Protein AF-A0A967E0X0-F1 (afdb_monomer_lite)

Foldseek 3Di:
DFQVVLLVLLVLLQLQQLVNVVCLVVLPCVVLLVLLLVLCVVLVVVLCNVVSVVCVVVSVPDCPSLLVVLVVSLVPDDLQSLLSSLVSLQPDDPSNLVSSLVSLSSSSSNVRPDDPPQPDDPAPVSHSLQRSLLSNLQSSVVSLVLVSSLVSLVVSLVVLVVDPPPPDVRSVVSNVSSVVSNVVSVVVVLVLLLVVLVLLQVQLADDPRGCLLLLLQLCVLLLVPVQSLCSAPPHDSHDTDDSVVSSVSSVVLLVCLLPRLLNLLSVVVVCPDPSDPLSPRSRRSSSSSPPNPFLQVVVCVVPVDRLSNLSNVQSSCRRHVNADLVSLVVLLVSLVVCVVVVRHDLSSSLSSNLSSCLSNVHDPVSLVVSLVVVCVVVVNPVPVSLSSVVSSVSSVVVPDPDDDPVVVVVVLVSVVVVVVVVLVVLLQPAFDDDDPVLCVQCVVLVVVLSVLSSLLSLLVVLLCCVLAPPSVVVVSCVSNVDDDSVCSVVSNVVSVVVSVVSVVVSCVRPVPRSVRRPDPCVSVVVVVVVVVVRSD

pLDDT: mean 70.46, std 16.16, range [34.59, 94.5]

Radius of gyration: 28.2 Å; chains: 1; bounding box: 64×48×80 Å

Structure (mmCIF, N/CA/C/O backbone):
data_AF-A0A967E0X0-F1
#
_entry.id   AF-A0A967E0X0-F1
#
loop_
_atom_site.group_PDB
_atom_site.id
_atom_site.type_symbol
_atom_site.label_atom_id
_atom_site.label_alt_id
_atom_site.label_comp_id
_atom_site.label_asym_id
_atom_site.label_entity_id
_atom_site.label_seq_id
_atom_site.pdbx_PDB_ins_code
_atom_site.Cartn_x
_atom_site.Cartn_y
_atom_site.Cartn_z
_atom_site.occupancy
_atom_site.B_iso_or_equiv
_atom_site.auth_seq_id
_atom_site.auth_comp_id
_atom_site.auth_asym_id
_atom_site.auth_atom_id
_atom_site.pdbx_PDB_model_num
ATOM 1 N N . MET A 1 1 ? 21.110 -17.988 -12.619 1.00 47.22 1 MET A N 1
ATOM 2 C CA . MET A 1 1 ? 19.810 -17.943 -11.924 1.00 47.22 1 MET A CA 1
ATOM 3 C C . MET A 1 1 ? 19.024 -16.764 -12.459 1.00 47.22 1 MET A C 1
ATOM 5 O O . MET A 1 1 ? 19.637 -15.732 -12.705 1.00 47.22 1 MET A O 1
ATOM 9 N N . ARG A 1 2 ? 17.729 -16.953 -12.717 1.00 59.59 2 ARG A N 1
ATOM 10 C CA . ARG A 1 2 ? 16.796 -15.879 -13.070 1.00 59.59 2 ARG A CA 1
ATOM 11 C C . ARG A 1 2 ? 16.622 -14.961 -11.858 1.00 59.59 2 ARG A C 1
ATOM 13 O O . ARG A 1 2 ? 16.609 -15.443 -10.728 1.00 59.59 2 ARG A O 1
ATOM 20 N N . ASP A 1 3 ? 16.546 -13.660 -12.090 1.00 74.75 3 ASP A N 1
ATOM 21 C CA . ASP A 1 3 ? 16.231 -12.682 -11.057 1.00 74.75 3 ASP A CA 1
ATOM 22 C C . ASP A 1 3 ? 14.713 -12.658 -10.836 1.00 74.75 3 ASP A C 1
ATOM 24 O O . ASP A 1 3 ? 13.983 -11.858 -11.423 1.00 74.75 3 ASP A O 1
ATOM 28 N N . GLU A 1 4 ? 14.229 -13.593 -10.016 1.00 74.56 4 GLU A N 1
ATOM 29 C CA . GLU A 1 4 ? 12.800 -13.755 -9.708 1.00 74.56 4 GLU A CA 1
ATOM 30 C C . GLU A 1 4 ? 12.177 -12.482 -9.120 1.00 74.56 4 GLU A C 1
ATOM 32 O O . GLU A 1 4 ? 10.994 -12.200 -9.322 1.00 74.56 4 GLU A O 1
ATOM 37 N N . ARG A 1 5 ? 12.980 -11.653 -8.441 1.00 77.19 5 ARG A N 1
ATOM 38 C CA . ARG A 1 5 ? 12.504 -10.385 -7.889 1.00 77.19 5 ARG A CA 1
ATOM 39 C C . ARG A 1 5 ? 12.212 -9.376 -8.992 1.00 77.19 5 ARG A C 1
ATOM 41 O O . ARG A 1 5 ? 11.189 -8.698 -8.927 1.00 77.19 5 ARG A O 1
ATOM 48 N N . LEU A 1 6 ? 13.075 -9.282 -10.002 1.00 78.69 6 LEU A N 1
ATOM 49 C CA . LEU A 1 6 ? 12.858 -8.387 -11.137 1.00 78.69 6 LEU A CA 1
ATOM 50 C C . LEU A 1 6 ? 11.631 -8.801 -11.959 1.00 78.69 6 LEU A C 1
ATOM 52 O O . LEU A 1 6 ? 10.842 -7.945 -12.355 1.00 78.69 6 LEU A O 1
ATOM 56 N N . VAL A 1 7 ? 11.426 -10.110 -12.141 1.00 78.06 7 VAL A N 1
ATOM 57 C CA . VAL A 1 7 ? 10.226 -10.669 -12.789 1.00 78.06 7 VAL A CA 1
ATOM 58 C C . VAL A 1 7 ? 8.969 -10.309 -12.007 1.00 78.06 7 VAL A C 1
ATOM 60 O O . VAL A 1 7 ? 8.020 -9.781 -12.581 1.00 78.06 7 VAL A O 1
ATOM 63 N N . SER A 1 8 ? 8.973 -10.552 -10.694 1.00 77.94 8 SER A N 1
ATOM 64 C CA . SER A 1 8 ? 7.849 -10.231 -9.814 1.00 77.94 8 SER A CA 1
ATOM 65 C C . SER A 1 8 ? 7.492 -8.741 -9.868 1.00 77.94 8 SER A C 1
ATOM 67 O O . SER A 1 8 ? 6.323 -8.394 -10.024 1.00 77.94 8 SER A O 1
ATOM 69 N N . LEU A 1 9 ? 8.491 -7.851 -9.840 1.00 80.75 9 LEU A N 1
ATOM 70 C CA . LEU A 1 9 ? 8.282 -6.403 -9.941 1.00 80.75 9 LEU A CA 1
ATOM 71 C C . LEU A 1 9 ? 7.739 -5.980 -11.312 1.00 80.75 9 LEU A C 1
ATOM 73 O O . LEU A 1 9 ? 6.814 -5.170 -11.370 1.00 80.75 9 LEU A O 1
ATOM 77 N N . ALA A 1 10 ? 8.274 -6.535 -12.404 1.00 83.12 10 ALA A N 1
ATOM 78 C CA . ALA A 1 10 ? 7.797 -6.272 -13.763 1.00 83.12 10 ALA A CA 1
ATOM 79 C C . ALA A 1 10 ? 6.323 -6.669 -13.928 1.00 83.12 10 ALA A C 1
ATOM 81 O O . ALA A 1 10 ? 5.501 -5.879 -14.394 1.00 83.12 10 ALA A O 1
ATOM 82 N N . MET A 1 11 ? 5.981 -7.872 -13.465 1.00 80.12 11 MET A N 1
ATOM 83 C CA . MET A 1 11 ? 4.619 -8.394 -13.505 1.00 80.12 11 MET A CA 1
ATOM 84 C C . MET A 1 11 ? 3.672 -7.610 -12.599 1.00 80.12 11 MET A C 1
ATOM 86 O O . MET A 1 11 ? 2.550 -7.316 -13.006 1.00 80.12 11 MET A O 1
ATOM 90 N N . SER A 1 12 ? 4.128 -7.221 -11.406 1.00 77.44 12 SER A N 1
ATOM 91 C CA . SER A 1 12 ? 3.365 -6.380 -10.484 1.00 77.44 12 SER A CA 1
ATOM 92 C C . SER A 1 12 ? 3.037 -5.026 -11.115 1.00 77.44 12 SER A C 1
ATOM 94 O O . SER A 1 12 ? 1.863 -4.676 -11.188 1.00 77.44 12 SER A O 1
ATOM 96 N N . MET A 1 13 ? 4.032 -4.313 -11.665 1.00 84.19 13 MET A N 1
ATOM 97 C CA . MET A 1 13 ? 3.819 -3.038 -12.368 1.00 84.19 13 MET A CA 1
ATOM 98 C C . MET A 1 13 ? 2.805 -3.177 -13.506 1.00 84.19 13 MET A C 1
ATOM 100 O O . MET A 1 13 ? 1.912 -2.342 -13.640 1.00 84.19 13 MET A O 1
ATOM 104 N N . PHE A 1 14 ? 2.932 -4.227 -14.321 1.00 82.12 14 PHE A N 1
ATOM 105 C CA . PHE A 1 14 ? 2.036 -4.461 -15.449 1.00 82.12 14 PHE A CA 1
ATOM 106 C C . PHE A 1 14 ? 0.599 -4.741 -14.999 1.00 82.12 14 PHE A C 1
ATOM 108 O O . PHE A 1 14 ? -0.346 -4.135 -15.499 1.00 82.12 14 PHE A O 1
ATOM 115 N N . ALA A 1 15 ? 0.431 -5.627 -14.017 1.00 75.12 15 ALA A N 1
ATOM 116 C CA . ALA A 1 15 ? -0.875 -6.026 -13.508 1.00 75.12 15 ALA A CA 1
ATOM 117 C C . ALA A 1 15 ? -1.571 -4.927 -12.694 1.00 75.12 15 ALA A C 1
ATOM 119 O O . ALA A 1 15 ? -2.794 -4.953 -12.561 1.00 75.12 15 ALA A O 1
ATOM 120 N N . SER A 1 16 ? -0.818 -3.977 -12.139 1.00 72.81 16 SER A N 1
ATOM 121 C CA . SER A 1 16 ? -1.340 -2.954 -11.236 1.00 72.81 16 SER A CA 1
ATOM 122 C C . SER A 1 16 ? -1.496 -1.573 -11.879 1.00 72.81 16 SER A C 1
ATOM 124 O O . SER A 1 16 ? -2.010 -0.664 -11.230 1.00 72.81 16 SER A O 1
ATOM 126 N N . ALA A 1 17 ? -1.012 -1.368 -13.107 1.00 79.75 17 ALA A N 1
ATOM 127 C CA . ALA A 1 17 ? -1.072 -0.070 -13.770 1.00 79.75 17 ALA A CA 1
ATOM 128 C C . ALA A 1 17 ? -2.523 0.299 -14.148 1.00 79.75 17 ALA A C 1
ATOM 130 O O . ALA A 1 17 ? -3.150 -0.429 -14.927 1.00 79.75 17 ALA A O 1
ATOM 131 N N . PRO A 1 18 ? -3.062 1.451 -13.689 1.00 76.25 18 PRO A N 1
ATOM 132 C CA . PRO A 1 18 ? -4.429 1.869 -14.008 1.00 76.25 18 PRO A CA 1
ATOM 133 C C . PRO A 1 18 ? -4.708 1.928 -15.515 1.00 76.25 18 PRO A C 1
ATOM 135 O O . PRO A 1 18 ? -5.774 1.520 -15.972 1.00 76.25 18 PRO A O 1
ATOM 138 N N . ALA A 1 19 ? -3.738 2.403 -16.302 1.00 79.62 19 ALA A N 1
ATOM 139 C CA . ALA A 1 19 ? -3.856 2.480 -17.756 1.00 79.62 19 ALA A CA 1
ATOM 140 C C . ALA A 1 19 ? -4.004 1.092 -18.411 1.00 79.62 19 ALA A C 1
ATOM 142 O O . ALA A 1 19 ? -4.898 0.910 -19.232 1.00 79.62 19 ALA A O 1
ATOM 143 N N . VAL A 1 20 ? -3.206 0.105 -17.984 1.00 79.50 20 VAL A N 1
ATOM 144 C CA . VAL A 1 20 ? -3.298 -1.290 -18.459 1.00 79.50 20 VAL A CA 1
ATOM 145 C C . VAL A 1 20 ? -4.658 -1.889 -18.106 1.00 79.50 20 VAL A C 1
ATOM 147 O O . VAL A 1 20 ? -5.319 -2.493 -18.948 1.00 79.50 20 VAL A O 1
ATOM 150 N N . LEU A 1 21 ? -5.112 -1.692 -16.868 1.00 75.00 21 LEU A N 1
ATOM 151 C CA . LEU A 1 21 ? -6.371 -2.258 -16.383 1.00 75.00 21 LEU A CA 1
ATOM 152 C C . LEU A 1 21 ? -7.596 -1.665 -17.088 1.00 75.00 21 LEU A C 1
ATOM 154 O O . LEU A 1 21 ? -8.532 -2.403 -17.394 1.00 75.00 21 LEU A O 1
ATOM 158 N N . ARG A 1 22 ? -7.581 -0.363 -17.405 1.00 75.94 22 ARG A N 1
ATOM 159 C CA . ARG A 1 22 ? -8.645 0.274 -18.197 1.00 75.94 22 ARG A CA 1
ATOM 160 C C . ARG A 1 22 ? -8.769 -0.342 -19.585 1.00 75.94 22 ARG A C 1
ATOM 162 O O . ARG A 1 22 ? -9.882 -0.637 -20.004 1.00 75.94 22 ARG A O 1
ATOM 169 N N . ILE A 1 23 ? -7.651 -0.567 -20.271 1.00 75.94 23 ILE A N 1
ATOM 170 C CA . ILE A 1 23 ? -7.678 -1.171 -21.608 1.00 75.94 23 ILE A CA 1
ATOM 171 C C . ILE A 1 23 ? -8.083 -2.643 -21.543 1.00 75.94 23 ILE A C 1
ATOM 173 O O . ILE A 1 23 ? -8.903 -3.080 -22.345 1.00 75.94 23 ILE A O 1
ATOM 177 N N . ARG A 1 24 ? -7.614 -3.393 -20.538 1.00 75.25 24 ARG A N 1
ATOM 178 C CA . ARG A 1 24 ? -8.087 -4.767 -20.296 1.00 75.25 24 ARG A CA 1
ATOM 179 C C . ARG A 1 24 ? -9.601 -4.836 -20.103 1.00 75.25 24 ARG A C 1
ATOM 181 O O . ARG A 1 24 ? -10.227 -5.756 -20.614 1.00 75.25 24 ARG A O 1
ATOM 188 N N . ALA A 1 25 ? -10.186 -3.881 -19.379 1.00 72.50 25 ALA A N 1
ATOM 189 C CA . ALA A 1 25 ? -11.625 -3.844 -19.134 1.00 72.50 25 ALA A CA 1
ATOM 190 C C . ALA A 1 25 ? -12.444 -3.531 -20.398 1.00 72.50 25 ALA A C 1
ATOM 192 O O . ALA A 1 25 ? -13.563 -4.019 -20.530 1.00 72.50 25 ALA A O 1
ATOM 193 N N . THR A 1 26 ? -11.907 -2.725 -21.320 1.00 76.38 26 THR A N 1
ATOM 194 C CA . THR A 1 26 ? -12.592 -2.356 -22.570 1.00 76.38 26 THR A CA 1
ATOM 195 C C . THR A 1 26 ? -12.263 -3.278 -23.743 1.00 76.38 26 THR A C 1
ATOM 197 O O . THR A 1 26 ? -12.965 -3.239 -24.749 1.00 76.38 26 THR A O 1
ATOM 200 N N . GLY A 1 27 ? -11.198 -4.079 -23.643 1.00 72.81 27 GLY A N 1
ATOM 201 C CA . GLY A 1 27 ? -10.681 -4.914 -24.731 1.00 72.81 27 GLY A CA 1
ATOM 202 C C . GLY A 1 27 ? -10.072 -4.121 -25.895 1.00 72.81 27 GLY A C 1
ATOM 203 O O . GLY A 1 27 ? -9.752 -4.703 -26.927 1.00 72.81 27 GLY A O 1
ATOM 204 N N . ASN A 1 28 ? -9.915 -2.799 -25.767 1.00 78.06 28 ASN A N 1
ATOM 205 C CA . ASN A 1 28 ? -9.532 -1.929 -26.879 1.00 78.06 28 ASN A CA 1
ATOM 206 C C . ASN A 1 28 ? -8.009 -1.756 -26.989 1.00 78.06 28 ASN A C 1
ATOM 208 O O . ASN A 1 28 ? -7.471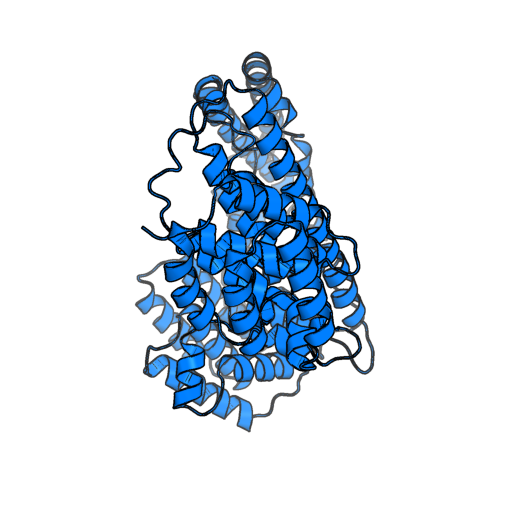 -0.676 -26.744 1.00 78.06 28 ASN A O 1
ATOM 212 N N . TRP A 1 29 ? -7.312 -2.835 -27.339 1.00 82.38 29 TRP A N 1
ATOM 213 C CA . TRP A 1 29 ? -5.853 -2.841 -27.479 1.00 82.38 29 TRP A CA 1
ATOM 214 C C . TRP A 1 29 ? -5.336 -2.298 -28.813 1.00 82.38 29 TRP A C 1
ATOM 216 O O . TRP A 1 29 ? -4.148 -2.013 -28.905 1.00 82.38 29 TRP A O 1
ATOM 226 N N . GLY A 1 30 ? -6.193 -2.142 -29.830 1.00 82.56 30 GLY A N 1
ATOM 227 C CA . GLY A 1 30 ? -5.769 -1.883 -31.215 1.00 82.56 30 GLY A CA 1
ATOM 228 C C . GLY A 1 30 ? -4.801 -0.705 -31.359 1.00 82.56 30 GLY A C 1
ATOM 229 O O . GLY A 1 30 ? -3.699 -0.877 -31.866 1.00 82.56 30 GLY A O 1
ATOM 230 N N . ALA A 1 31 ? -5.160 0.459 -30.810 1.00 84.50 31 ALA A N 1
ATOM 231 C CA . ALA A 1 31 ? -4.312 1.651 -30.886 1.00 84.50 31 ALA A CA 1
ATOM 232 C C . ALA A 1 31 ? -2.964 1.484 -30.155 1.00 84.50 31 ALA A C 1
ATOM 234 O O . ALA A 1 31 ? -1.937 1.965 -30.626 1.00 84.50 31 ALA A O 1
ATOM 235 N N . GLU A 1 32 ? -2.943 0.788 -29.015 1.00 86.75 32 GLU A N 1
ATOM 236 C CA . GLU A 1 32 ? -1.700 0.546 -28.272 1.00 86.75 32 GLU A CA 1
ATOM 237 C C . GLU A 1 32 ? -0.828 -0.523 -28.929 1.00 86.75 32 GLU A C 1
ATOM 239 O O . GLU A 1 32 ? 0.395 -0.434 -28.863 1.00 86.75 32 GLU A O 1
ATOM 244 N N . ALA A 1 33 ? -1.436 -1.514 -29.584 1.00 86.19 33 ALA A N 1
ATOM 245 C CA . ALA A 1 33 ? -0.723 -2.508 -30.373 1.00 86.19 33 ALA A CA 1
ATOM 246 C C . ALA A 1 33 ? -0.004 -1.849 -31.559 1.00 86.19 33 ALA A C 1
ATOM 248 O O . ALA A 1 33 ? 1.170 -2.133 -31.788 1.00 86.19 33 ALA A O 1
ATOM 249 N N . ASP A 1 34 ? -0.665 -0.924 -32.256 1.00 88.88 34 ASP A N 1
ATOM 250 C CA . ASP A 1 34 ? -0.060 -0.180 -33.365 1.00 88.88 34 ASP A CA 1
ATOM 251 C C . ASP A 1 34 ? 1.082 0.719 -32.878 1.00 88.88 34 ASP A C 1
ATOM 253 O O . ASP A 1 34 ? 2.193 0.649 -33.404 1.00 88.88 34 ASP A O 1
ATOM 257 N N . HIS A 1 35 ? 0.871 1.476 -31.795 1.00 92.06 35 HIS A N 1
ATOM 258 C CA . HIS A 1 35 ? 1.942 2.259 -31.172 1.00 92.06 35 HIS A CA 1
ATOM 259 C C . HIS A 1 35 ? 3.122 1.392 -30.714 1.00 92.06 35 HIS A C 1
ATOM 261 O O . HIS A 1 35 ? 4.275 1.813 -30.816 1.00 92.06 35 HIS A O 1
ATOM 267 N N . LEU A 1 36 ? 2.859 0.192 -30.192 1.00 89.19 36 LEU A N 1
ATOM 268 C CA . LEU A 1 36 ? 3.903 -0.733 -29.765 1.00 89.19 36 LEU A CA 1
ATOM 269 C C . LEU A 1 36 ? 4.722 -1.227 -30.961 1.00 89.19 36 LEU A C 1
ATOM 271 O O . LEU A 1 36 ? 5.949 -1.212 -30.875 1.00 89.19 36 LEU A O 1
ATOM 275 N N . ARG A 1 37 ? 4.081 -1.584 -32.081 1.00 88.69 37 ARG A N 1
ATOM 276 C CA . ARG A 1 37 ? 4.783 -1.962 -33.322 1.00 88.69 37 ARG A CA 1
ATOM 277 C C . ARG A 1 37 ? 5.676 -0.837 -33.833 1.00 88.69 37 ARG A C 1
ATOM 279 O O . ARG A 1 37 ? 6.860 -1.063 -34.059 1.00 88.69 37 ARG A O 1
ATOM 286 N N . GLU A 1 38 ? 5.158 0.388 -33.900 1.00 90.69 38 GLU A N 1
ATOM 287 C CA . GLU A 1 38 ? 5.935 1.559 -34.332 1.00 90.69 38 GLU A CA 1
ATOM 288 C C . GLU A 1 38 ? 7.174 1.796 -33.448 1.00 90.69 38 GLU A C 1
ATOM 290 O O . GLU A 1 38 ? 8.255 2.135 -33.939 1.00 90.69 38 GLU A O 1
ATOM 295 N N . LEU A 1 39 ? 7.041 1.622 -32.127 1.00 91.19 39 LEU A N 1
ATOM 296 C CA . LEU A 1 39 ? 8.164 1.763 -31.196 1.00 91.19 39 LEU A CA 1
ATOM 297 C C . LEU A 1 39 ? 9.212 0.660 -31.392 1.00 91.19 39 LEU A C 1
ATOM 299 O O . LEU A 1 39 ? 10.406 0.936 -31.299 1.00 91.19 39 LEU A O 1
ATOM 303 N N . VAL A 1 40 ? 8.787 -0.566 -31.684 1.00 87.94 40 VAL A N 1
ATOM 304 C CA . VAL A 1 40 ? 9.664 -1.728 -31.911 1.00 87.94 40 VAL A CA 1
ATOM 305 C C . VAL A 1 40 ? 10.445 -1.586 -33.210 1.00 87.94 40 VAL A C 1
ATOM 307 O O . VAL A 1 40 ? 11.657 -1.806 -33.223 1.00 87.94 40 VAL A O 1
ATOM 310 N N . GLU A 1 41 ? 9.778 -1.142 -34.274 1.00 88.44 41 GLU A N 1
ATOM 311 C CA . GLU A 1 41 ? 10.410 -0.808 -35.552 1.00 88.44 41 GLU A CA 1
ATOM 312 C C . GLU A 1 41 ? 11.433 0.321 -35.375 1.00 88.44 41 GLU A C 1
ATOM 314 O O . GLU A 1 41 ? 12.583 0.210 -35.801 1.00 88.44 41 GLU A O 1
ATOM 319 N N . THR A 1 42 ? 11.065 1.380 -34.646 1.00 88.62 42 THR A N 1
ATOM 320 C CA . THR A 1 42 ? 11.980 2.490 -34.321 1.00 88.62 42 THR A CA 1
ATOM 321 C C . THR A 1 42 ? 13.188 2.015 -33.502 1.00 88.62 42 THR A C 1
ATOM 323 O O . THR A 1 42 ? 14.312 2.509 -33.666 1.00 88.62 42 THR A O 1
ATOM 326 N N . ALA A 1 43 ? 12.971 1.039 -32.622 1.00 86.19 43 ALA A N 1
ATOM 327 C CA . ALA A 1 43 ? 14.002 0.422 -31.803 1.00 86.19 43 ALA A CA 1
ATOM 328 C C . ALA A 1 43 ? 14.853 -0.621 -32.549 1.00 86.19 43 ALA A C 1
ATOM 330 O O . ALA A 1 43 ? 15.819 -1.112 -31.963 1.00 86.19 43 ALA A O 1
ATOM 331 N N . ARG A 1 44 ? 14.548 -0.932 -33.821 1.00 85.81 44 ARG A N 1
ATOM 332 C CA . ARG A 1 44 ? 15.234 -1.972 -34.615 1.00 85.81 44 ARG A CA 1
ATOM 333 C C . ARG A 1 44 ? 15.300 -3.302 -33.868 1.00 85.81 44 ARG A C 1
ATOM 335 O O . ARG A 1 44 ? 16.356 -3.911 -33.692 1.00 85.81 44 ARG A O 1
ATOM 342 N N . LEU A 1 45 ? 14.153 -3.674 -33.316 1.00 81.38 45 LEU A N 1
ATOM 343 C CA . LEU A 1 45 ? 13.944 -4.927 -32.611 1.00 81.38 45 LEU A CA 1
ATOM 344 C C . LEU A 1 45 ? 13.123 -5.864 -33.499 1.00 81.38 45 LEU A C 1
ATOM 346 O O . LEU A 1 45 ? 12.119 -6.411 -33.050 1.00 81.38 45 LEU A O 1
ATOM 350 N N . GLU A 1 46 ? 13.522 -6.036 -34.765 1.00 77.44 46 GLU A N 1
ATOM 351 C CA . GLU A 1 46 ? 12.749 -6.823 -35.734 1.00 77.44 46 GLU A CA 1
ATOM 352 C C . GLU A 1 46 ? 12.535 -8.267 -35.252 1.00 77.44 46 GLU A C 1
ATOM 354 O O . GLU A 1 46 ? 11.470 -8.838 -35.468 1.00 77.44 46 GLU A O 1
ATOM 359 N N . SER A 1 47 ? 13.495 -8.833 -34.509 1.00 72.44 47 SER A N 1
ATOM 360 C CA . SER A 1 47 ? 13.362 -10.173 -33.923 1.00 72.44 47 SER A CA 1
ATOM 361 C C . SER A 1 47 ? 12.309 -10.246 -32.801 1.00 72.44 47 SER A C 1
ATOM 363 O O . SER A 1 47 ? 11.709 -11.289 -32.571 1.00 72.44 47 SER A O 1
ATOM 365 N N . LEU A 1 48 ? 11.981 -9.125 -32.143 1.00 72.81 48 LEU A N 1
ATOM 366 C CA . LEU A 1 48 ? 10.914 -9.076 -31.134 1.00 72.81 48 LEU A CA 1
ATOM 367 C C . LEU A 1 48 ? 9.519 -8.901 -31.714 1.00 72.81 48 LEU A C 1
ATOM 369 O O . LEU A 1 48 ? 8.557 -9.073 -30.968 1.00 72.81 48 LEU A O 1
ATOM 373 N N . VAL A 1 49 ? 9.382 -8.591 -33.005 1.00 76.62 49 VAL A N 1
ATOM 374 C CA . VAL A 1 49 ? 8.074 -8.352 -33.633 1.00 76.62 49 VAL A CA 1
ATOM 375 C C . VAL A 1 49 ? 7.169 -9.570 -33.461 1.00 76.62 49 VAL A C 1
ATOM 377 O O . VAL A 1 49 ? 6.067 -9.431 -32.944 1.00 76.62 49 VAL A O 1
ATOM 380 N N . HIS A 1 50 ? 7.664 -10.779 -33.747 1.00 73.44 50 HIS A N 1
ATOM 381 C CA . HIS A 1 50 ? 6.892 -12.012 -33.551 1.00 73.44 50 HIS A CA 1
ATOM 382 C C . HIS A 1 50 ? 6.549 -12.287 -32.079 1.00 73.44 50 HIS A C 1
ATOM 384 O O . HIS A 1 50 ? 5.437 -12.723 -31.775 1.00 73.44 50 HIS A O 1
ATOM 390 N N . THR A 1 51 ? 7.471 -11.987 -31.156 1.00 71.88 51 THR A N 1
ATOM 391 C CA . THR A 1 51 ? 7.223 -12.124 -29.709 1.00 71.88 51 THR A CA 1
ATOM 392 C C . THR A 1 51 ? 6.120 -11.181 -29.239 1.00 71.88 51 THR A C 1
ATOM 394 O O . THR A 1 51 ? 5.245 -11.558 -28.457 1.00 71.88 51 THR A O 1
ATOM 397 N N . LEU A 1 52 ? 6.138 -9.949 -29.738 1.00 75.50 52 LEU A N 1
ATOM 398 C CA . LEU A 1 52 ? 5.180 -8.920 -29.370 1.00 75.50 52 LEU A CA 1
ATOM 399 C C . LEU A 1 52 ? 3.831 -9.128 -30.049 1.00 75.50 52 LEU A C 1
ATOM 401 O O . LEU A 1 52 ? 2.819 -8.958 -29.381 1.00 75.50 52 LEU A O 1
ATOM 405 N N . ASP A 1 53 ? 3.789 -9.571 -31.304 1.00 76.00 53 ASP A N 1
ATOM 406 C CA . ASP A 1 53 ? 2.538 -9.906 -31.988 1.00 76.00 53 ASP A CA 1
ATOM 407 C C . ASP A 1 53 ? 1.807 -11.061 -31.299 1.00 76.00 53 ASP A C 1
ATOM 409 O O . ASP A 1 53 ? 0.587 -11.004 -31.160 1.00 76.00 53 ASP A O 1
ATOM 413 N N . ALA A 1 54 ? 2.516 -12.072 -30.787 1.00 73.81 54 ALA A N 1
ATOM 414 C CA . ALA A 1 54 ? 1.871 -13.124 -30.001 1.00 73.81 54 ALA A CA 1
ATOM 415 C C . ALA A 1 54 ? 1.388 -12.620 -28.633 1.00 73.81 54 ALA A C 1
ATOM 417 O O . ALA A 1 54 ? 0.321 -13.017 -28.166 1.00 73.81 54 ALA A O 1
ATOM 418 N N . PHE A 1 55 ? 2.147 -11.727 -27.989 1.00 73.88 55 PHE A N 1
ATOM 419 C CA . PHE A 1 55 ? 1.730 -11.112 -26.729 1.00 73.88 55 PHE A CA 1
ATOM 420 C C . PHE A 1 55 ? 0.495 -10.213 -26.905 1.00 73.88 55 PHE A C 1
ATOM 422 O O . PHE A 1 55 ? -0.423 -10.255 -26.083 1.00 73.88 55 PHE A O 1
ATOM 429 N N . ILE A 1 56 ? 0.444 -9.468 -28.014 1.00 75.88 56 ILE A N 1
ATOM 430 C CA . ILE A 1 56 ? -0.718 -8.699 -28.470 1.00 75.88 56 ILE A CA 1
ATOM 431 C C . ILE A 1 56 ? -1.892 -9.645 -28.754 1.00 75.88 56 ILE A C 1
ATOM 433 O O . ILE A 1 56 ? -2.993 -9.400 -28.271 1.00 75.88 56 ILE A O 1
ATOM 437 N N . ALA A 1 57 ? -1.668 -10.741 -29.490 1.00 73.50 57 ALA A N 1
ATOM 438 C CA . ALA A 1 57 ? -2.703 -11.720 -29.833 1.00 73.50 57 ALA A CA 1
ATOM 439 C C . ALA A 1 57 ? -3.280 -12.445 -28.605 1.00 73.50 57 ALA A C 1
ATOM 441 O O . ALA A 1 57 ? -4.432 -12.871 -28.623 1.00 73.50 57 ALA A O 1
ATOM 442 N N . ALA A 1 58 ? -2.510 -12.547 -27.519 1.00 70.56 58 ALA A N 1
ATOM 443 C CA . ALA A 1 58 ? -2.975 -13.041 -26.226 1.00 70.56 58 ALA A CA 1
ATOM 444 C C . ALA A 1 58 ? -3.769 -11.990 -25.416 1.00 70.56 58 ALA A C 1
ATOM 446 O O . ALA A 1 58 ? -3.999 -12.187 -24.217 1.00 70.56 58 ALA A O 1
ATOM 447 N N . ASP A 1 59 ? -4.155 -10.859 -26.025 1.00 66.19 59 ASP A N 1
ATOM 448 C CA . ASP A 1 59 ? -4.834 -9.726 -25.379 1.00 66.19 59 ASP A CA 1
ATOM 449 C C . ASP A 1 59 ? -4.091 -9.218 -24.131 1.00 66.19 59 ASP A C 1
ATOM 451 O O . ASP A 1 59 ? -4.696 -8.675 -23.197 1.00 66.19 59 ASP A O 1
ATOM 455 N N . PHE A 1 60 ? -2.774 -9.443 -24.067 1.00 68.50 60 PHE A N 1
ATOM 456 C CA . PHE A 1 60 ? -1.961 -9.146 -22.894 1.00 68.50 60 PHE A CA 1
ATOM 457 C C . PHE A 1 60 ? -2.476 -9.801 -21.592 1.00 68.50 60 PHE A C 1
ATOM 459 O O . PHE A 1 60 ? -2.237 -9.273 -20.498 1.00 68.50 60 PHE A O 1
ATOM 466 N N . ARG A 1 61 ? -3.240 -10.904 -21.668 1.00 61.22 61 ARG A N 1
ATOM 467 C CA . ARG A 1 61 ? -3.904 -11.533 -20.504 1.00 61.22 61 ARG A CA 1
ATOM 468 C C . ARG A 1 61 ? -2.996 -12.480 -19.734 1.00 61.22 61 ARG A C 1
ATOM 470 O O . ARG A 1 61 ? -3.111 -12.553 -18.514 1.00 61.22 61 ARG A O 1
ATOM 477 N N . ASP A 1 62 ? -2.092 -13.153 -20.434 1.00 59.88 62 ASP A N 1
ATOM 478 C CA . ASP A 1 62 ? -1.177 -14.140 -19.870 1.00 59.88 62 ASP A CA 1
ATOM 479 C C . ASP A 1 62 ? 0.277 -13.774 -20.200 1.00 59.88 62 ASP A C 1
ATOM 481 O O . ASP A 1 62 ? 0.604 -13.406 -21.328 1.00 59.88 62 ASP A O 1
ATOM 485 N N . ALA A 1 63 ? 1.154 -13.860 -19.199 1.00 57.44 63 ALA A N 1
ATOM 486 C CA . ALA A 1 63 ? 2.593 -13.665 -19.356 1.00 57.44 63 ALA A CA 1
ATOM 487 C C . ALA A 1 63 ? 3.361 -14.987 -19.520 1.00 57.44 63 ALA A C 1
ATOM 489 O O . ALA A 1 63 ? 4.570 -14.963 -19.755 1.00 57.44 63 ALA A O 1
ATOM 490 N N . ALA A 1 64 ? 2.695 -16.141 -19.418 1.00 61.66 64 ALA A N 1
ATOM 491 C CA . ALA A 1 64 ? 3.283 -17.441 -19.719 1.00 61.66 64 ALA A CA 1
ATOM 492 C C . ALA A 1 64 ? 3.748 -17.570 -21.186 1.00 61.66 64 ALA A C 1
ATOM 494 O O . ALA A 1 64 ? 4.884 -18.016 -21.377 1.00 61.66 64 ALA A O 1
ATOM 495 N N . PRO A 1 65 ? 2.988 -17.102 -22.206 1.00 58.84 65 PRO A N 1
ATOM 496 C CA . PRO A 1 65 ? 3.473 -17.038 -23.585 1.00 58.84 65 PRO A CA 1
ATOM 497 C C . PRO A 1 65 ? 4.736 -16.187 -23.687 1.00 58.84 65 PRO A C 1
ATOM 499 O O . PRO A 1 65 ? 5.723 -16.612 -24.278 1.00 58.84 65 PRO A O 1
ATOM 502 N N . LEU A 1 66 ? 4.753 -15.039 -23.000 1.00 64.31 66 LEU A N 1
ATOM 503 C CA . LEU A 1 66 ? 5.921 -14.171 -22.945 1.00 64.31 66 LEU A CA 1
ATOM 504 C C . LEU A 1 66 ? 7.128 -14.940 -22.380 1.00 64.31 66 LEU A C 1
ATOM 506 O O . LEU A 1 66 ? 8.172 -14.988 -23.006 1.00 64.31 66 LEU A O 1
ATOM 510 N N . ASN A 1 67 ? 6.998 -15.634 -21.248 1.00 65.31 67 ASN A N 1
ATOM 511 C CA . ASN A 1 67 ? 8.121 -16.362 -20.647 1.00 65.31 67 ASN A CA 1
ATOM 512 C C . ASN A 1 67 ? 8.755 -17.416 -21.568 1.00 65.31 67 ASN A C 1
ATOM 514 O O . ASN A 1 67 ? 9.986 -17.449 -21.629 1.00 65.31 67 ASN A O 1
ATOM 518 N N . SER A 1 68 ? 7.936 -18.219 -22.261 1.00 65.00 68 SER A N 1
ATOM 519 C CA . SER A 1 68 ? 8.395 -19.248 -23.208 1.00 65.00 68 SER A CA 1
ATOM 520 C C . SER A 1 68 ? 9.044 -18.626 -24.446 1.00 65.00 68 SER A C 1
ATOM 522 O O . SER A 1 68 ? 10.116 -19.046 -24.856 1.00 65.00 68 SER A O 1
ATOM 524 N N . MET A 1 69 ? 8.443 -17.574 -25.002 1.00 62.72 69 MET A N 1
ATOM 525 C CA . MET A 1 69 ? 8.928 -16.920 -26.223 1.00 62.72 69 MET A CA 1
ATOM 526 C C . MET A 1 69 ? 10.192 -16.078 -25.986 1.00 62.72 69 MET A C 1
ATOM 528 O O . MET A 1 69 ? 11.079 -16.008 -26.831 1.00 62.72 69 MET A O 1
ATOM 532 N N . LEU A 1 70 ? 10.327 -15.490 -24.792 1.00 66.69 70 LEU A N 1
ATOM 533 C CA . LEU A 1 70 ? 11.539 -14.797 -24.348 1.00 66.69 70 LEU A CA 1
ATOM 534 C C . LEU A 1 70 ? 12.745 -15.748 -24.196 1.00 66.69 70 LEU A C 1
ATOM 536 O O . LEU A 1 70 ? 13.875 -15.268 -24.100 1.00 66.69 70 LEU A O 1
ATOM 540 N N . ASP A 1 71 ? 12.534 -17.065 -24.043 1.00 69.31 71 ASP A N 1
ATOM 541 C CA . ASP A 1 71 ? 13.636 -18.044 -24.039 1.00 69.31 71 ASP A CA 1
ATOM 542 C C . ASP A 1 71 ? 14.178 -18.297 -25.452 1.00 69.31 71 ASP A C 1
ATOM 544 O O . ASP A 1 71 ? 15.398 -18.380 -25.601 1.00 69.31 71 ASP A O 1
ATOM 548 N N . ASP A 1 72 ? 13.309 -18.311 -26.465 1.00 68.19 72 ASP A N 1
ATOM 549 C CA . ASP A 1 72 ? 13.671 -18.597 -27.860 1.00 68.19 72 ASP A CA 1
ATOM 550 C C . ASP A 1 72 ? 14.409 -17.421 -28.534 1.00 68.19 72 ASP A C 1
ATOM 552 O O . ASP A 1 72 ? 15.430 -17.607 -29.190 1.00 68.19 72 ASP A O 1
ATOM 556 N N . GLU A 1 73 ? 13.974 -16.178 -28.301 1.00 67.88 73 GLU A N 1
ATOM 557 C CA . GLU A 1 73 ? 14.560 -14.971 -28.929 1.00 67.88 73 GLU A CA 1
ATOM 558 C C . GLU A 1 73 ? 15.900 -14.516 -28.323 1.00 67.88 73 GLU A C 1
ATOM 560 O O . GLU A 1 73 ? 16.560 -13.574 -28.780 1.00 67.88 73 GLU A O 1
ATOM 565 N N . ARG A 1 74 ? 16.326 -15.165 -27.243 1.00 66.31 74 ARG A N 1
ATOM 566 C CA . ARG A 1 74 ? 17.413 -14.684 -26.392 1.00 66.31 74 ARG A CA 1
ATOM 567 C C . ARG A 1 74 ? 18.781 -14.676 -27.074 1.00 66.31 74 ARG A C 1
ATOM 569 O O . ARG A 1 74 ? 19.625 -13.845 -26.732 1.00 66.31 74 ARG A O 1
ATOM 576 N N . GLU A 1 75 ? 19.023 -15.605 -27.992 1.00 65.44 75 GLU A N 1
ATOM 577 C CA . GLU A 1 75 ? 20.310 -15.732 -28.687 1.00 65.44 75 GLU A CA 1
ATOM 578 C C . GLU A 1 75 ? 20.480 -14.713 -29.823 1.00 65.44 75 GLU A C 1
ATOM 580 O O . GLU A 1 75 ? 21.603 -14.469 -30.270 1.00 65.44 75 GLU A O 1
ATOM 585 N N . HIS A 1 76 ? 19.388 -14.070 -30.244 1.00 69.00 76 HIS A N 1
ATOM 586 C CA . HIS A 1 76 ? 19.344 -13.216 -31.431 1.00 69.00 76 HIS A CA 1
ATOM 587 C C . HIS A 1 76 ? 19.404 -11.713 -31.119 1.00 69.00 76 HIS A C 1
ATOM 589 O O . HIS A 1 76 ? 19.674 -10.906 -32.009 1.00 69.00 76 HIS A O 1
ATOM 595 N N . LEU A 1 77 ? 19.238 -11.319 -29.852 1.00 71.06 77 LEU A N 1
ATOM 596 C CA . LEU A 1 77 ? 19.183 -9.912 -29.453 1.00 71.06 77 LEU A CA 1
ATOM 597 C C . LEU A 1 77 ? 20.538 -9.350 -29.030 1.00 71.06 77 LEU A C 1
ATOM 599 O O . LEU A 1 77 ? 21.165 -9.791 -28.062 1.00 71.06 77 LEU A O 1
ATOM 603 N N . SER A 1 78 ? 20.964 -8.288 -29.717 1.00 75.62 78 SER A N 1
ATOM 604 C CA . SER A 1 78 ? 22.150 -7.538 -29.312 1.00 75.62 78 SER A CA 1
ATOM 605 C C . SER A 1 78 ? 21.860 -6.643 -28.101 1.00 75.62 78 SER A C 1
ATOM 607 O O . SER A 1 78 ? 20.822 -5.991 -28.004 1.00 75.62 78 SER A O 1
ATOM 609 N N . ILE A 1 79 ? 22.835 -6.542 -27.196 1.00 73.38 79 ILE A N 1
ATOM 610 C CA . ILE A 1 79 ? 22.788 -5.647 -26.026 1.00 73.38 79 ILE A CA 1
ATOM 611 C C . ILE A 1 79 ? 22.553 -4.184 -26.439 1.00 73.38 79 ILE A C 1
ATOM 613 O O . ILE A 1 79 ? 21.849 -3.453 -25.748 1.00 73.38 79 ILE A O 1
ATOM 617 N N . ILE A 1 80 ? 23.122 -3.762 -27.571 1.00 77.00 80 ILE A N 1
ATOM 618 C CA . ILE A 1 80 ? 22.996 -2.394 -28.090 1.00 77.00 80 ILE A CA 1
ATOM 619 C C . ILE A 1 80 ? 21.551 -2.109 -28.510 1.00 77.00 80 ILE A C 1
ATOM 621 O O . ILE A 1 80 ? 21.027 -1.049 -28.178 1.00 77.00 80 ILE A O 1
ATOM 625 N N . ALA A 1 81 ? 20.894 -3.064 -29.175 1.00 78.75 81 ALA A N 1
ATOM 626 C CA . ALA A 1 81 ? 19.490 -2.935 -29.557 1.00 78.75 81 ALA A CA 1
ATOM 627 C C . ALA A 1 81 ? 18.579 -2.830 -28.322 1.00 78.75 81 ALA A C 1
ATOM 629 O O . ALA A 1 81 ? 17.686 -1.990 -28.289 1.00 78.75 81 ALA A O 1
ATOM 630 N N . LEU A 1 82 ? 18.856 -3.599 -27.262 1.00 79.62 82 LEU A N 1
ATOM 631 C CA . LEU A 1 82 ? 18.099 -3.523 -26.005 1.00 79.62 82 LEU A CA 1
ATOM 632 C C . LEU A 1 82 ? 18.253 -2.166 -25.293 1.00 79.62 82 LEU A C 1
ATOM 634 O O . LEU A 1 82 ? 17.284 -1.648 -24.740 1.00 79.62 82 LEU A O 1
ATOM 638 N N . ILE A 1 83 ? 19.453 -1.575 -25.311 1.00 80.06 83 ILE A N 1
ATOM 639 C CA . ILE A 1 83 ? 19.693 -0.235 -24.745 1.00 80.06 83 ILE A CA 1
ATOM 640 C C . ILE A 1 83 ? 18.956 0.827 -25.566 1.00 80.06 83 ILE A C 1
ATOM 642 O O . ILE A 1 83 ? 18.213 1.622 -24.994 1.00 80.06 83 ILE A O 1
ATOM 646 N N . HIS A 1 84 ? 19.107 0.791 -26.895 1.00 85.50 84 HIS A N 1
ATOM 647 C CA . HIS A 1 84 ? 18.419 1.706 -27.811 1.00 85.50 84 HIS A CA 1
ATOM 648 C C . HIS A 1 84 ? 16.897 1.615 -27.660 1.00 85.50 84 HIS A C 1
ATOM 650 O O . HIS A 1 84 ? 16.217 2.633 -27.624 1.00 85.50 84 HIS A O 1
ATOM 656 N N . ALA A 1 85 ? 16.351 0.416 -27.461 1.00 86.12 85 ALA A N 1
ATOM 657 C CA . ALA A 1 85 ? 14.932 0.229 -27.183 1.00 86.12 85 ALA A CA 1
ATOM 658 C C . ALA A 1 85 ? 14.476 0.894 -25.873 1.00 86.12 85 ALA A C 1
ATOM 660 O O . ALA A 1 85 ? 13.393 1.479 -25.819 1.00 86.12 85 ALA A O 1
ATOM 661 N N . GLY A 1 86 ? 15.311 0.859 -24.829 1.00 86.38 86 GLY A N 1
ATOM 662 C CA . GLY A 1 86 ? 15.073 1.609 -23.594 1.00 86.38 86 GLY A CA 1
ATOM 663 C C . GLY A 1 86 ? 15.048 3.125 -23.821 1.00 86.38 86 GLY A C 1
ATOM 664 O O . GLY A 1 86 ? 14.193 3.816 -23.265 1.00 86.38 86 GLY A O 1
ATOM 665 N N . ASP A 1 87 ? 15.935 3.643 -24.674 1.00 89.56 87 ASP A N 1
ATOM 666 C CA . ASP A 1 87 ? 15.950 5.058 -25.067 1.00 89.56 87 ASP A CA 1
ATOM 667 C C . ASP A 1 87 ? 14.727 5.455 -25.897 1.00 89.56 87 ASP A C 1
ATOM 669 O O . ASP A 1 87 ? 14.110 6.486 -25.625 1.00 89.56 87 ASP A O 1
ATOM 673 N N . VAL A 1 88 ? 14.327 4.617 -26.857 1.00 91.25 88 VAL A N 1
ATOM 674 C CA . VAL A 1 88 ? 13.110 4.809 -27.658 1.00 91.25 88 VAL A CA 1
ATOM 675 C C . VAL A 1 88 ? 11.872 4.845 -26.761 1.00 91.25 88 VAL A C 1
ATOM 677 O O . VAL A 1 88 ? 11.038 5.738 -26.910 1.00 91.25 88 VAL A O 1
ATOM 680 N N . ALA A 1 89 ? 11.773 3.942 -25.781 1.00 90.94 89 ALA A N 1
ATOM 681 C CA . ALA A 1 89 ? 10.678 3.949 -24.813 1.00 90.94 89 ALA A CA 1
ATOM 682 C C . ALA A 1 89 ? 10.656 5.245 -23.978 1.00 90.94 89 ALA A C 1
ATOM 684 O O . ALA A 1 89 ? 9.599 5.832 -23.759 1.00 90.94 89 ALA A O 1
ATOM 685 N N . LEU A 1 90 ? 11.819 5.733 -23.539 1.00 90.75 90 LEU A N 1
ATOM 686 C CA . LEU A 1 90 ? 11.929 6.971 -22.758 1.00 90.75 90 LEU A CA 1
ATOM 687 C C . LEU A 1 90 ? 11.628 8.242 -23.555 1.00 90.75 90 LEU A C 1
ATOM 689 O O . LEU A 1 90 ? 11.173 9.227 -22.966 1.00 90.75 90 LEU A O 1
ATOM 693 N N . ALA A 1 91 ? 11.906 8.228 -24.857 1.00 93.19 91 ALA A N 1
ATOM 694 C CA . ALA A 1 91 ? 11.635 9.327 -25.777 1.00 93.19 91 ALA A CA 1
ATOM 695 C C . ALA A 1 91 ? 10.196 9.313 -26.323 1.00 93.19 91 ALA A C 1
ATOM 697 O O . ALA A 1 91 ? 9.814 10.227 -27.058 1.00 93.19 91 ALA A O 1
ATOM 698 N N . ALA A 1 92 ? 9.397 8.297 -25.982 1.00 93.62 92 ALA A N 1
ATOM 699 C CA . ALA A 1 92 ? 8.048 8.153 -26.500 1.00 93.62 92 ALA A CA 1
ATOM 700 C C . ALA A 1 92 ? 7.162 9.359 -26.122 1.00 93.62 92 ALA A C 1
ATOM 702 O O . ALA A 1 92 ? 7.163 9.810 -24.969 1.00 93.62 92 ALA A O 1
ATOM 703 N N . PRO A 1 93 ? 6.374 9.891 -27.075 1.00 92.00 93 PRO A N 1
ATOM 704 C CA . PRO A 1 93 ? 5.493 11.021 -26.816 1.00 92.00 93 PRO A CA 1
ATOM 705 C C . PRO A 1 93 ? 4.339 10.631 -25.873 1.00 92.00 93 PRO A C 1
ATOM 707 O O . PRO A 1 93 ? 4.036 9.444 -25.721 1.00 92.00 93 PRO A O 1
ATOM 710 N N . PRO A 1 94 ? 3.637 11.609 -25.262 1.00 88.69 94 PRO A N 1
ATOM 711 C CA . PRO A 1 94 ? 2.561 11.350 -24.304 1.00 88.69 94 PRO A CA 1
ATOM 712 C C . PRO A 1 94 ? 1.491 10.357 -24.766 1.00 88.69 94 PRO A C 1
ATOM 714 O O . PRO A 1 94 ? 1.028 9.560 -23.954 1.00 88.69 94 PRO A O 1
ATOM 717 N N . GLN A 1 95 ? 1.139 10.365 -26.055 1.00 89.38 95 GLN A N 1
ATOM 718 C CA . GLN A 1 95 ? 0.128 9.474 -26.634 1.00 89.38 95 GLN A CA 1
ATOM 719 C C . GLN A 1 95 ? 0.582 8.008 -26.728 1.00 89.38 95 GLN A C 1
ATOM 721 O O . GLN A 1 95 ? -0.256 7.132 -26.892 1.00 89.38 95 GLN A O 1
ATOM 726 N N . ARG A 1 96 ? 1.889 7.736 -26.620 1.00 92.19 96 ARG A N 1
ATOM 727 C CA . ARG A 1 96 ? 2.490 6.396 -26.748 1.00 92.19 96 ARG A CA 1
ATOM 728 C C . ARG A 1 96 ? 3.081 5.877 -25.435 1.00 92.19 96 ARG A C 1
ATOM 730 O O . ARG A 1 96 ? 3.790 4.876 -25.431 1.00 92.19 96 ARG A O 1
ATOM 737 N N . LYS A 1 97 ? 2.826 6.552 -24.307 1.00 91.81 97 LYS A N 1
ATOM 738 C CA . LYS A 1 97 ? 3.428 6.202 -23.006 1.00 91.81 97 LYS A CA 1
ATOM 739 C C . LYS A 1 97 ? 3.057 4.808 -22.522 1.00 91.81 97 LYS A C 1
ATOM 741 O O . LYS A 1 97 ? 3.881 4.159 -21.884 1.00 91.81 97 LYS A O 1
ATOM 746 N N . LEU A 1 98 ? 1.837 4.353 -22.807 1.00 90.00 98 LEU A N 1
ATOM 747 C CA . LEU A 1 98 ? 1.415 3.015 -22.422 1.00 90.00 98 LEU A CA 1
ATOM 748 C C . LEU A 1 98 ? 2.135 1.960 -23.266 1.00 90.00 98 LEU A C 1
ATOM 750 O O . LEU A 1 98 ? 2.819 1.129 -22.683 1.00 90.00 98 LEU A O 1
ATOM 754 N N . ALA A 1 99 ? 2.100 2.044 -24.597 1.00 91.06 99 ALA A N 1
ATOM 755 C CA . ALA A 1 99 ? 2.926 1.199 -25.463 1.00 91.06 99 ALA A CA 1
ATOM 756 C C . ALA A 1 99 ? 4.421 1.196 -25.072 1.00 91.06 99 ALA A C 1
ATOM 758 O O . ALA A 1 99 ? 5.033 0.134 -24.955 1.00 91.06 99 ALA A O 1
ATOM 759 N N . ALA A 1 100 ? 5.005 2.360 -24.772 1.00 93.56 100 ALA A N 1
ATOM 760 C CA . ALA A 1 100 ? 6.387 2.466 -24.302 1.00 93.56 100 ALA A CA 1
ATOM 761 C C . ALA A 1 100 ? 6.614 1.766 -22.954 1.00 93.56 100 ALA A C 1
ATOM 763 O O . ALA A 1 100 ? 7.640 1.111 -22.753 1.00 93.56 100 ALA A O 1
ATOM 764 N N . PHE A 1 101 ? 5.654 1.865 -22.031 1.00 92.94 101 PHE A N 1
ATOM 765 C CA . PHE A 1 101 ? 5.689 1.118 -20.779 1.00 92.94 101 PHE A CA 1
ATOM 766 C C . PHE A 1 101 ? 5.649 -0.393 -21.036 1.00 92.94 101 PHE A C 1
ATOM 768 O O . PHE A 1 101 ? 6.479 -1.114 -20.485 1.00 92.94 101 PHE A O 1
ATOM 775 N N . ILE A 1 102 ? 4.753 -0.874 -21.901 1.00 90.00 102 ILE A N 1
ATOM 776 C CA . ILE A 1 102 ? 4.654 -2.296 -22.262 1.00 90.00 102 ILE A CA 1
ATOM 777 C C . ILE A 1 102 ? 5.988 -2.793 -22.829 1.00 90.00 102 ILE A C 1
ATOM 779 O O . ILE A 1 102 ? 6.517 -3.797 -22.350 1.00 90.00 102 ILE A O 1
ATOM 783 N N . LEU A 1 103 ? 6.577 -2.049 -23.771 1.00 90.75 103 LEU A N 1
ATOM 784 C CA . LEU A 1 103 ? 7.901 -2.345 -24.317 1.00 90.75 103 LEU A CA 1
ATOM 785 C C . LEU A 1 103 ? 8.949 -2.448 -23.199 1.00 90.75 103 LEU A C 1
ATOM 787 O O . LEU A 1 103 ? 9.683 -3.430 -23.127 1.00 90.75 103 LEU A O 1
ATOM 791 N N . SER A 1 104 ? 8.982 -1.484 -22.274 1.00 91.38 104 SER A N 1
ATOM 792 C CA . SER A 1 104 ? 9.933 -1.496 -21.156 1.00 91.38 104 SER A CA 1
ATOM 793 C C . SER A 1 104 ? 9.755 -2.691 -20.207 1.00 91.38 104 SER A C 1
ATOM 795 O O . SER A 1 104 ? 10.752 -3.213 -19.713 1.00 91.38 104 SER A O 1
ATOM 797 N N . VAL A 1 105 ? 8.522 -3.169 -19.986 1.00 88.88 105 VAL A N 1
ATOM 798 C CA . VAL A 1 105 ? 8.237 -4.374 -19.185 1.00 88.88 105 VAL A CA 1
ATOM 799 C C . VAL A 1 105 ? 8.768 -5.623 -19.884 1.00 88.88 105 VAL A C 1
ATOM 801 O O . VAL A 1 105 ? 9.422 -6.445 -19.244 1.00 88.88 105 VAL A O 1
ATOM 804 N N . VAL A 1 106 ? 8.549 -5.753 -21.195 1.00 86.06 106 VAL A N 1
ATOM 805 C CA . VAL A 1 106 ? 9.076 -6.876 -21.990 1.00 86.06 106 VAL A CA 1
ATOM 806 C C . VAL A 1 106 ? 10.606 -6.889 -21.950 1.00 86.06 106 VAL A C 1
ATOM 808 O O . VAL A 1 106 ? 11.211 -7.920 -21.653 1.00 86.06 106 VAL A O 1
ATOM 811 N N . LEU A 1 107 ? 11.241 -5.730 -22.149 1.00 86.06 107 LEU A N 1
ATOM 812 C CA . LEU A 1 107 ? 12.694 -5.574 -22.041 1.00 86.06 107 LEU A CA 1
ATOM 813 C C . LEU A 1 107 ? 13.213 -5.915 -20.631 1.00 86.06 107 LEU A C 1
ATOM 815 O O . LEU A 1 107 ? 14.274 -6.524 -20.488 1.00 86.06 107 LEU A O 1
ATOM 819 N N . LEU A 1 108 ? 12.470 -5.557 -19.579 1.00 85.69 108 LEU A N 1
ATOM 820 C CA . LEU A 1 108 ? 12.825 -5.865 -18.192 1.00 85.69 108 LEU A CA 1
ATOM 821 C C . LEU A 1 108 ? 12.745 -7.372 -17.898 1.00 85.69 108 LEU A C 1
ATOM 823 O O . LEU A 1 108 ? 13.607 -7.919 -17.209 1.00 85.69 108 LEU A O 1
ATOM 827 N N . LEU A 1 109 ? 11.747 -8.060 -18.457 1.00 81.25 109 LEU A N 1
ATOM 828 C CA . LEU A 1 109 ? 11.600 -9.513 -18.348 1.00 81.25 109 LEU A CA 1
ATOM 829 C C . LEU A 1 109 ? 12.702 -10.263 -19.109 1.00 81.25 109 LEU A C 1
ATOM 831 O O . LEU A 1 109 ? 13.198 -11.275 -18.607 1.00 81.25 109 LEU A O 1
ATOM 835 N N . PHE A 1 110 ? 13.151 -9.735 -20.254 1.00 78.56 110 PHE A N 1
ATOM 836 C CA . PHE A 1 110 ? 14.369 -10.203 -20.927 1.00 78.56 110 PHE A CA 1
ATOM 837 C C . PHE A 1 110 ? 15.607 -10.062 -20.034 1.00 78.56 110 PHE A C 1
ATOM 839 O O . PHE A 1 110 ? 16.406 -10.995 -19.923 1.00 78.56 110 PHE A O 1
ATOM 846 N N . LEU A 1 111 ? 15.760 -8.908 -19.378 1.00 77.81 111 LEU A N 1
ATOM 847 C CA . LEU A 1 111 ? 16.908 -8.608 -18.523 1.00 77.81 111 LEU A CA 1
ATOM 848 C C . LEU A 1 111 ? 16.990 -9.519 -17.288 1.00 77.81 111 LEU A C 1
ATOM 850 O O . LEU A 1 111 ? 18.087 -9.867 -16.853 1.00 77.81 111 LEU A O 1
ATOM 854 N N . ALA A 1 112 ? 15.842 -9.938 -16.748 1.00 73.12 112 ALA A N 1
ATOM 855 C CA . ALA A 1 112 ? 15.763 -10.791 -15.564 1.00 73.12 112 ALA A CA 1
ATOM 856 C C . ALA A 1 112 ? 16.327 -12.212 -15.774 1.00 73.12 112 ALA A C 1
ATOM 858 O O . ALA A 1 112 ? 16.547 -12.942 -14.806 1.00 73.12 112 ALA A O 1
ATOM 859 N N . LYS A 1 113 ? 16.572 -12.648 -17.017 1.00 69.75 113 LYS A N 1
ATOM 860 C CA . LYS A 1 113 ? 17.199 -13.949 -17.304 1.00 69.75 113 LYS A CA 1
ATOM 861 C C . LYS A 1 113 ? 18.736 -13.845 -17.209 1.00 69.75 113 LYS A C 1
ATOM 863 O O . LYS A 1 113 ? 19.317 -12.821 -17.562 1.00 69.75 113 LYS A O 1
ATOM 868 N N . PRO A 1 114 ? 19.450 -14.898 -16.754 1.00 58.03 114 PRO A N 1
ATOM 869 C CA . PRO A 1 114 ? 20.881 -14.821 -16.444 1.00 58.03 114 PRO A CA 1
ATOM 870 C C . PRO A 1 114 ? 21.754 -14.639 -17.690 1.00 58.03 114 PRO A C 1
ATOM 872 O O . PRO A 1 114 ? 22.241 -15.621 -18.249 1.00 58.03 114 PRO A O 1
ATOM 875 N N . PHE A 1 115 ? 21.995 -13.406 -18.131 1.00 56.09 115 PHE A N 1
ATOM 876 C CA . PHE A 1 115 ? 22.953 -13.096 -19.193 1.00 56.09 115 PHE A CA 1
ATOM 877 C C . PHE A 1 115 ? 24.380 -13.484 -18.767 1.00 56.09 115 PHE A C 1
ATOM 879 O O . PHE A 1 115 ? 25.035 -12.780 -18.002 1.00 56.09 115 PHE A O 1
ATOM 886 N N . ARG A 1 116 ? 24.906 -14.589 -19.313 1.00 41.81 116 ARG A N 1
ATOM 887 C CA . ARG A 1 116 ? 26.278 -15.077 -19.055 1.00 41.81 116 ARG A CA 1
ATOM 888 C C . ARG A 1 116 ? 27.399 -14.120 -19.522 1.00 41.81 116 ARG A C 1
ATOM 890 O O . ARG A 1 116 ? 28.563 -14.433 -19.318 1.00 41.81 116 ARG A O 1
ATOM 897 N N . ARG A 1 117 ? 27.087 -12.971 -20.140 1.00 42.19 117 ARG A N 1
ATOM 898 C CA . ARG A 1 117 ? 28.061 -12.060 -20.784 1.00 42.19 117 ARG A CA 1
ATOM 899 C C . ARG A 1 117 ? 28.105 -10.623 -20.245 1.00 42.19 117 ARG A C 1
ATOM 901 O O . ARG A 1 117 ? 28.797 -9.793 -20.820 1.00 42.19 117 ARG A O 1
ATOM 908 N N . ILE A 1 118 ? 27.404 -10.308 -19.158 1.00 46.75 118 ILE A N 1
ATOM 909 C CA . ILE A 1 118 ? 27.283 -8.914 -18.683 1.00 46.75 118 ILE A CA 1
ATOM 910 C C . ILE A 1 118 ? 28.438 -8.467 -17.757 1.00 46.75 118 ILE A C 1
ATOM 912 O O . ILE A 1 118 ? 28.575 -7.290 -17.441 1.00 46.75 118 ILE A O 1
ATOM 916 N N . VAL A 1 119 ? 29.364 -9.357 -17.399 1.00 39.66 119 VAL A N 1
ATOM 917 C CA . VAL A 1 119 ? 30.572 -8.980 -16.647 1.00 39.66 119 VAL A CA 1
ATOM 918 C C . VAL A 1 119 ? 31.705 -8.681 -17.637 1.00 39.66 119 VAL A C 1
ATOM 920 O O . VAL A 1 119 ? 32.466 -9.576 -17.987 1.00 39.66 119 VAL A O 1
ATOM 923 N N . GLY A 1 120 ? 31.797 -7.443 -18.141 1.00 39.41 120 GLY A N 1
ATOM 924 C CA . GLY A 1 120 ? 32.974 -7.022 -18.926 1.00 39.41 120 GLY A CA 1
ATOM 925 C C . GLY A 1 120 ? 32.833 -5.849 -19.905 1.00 39.41 120 GLY A C 1
ATOM 926 O O . GLY A 1 120 ? 33.813 -5.509 -20.563 1.00 39.41 120 GLY A O 1
ATOM 927 N N . GLY A 1 121 ? 31.662 -5.217 -20.036 1.00 40.69 121 GLY A N 1
ATOM 928 C CA . GLY A 1 121 ? 31.486 -4.073 -20.944 1.00 40.69 121 GLY A CA 1
ATOM 929 C C . GLY A 1 121 ? 32.267 -2.819 -20.495 1.00 40.69 121 GLY A C 1
ATOM 930 O O . GLY A 1 121 ? 32.243 -2.489 -19.310 1.00 40.69 121 GLY A O 1
ATOM 931 N N . PRO A 1 122 ? 32.933 -2.071 -21.400 1.00 37.72 122 PRO A N 1
ATOM 932 C CA . PRO A 1 122 ? 33.894 -1.033 -21.017 1.00 37.72 122 PRO A CA 1
ATOM 933 C C . PRO A 1 122 ? 33.283 0.288 -20.511 1.00 37.72 122 PRO A C 1
ATOM 935 O O . PRO A 1 122 ? 34.041 1.172 -20.112 1.00 37.72 122 PRO A O 1
ATOM 938 N N . ARG A 1 123 ? 31.950 0.467 -20.503 1.00 45.25 123 ARG A N 1
ATOM 939 C CA . ARG A 1 123 ? 31.312 1.753 -20.152 1.00 45.25 123 ARG A CA 1
ATOM 940 C C . ARG A 1 123 ? 30.082 1.596 -19.237 1.00 45.25 123 ARG A C 1
ATOM 942 O O . ARG A 1 123 ? 29.133 0.927 -19.635 1.00 45.25 123 ARG A O 1
ATOM 949 N N . PRO A 1 124 ? 30.048 2.258 -18.065 1.00 45.34 124 PRO A N 1
ATOM 950 C CA . PRO A 1 124 ? 28.936 2.169 -17.107 1.00 45.34 124 PRO A CA 1
ATOM 951 C C . PRO A 1 124 ? 27.615 2.813 -17.579 1.00 45.34 124 PRO A C 1
ATOM 953 O O . PRO A 1 124 ? 26.565 2.412 -17.101 1.00 45.34 124 PRO A O 1
ATOM 956 N N . HIS A 1 125 ? 27.638 3.725 -18.561 1.00 45.16 125 HIS A N 1
ATOM 957 C CA . HIS A 1 125 ? 26.434 4.336 -19.162 1.00 45.16 125 HIS A CA 1
ATOM 958 C C . HIS A 1 125 ? 25.743 3.488 -20.245 1.00 45.16 125 HIS A C 1
ATOM 960 O O . HIS A 1 125 ? 24.715 3.882 -20.780 1.00 45.16 125 HIS A O 1
ATOM 966 N N . TYR A 1 126 ? 26.317 2.339 -20.607 1.00 51.59 126 TYR A N 1
ATOM 967 C CA . TYR A 1 126 ? 25.812 1.471 -21.677 1.00 51.59 126 TYR A CA 1
ATOM 968 C C . TYR A 1 126 ? 25.513 0.085 -21.129 1.00 51.59 126 TYR A C 1
ATOM 970 O O . TYR A 1 126 ? 25.914 -0.937 -21.689 1.00 51.59 126 TYR A O 1
ATOM 978 N N . HIS A 1 127 ? 24.850 0.064 -19.978 1.00 65.31 127 HIS A N 1
ATOM 979 C CA . HIS A 1 127 ? 24.470 -1.168 -19.329 1.00 65.31 127 HIS A CA 1
ATOM 980 C C . HIS A 1 127 ? 22.948 -1.326 -19.392 1.00 65.31 127 HIS A C 1
ATOM 982 O O . HIS A 1 127 ? 22.229 -0.452 -18.905 1.00 65.31 127 HIS A O 1
ATOM 988 N N . PRO A 1 128 ? 22.427 -2.441 -19.934 1.00 65.25 128 PRO A N 1
ATOM 989 C CA . PRO A 1 128 ? 20.988 -2.701 -19.970 1.00 65.25 128 PRO A CA 1
ATOM 990 C C . PRO A 1 128 ? 20.322 -2.592 -18.593 1.00 65.25 128 PRO A C 1
ATOM 992 O O . PRO A 1 128 ? 19.169 -2.194 -18.506 1.00 65.25 128 PRO A O 1
ATOM 995 N N . TRP A 1 129 ? 21.071 -2.882 -17.519 1.00 70.25 129 TRP A N 1
ATOM 996 C CA . TRP A 1 129 ? 20.601 -2.772 -16.130 1.00 70.25 129 TRP A CA 1
ATOM 997 C C . TRP A 1 129 ? 20.421 -1.354 -15.597 1.00 70.25 129 TRP A C 1
ATOM 999 O O . TRP A 1 129 ? 19.819 -1.191 -14.542 1.00 70.25 129 TRP A O 1
ATOM 1009 N N . ASP A 1 130 ? 20.917 -0.344 -16.300 1.00 75.62 130 ASP A N 1
ATOM 1010 C CA . ASP A 1 130 ? 20.614 1.042 -15.973 1.00 75.62 130 ASP A CA 1
ATOM 1011 C C . ASP A 1 130 ? 19.378 1.496 -16.758 1.00 75.62 130 ASP A C 1
ATOM 1013 O O . ASP A 1 130 ? 18.313 1.763 -16.197 1.00 75.62 130 ASP A O 1
ATOM 1017 N N . ARG A 1 131 ? 19.475 1.476 -18.091 1.00 83.56 131 ARG A N 1
ATOM 1018 C CA . ARG A 1 131 ? 18.497 2.164 -18.933 1.00 83.56 131 ARG A CA 1
ATOM 1019 C C . ARG A 1 131 ? 17.126 1.501 -18.988 1.00 83.56 131 ARG A C 1
ATOM 1021 O O . ARG A 1 131 ? 16.118 2.203 -18.941 1.00 83.56 131 ARG A O 1
ATOM 1028 N N . ILE A 1 132 ? 17.073 0.170 -19.061 1.00 87.19 132 ILE A N 1
ATOM 1029 C CA . ILE A 1 132 ? 15.806 -0.567 -19.181 1.00 87.19 132 ILE A CA 1
ATOM 1030 C C . ILE A 1 132 ? 14.999 -0.477 -17.878 1.00 87.19 132 ILE A C 1
ATOM 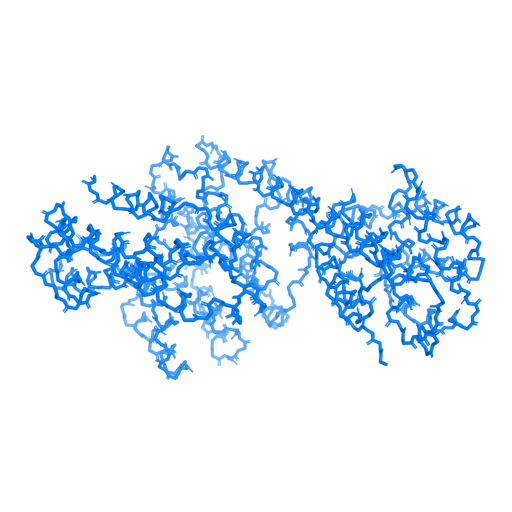1032 O O . ILE A 1 132 ? 13.835 -0.068 -17.938 1.00 87.19 132 ILE A O 1
ATOM 1036 N N . PRO A 1 133 ? 15.570 -0.771 -16.688 1.00 89.38 133 PRO A N 1
ATOM 1037 C CA . PRO A 1 133 ? 14.830 -0.600 -15.447 1.00 89.38 133 PRO A CA 1
ATOM 1038 C C . PRO A 1 133 ? 14.454 0.862 -15.185 1.00 89.38 133 PRO A C 1
ATOM 1040 O O . PRO A 1 133 ? 13.367 1.111 -14.664 1.00 89.38 133 PRO A O 1
ATOM 1043 N N . TYR A 1 134 ? 15.300 1.826 -15.571 1.00 91.06 134 TYR A N 1
ATOM 1044 C CA . TYR A 1 134 ? 14.988 3.251 -15.432 1.00 91.06 134 TYR A CA 1
ATOM 1045 C C . TYR A 1 134 ? 13.784 3.646 -16.294 1.00 91.06 134 TYR A C 1
ATOM 1047 O O . TYR A 1 134 ? 12.844 4.269 -15.794 1.00 91.06 134 TYR A O 1
ATOM 1055 N N . ALA A 1 135 ? 13.782 3.247 -17.574 1.00 91.75 135 ALA A N 1
ATOM 1056 C CA . ALA A 1 135 ? 12.659 3.442 -18.488 1.00 91.75 135 ALA A CA 1
ATOM 1057 C C . ALA A 1 135 ? 11.369 2.867 -17.905 1.00 91.75 135 ALA A C 1
ATOM 1059 O O . ALA A 1 135 ? 10.360 3.568 -17.823 1.00 91.75 135 ALA A O 1
ATOM 1060 N N . CYS A 1 136 ? 11.438 1.628 -17.417 1.00 92.75 136 CYS A N 1
ATOM 1061 C CA . CYS A 1 136 ? 10.295 0.945 -16.838 1.00 92.75 136 CYS A CA 1
ATOM 1062 C C . CYS A 1 136 ? 9.762 1.662 -15.592 1.00 92.75 136 CYS A C 1
ATOM 1064 O O . CYS A 1 136 ? 8.577 1.977 -15.538 1.00 92.75 136 CYS A O 1
ATOM 1066 N N . ALA A 1 137 ? 10.623 2.018 -14.633 1.00 92.75 137 ALA A N 1
ATOM 1067 C CA . ALA A 1 137 ? 10.215 2.728 -13.421 1.00 92.75 137 ALA A CA 1
ATOM 1068 C C . ALA A 1 137 ? 9.628 4.120 -13.715 1.00 92.75 137 ALA A C 1
ATOM 1070 O O . ALA A 1 137 ? 8.606 4.502 -13.137 1.00 92.75 137 ALA A O 1
ATOM 1071 N N . LYS A 1 138 ? 10.250 4.886 -14.620 1.00 94.50 138 LYS A N 1
ATOM 1072 C CA . LYS A 1 138 ? 9.772 6.222 -14.993 1.00 94.50 138 LYS A CA 1
ATOM 1073 C C . LYS A 1 138 ? 8.416 6.147 -15.691 1.00 94.50 138 LYS A C 1
ATOM 1075 O O . LYS A 1 138 ? 7.499 6.864 -15.300 1.00 94.50 138 LYS A O 1
ATOM 1080 N N . LEU A 1 139 ? 8.270 5.270 -16.683 1.00 94.00 139 LEU A N 1
ATOM 1081 C CA . LEU A 1 139 ? 7.015 5.109 -17.416 1.00 94.00 139 LEU A CA 1
ATOM 1082 C C . LEU A 1 139 ? 5.915 4.540 -16.514 1.00 94.00 139 LEU A C 1
ATOM 1084 O O . LEU A 1 139 ? 4.805 5.062 -16.538 1.00 94.00 139 LEU A O 1
ATOM 1088 N N . ALA A 1 140 ? 6.233 3.572 -15.646 1.00 90.12 140 ALA A N 1
ATOM 1089 C CA . ALA A 1 140 ? 5.324 3.053 -14.621 1.00 90.12 140 ALA A CA 1
ATOM 1090 C C . ALA A 1 140 ? 4.785 4.176 -13.726 1.00 90.12 140 ALA A C 1
ATOM 1092 O O . ALA A 1 140 ? 3.576 4.288 -13.528 1.00 90.12 140 ALA A O 1
ATOM 1093 N N . MET A 1 141 ? 5.664 5.055 -13.229 1.00 90.00 141 MET A N 1
ATOM 1094 C CA . MET A 1 141 ? 5.251 6.241 -12.479 1.00 90.00 141 MET A CA 1
ATOM 1095 C C . MET A 1 141 ? 4.323 7.124 -13.325 1.00 90.00 141 MET A C 1
ATOM 1097 O O . MET A 1 141 ? 3.271 7.537 -12.846 1.00 90.00 141 MET A O 1
ATOM 1101 N N . GLU A 1 142 ? 4.680 7.428 -14.573 1.00 89.56 142 GLU A N 1
ATOM 1102 C CA . GLU A 1 142 ? 3.891 8.298 -15.454 1.00 89.56 142 GLU A CA 1
ATOM 1103 C C . GLU A 1 142 ? 2.484 7.761 -15.747 1.00 89.56 142 GLU A C 1
ATOM 1105 O O . GLU A 1 142 ? 1.549 8.559 -15.790 1.00 89.56 142 GLU A O 1
ATOM 1110 N N . ILE A 1 143 ? 2.311 6.440 -15.854 1.00 86.56 143 ILE A N 1
ATOM 1111 C CA . ILE A 1 143 ? 1.005 5.798 -16.080 1.00 86.56 143 ILE A CA 1
ATOM 1112 C C . ILE A 1 143 ? 0.253 5.419 -14.789 1.00 86.56 143 ILE A C 1
ATOM 1114 O O . ILE A 1 143 ? -0.800 4.781 -14.860 1.00 86.56 143 ILE A O 1
ATOM 1118 N N . GLY A 1 144 ? 0.773 5.801 -13.616 1.00 78.50 144 GLY A N 1
ATOM 1119 C CA . GLY A 1 144 ? 0.089 5.647 -12.327 1.00 78.50 144 GLY A CA 1
ATOM 1120 C C . GLY A 1 144 ? 0.346 4.329 -11.585 1.00 78.50 144 GLY A C 1
ATOM 1121 O O . GLY A 1 144 ? -0.436 3.970 -10.717 1.00 78.50 144 GLY A O 1
ATOM 1122 N N . ALA A 1 145 ? 1.422 3.599 -11.890 1.00 80.56 145 ALA A N 1
ATOM 1123 C CA . ALA A 1 145 ? 1.886 2.426 -11.137 1.00 80.56 145 ALA A CA 1
ATOM 1124 C C . ALA A 1 145 ? 2.990 2.803 -10.122 1.00 80.56 145 ALA A C 1
ATOM 1126 O O . ALA A 1 145 ? 4.077 2.222 -10.102 1.00 80.56 145 ALA A O 1
ATOM 1127 N N . ILE A 1 146 ? 2.728 3.815 -9.285 1.00 83.81 146 ILE A N 1
ATOM 1128 C CA . ILE A 1 146 ? 3.743 4.486 -8.447 1.00 83.81 146 ILE A CA 1
ATOM 1129 C C . ILE A 1 146 ? 4.363 3.544 -7.406 1.00 83.81 146 ILE A C 1
ATOM 1131 O O . ILE A 1 146 ? 5.580 3.553 -7.219 1.00 83.81 146 ILE A O 1
ATOM 1135 N N . GLY A 1 147 ? 3.544 2.725 -6.737 1.00 78.69 147 GLY A N 1
ATOM 1136 C CA . GLY A 1 147 ? 4.001 1.807 -5.686 1.00 78.69 147 GLY A CA 1
ATOM 1137 C C . GLY A 1 147 ? 5.048 0.807 -6.195 1.00 78.69 147 GLY A C 1
ATOM 1138 O O . GLY A 1 147 ? 6.189 0.837 -5.731 1.00 78.69 147 GLY A O 1
ATOM 1139 N N . PRO A 1 148 ? 4.722 -0.029 -7.195 1.00 79.62 148 PRO A N 1
ATOM 1140 C CA . PRO A 1 148 ? 5.690 -0.957 -7.778 1.00 79.62 148 PRO A CA 1
ATOM 1141 C C . PRO A 1 148 ? 6.904 -0.269 -8.430 1.00 79.62 148 PRO A C 1
ATOM 1143 O O . PRO A 1 148 ? 8.023 -0.768 -8.300 1.00 79.62 148 PRO A O 1
ATOM 1146 N N . ALA A 1 149 ? 6.736 0.917 -9.034 1.00 88.06 149 ALA A N 1
ATOM 1147 C CA . ALA A 1 149 ? 7.859 1.713 -9.544 1.00 88.06 149 ALA A CA 1
ATOM 1148 C C . ALA A 1 149 ? 8.851 2.106 -8.431 1.00 88.06 149 ALA A C 1
ATOM 1150 O O . ALA A 1 149 ? 10.068 2.045 -8.625 1.00 88.06 149 ALA A O 1
ATOM 1151 N N . ARG A 1 150 ? 8.347 2.461 -7.239 1.00 88.06 150 ARG A N 1
ATOM 1152 C CA . ARG A 1 150 ? 9.167 2.752 -6.051 1.00 88.06 150 ARG A CA 1
ATOM 1153 C C . ARG A 1 150 ? 10.009 1.550 -5.640 1.00 88.06 150 ARG A C 1
ATOM 1155 O O . ARG A 1 150 ? 11.197 1.697 -5.352 1.00 88.06 150 ARG A O 1
ATOM 1162 N N . GLU A 1 151 ? 9.404 0.367 -5.612 1.00 85.31 151 GLU A N 1
ATOM 1163 C CA . GLU A 1 151 ? 10.096 -0.863 -5.223 1.00 85.31 151 GLU A CA 1
ATOM 1164 C C . GLU A 1 151 ? 11.150 -1.279 -6.259 1.00 85.31 151 GLU A C 1
ATOM 1166 O O . GLU A 1 151 ? 12.244 -1.699 -5.869 1.00 85.31 151 GLU A O 1
ATOM 1171 N N . LEU A 1 152 ? 10.894 -1.056 -7.555 1.00 86.69 152 LEU A N 1
ATOM 1172 C CA . LEU A 1 152 ? 11.902 -1.229 -8.604 1.00 86.69 152 LEU A CA 1
ATOM 1173 C C . LEU A 1 152 ? 13.080 -0.264 -8.429 1.00 86.69 152 LEU A C 1
ATOM 1175 O O . LEU A 1 152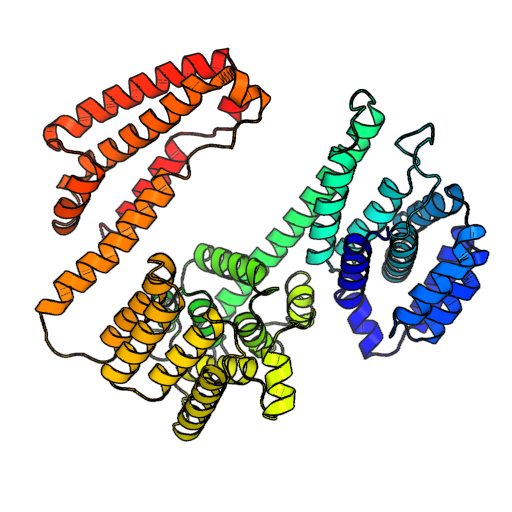 ? 14.225 -0.711 -8.433 1.00 86.69 152 LEU A O 1
ATOM 1179 N N . VAL A 1 153 ? 12.828 1.030 -8.197 1.00 90.50 153 VAL A N 1
ATOM 1180 C CA . VAL A 1 153 ? 13.895 2.015 -7.937 1.00 90.50 153 VAL A CA 1
ATOM 1181 C C . VAL A 1 153 ? 14.739 1.622 -6.731 1.00 90.50 153 VAL A C 1
ATOM 1183 O O . VAL A 1 153 ? 15.962 1.636 -6.815 1.00 90.50 153 VAL A O 1
ATOM 1186 N N . ARG A 1 154 ? 14.120 1.212 -5.620 1.00 87.19 154 ARG A N 1
ATOM 1187 C CA . ARG A 1 154 ? 14.850 0.763 -4.420 1.00 87.19 154 ARG A CA 1
ATOM 1188 C C . ARG A 1 154 ? 15.646 -0.513 -4.657 1.00 87.19 154 ARG A C 1
ATOM 1190 O O . ARG A 1 154 ? 16.686 -0.716 -4.030 1.00 87.19 154 ARG A O 1
ATOM 1197 N N . TYR A 1 155 ? 15.136 -1.413 -5.491 1.00 84.62 155 TYR A N 1
ATOM 1198 C CA . TYR A 1 155 ? 15.838 -2.635 -5.849 1.00 84.62 155 TYR A CA 1
ATOM 1199 C C . TYR A 1 155 ? 17.063 -2.332 -6.716 1.00 84.62 155 TYR A C 1
ATOM 1201 O O . TYR A 1 155 ? 18.178 -2.650 -6.311 1.00 84.62 155 TYR A O 1
ATOM 1209 N N . ILE A 1 156 ? 16.872 -1.641 -7.842 1.00 84.12 156 ILE A N 1
ATOM 1210 C CA . ILE A 1 156 ? 17.949 -1.335 -8.789 1.00 84.12 156 ILE A CA 1
ATOM 1211 C C . ILE A 1 156 ? 18.978 -0.397 -8.177 1.00 84.12 156 ILE A C 1
ATOM 1213 O O . ILE A 1 156 ? 20.168 -0.642 -8.334 1.00 84.12 156 ILE A O 1
ATOM 1217 N N . TYR A 1 157 ? 18.554 0.605 -7.400 1.00 83.69 157 TYR A N 1
ATOM 1218 C CA . TYR A 1 157 ? 19.486 1.462 -6.673 1.00 83.69 157 TYR A CA 1
ATOM 1219 C C . TYR A 1 157 ? 20.421 0.627 -5.789 1.00 83.69 157 TYR A C 1
ATOM 1221 O O . TYR A 1 157 ? 21.623 0.808 -5.877 1.00 83.69 157 TYR A O 1
ATOM 1229 N N . ARG A 1 158 ? 19.910 -0.342 -5.011 1.00 80.06 158 ARG A N 1
ATOM 1230 C CA . ARG A 1 158 ? 20.755 -1.234 -4.188 1.00 80.06 158 ARG A CA 1
ATOM 1231 C C . ARG A 1 158 ? 21.672 -2.129 -5.018 1.00 80.06 158 ARG A C 1
ATOM 1233 O O . ARG A 1 158 ? 22.790 -2.399 -4.596 1.00 80.06 158 ARG A O 1
ATOM 1240 N N . VAL A 1 159 ? 21.201 -2.605 -6.169 1.00 76.19 159 VAL A N 1
ATOM 1241 C CA . VAL A 1 159 ? 22.016 -3.408 -7.089 1.00 76.19 159 VAL A CA 1
ATOM 1242 C C . VAL A 1 159 ? 23.164 -2.563 -7.641 1.00 76.19 159 VAL A C 1
ATOM 1244 O O . VAL A 1 159 ? 24.317 -2.967 -7.518 1.00 76.19 159 VAL A O 1
ATOM 1247 N N . LEU A 1 160 ? 22.883 -1.368 -8.164 1.00 74.00 160 LEU A N 1
ATOM 1248 C CA . LEU A 1 160 ? 23.890 -0.433 -8.674 1.00 74.00 160 LEU A CA 1
ATOM 1249 C C . LEU A 1 160 ? 24.858 0.021 -7.571 1.00 74.00 160 LEU A C 1
ATOM 1251 O O . LEU A 1 160 ? 26.067 0.019 -7.784 1.00 74.00 160 LEU A O 1
ATOM 1255 N N . ASP A 1 161 ? 24.334 0.298 -6.376 1.00 72.81 161 ASP A N 1
ATOM 1256 C CA . ASP A 1 161 ? 25.083 0.663 -5.166 1.00 72.81 161 ASP A CA 1
ATOM 1257 C C . ASP A 1 161 ? 25.904 -0.514 -4.598 1.00 72.81 161 ASP A C 1
ATOM 1259 O O . ASP A 1 161 ? 26.662 -0.357 -3.656 1.00 72.81 161 ASP A O 1
ATOM 1263 N N . SER A 1 162 ? 25.805 -1.722 -5.158 1.00 71.25 162 SER A N 1
ATOM 1264 C CA . SER A 1 162 ? 26.666 -2.850 -4.771 1.00 71.25 162 SER A CA 1
ATOM 1265 C C . SER A 1 162 ? 27.896 -3.027 -5.676 1.00 71.25 162 SER A C 1
ATOM 1267 O O . SER A 1 162 ? 28.833 -3.745 -5.308 1.00 71.25 162 SER A O 1
ATOM 1269 N N . TYR A 1 163 ? 27.948 -2.359 -6.838 1.00 67.69 163 TYR A N 1
ATOM 1270 C CA . TYR A 1 163 ? 29.072 -2.459 -7.776 1.00 67.69 163 TYR A CA 1
ATOM 1271 C C . TYR A 1 163 ? 30.258 -1.592 -7.322 1.00 67.69 163 TYR A C 1
ATOM 1273 O O . TYR A 1 163 ? 30.170 -0.374 -7.228 1.00 67.69 163 TYR A O 1
ATOM 1281 N N . ARG A 1 164 ? 31.398 -2.240 -7.036 1.00 51.41 164 ARG A N 1
ATOM 1282 C CA . ARG A 1 164 ? 32.503 -1.663 -6.247 1.00 51.41 164 ARG A CA 1
ATOM 1283 C C . ARG A 1 164 ? 33.523 -0.703 -6.902 1.00 51.41 164 ARG A C 1
ATOM 1285 O O . ARG A 1 164 ? 34.299 -0.160 -6.119 1.00 51.41 164 ARG A O 1
ATOM 1292 N N . PRO A 1 165 ? 33.612 -0.404 -8.216 1.00 56.69 165 PRO A N 1
ATOM 1293 C CA . PRO A 1 165 ? 34.550 0.627 -8.670 1.00 56.69 165 PRO A CA 1
ATOM 1294 C C . PRO A 1 165 ? 33.855 1.997 -8.747 1.00 56.69 165 PRO A C 1
ATOM 1296 O O . PRO A 1 165 ? 33.468 2.452 -9.819 1.00 56.69 165 PRO A O 1
ATOM 1299 N N . TRP A 1 166 ? 33.710 2.649 -7.593 1.00 52.19 166 TRP A N 1
ATOM 1300 C CA . TRP A 1 166 ? 33.017 3.932 -7.393 1.00 52.19 166 TRP A CA 1
ATOM 1301 C C . TRP A 1 166 ? 33.753 5.181 -7.901 1.00 52.19 166 TRP A C 1
ATOM 1303 O O . TRP A 1 166 ? 33.190 6.272 -7.876 1.00 52.19 166 TRP A O 1
ATOM 1313 N N . ASP A 1 167 ? 34.981 5.033 -8.400 1.00 54.00 167 ASP A N 1
ATOM 1314 C CA . ASP A 1 167 ? 35.828 6.148 -8.856 1.00 54.00 167 ASP A CA 1
ATOM 1315 C C . ASP A 1 167 ? 35.521 6.639 -10.280 1.00 54.00 167 ASP A C 1
ATOM 1317 O O . ASP A 1 167 ? 36.225 7.486 -10.829 1.00 54.00 167 ASP A O 1
ATOM 1321 N N . ARG A 1 168 ? 34.465 6.122 -10.912 1.00 64.69 168 ARG A N 1
ATOM 1322 C CA . ARG A 1 168 ? 34.030 6.567 -12.240 1.00 64.69 168 ARG A CA 1
ATOM 1323 C C . ARG A 1 168 ? 32.918 7.599 -12.091 1.00 64.69 168 ARG A C 1
ATOM 1325 O O . ARG A 1 168 ? 31.823 7.260 -11.637 1.00 64.69 168 ARG A O 1
ATOM 1332 N N . ALA A 1 169 ? 33.190 8.847 -12.485 1.00 68.31 169 ALA A N 1
ATOM 1333 C CA . ALA A 1 169 ? 32.224 9.953 -12.482 1.00 68.31 169 ALA A CA 1
ATOM 1334 C C . ALA A 1 169 ? 30.899 9.570 -13.171 1.00 68.31 169 ALA A C 1
ATOM 1336 O O . ALA A 1 169 ? 29.820 10.012 -12.784 1.00 68.31 169 ALA A O 1
ATOM 1337 N N . GLU A 1 170 ? 30.983 8.666 -14.137 1.00 66.25 170 GLU A N 1
ATOM 1338 C CA . GLU A 1 170 ? 29.869 8.091 -14.866 1.00 66.25 170 GLU A CA 1
ATOM 1339 C C . GLU A 1 170 ? 28.887 7.293 -13.985 1.00 66.25 170 GLU A C 1
ATOM 1341 O O . GLU A 1 170 ? 27.676 7.469 -14.101 1.00 66.25 170 GLU A O 1
ATOM 1346 N N . ILE A 1 171 ? 29.372 6.448 -13.064 1.00 70.44 171 ILE A N 1
ATOM 1347 C CA . ILE A 1 171 ? 28.505 5.663 -12.156 1.00 70.44 171 ILE A CA 1
ATOM 1348 C C . ILE A 1 171 ? 27.803 6.593 -11.164 1.00 70.44 171 ILE A C 1
ATOM 1350 O O . ILE A 1 171 ? 26.630 6.402 -10.839 1.00 70.44 171 ILE A O 1
ATOM 1354 N N . LYS A 1 172 ? 28.502 7.643 -10.721 1.00 74.38 172 LYS A N 1
ATOM 1355 C CA . LYS A 1 172 ? 27.934 8.662 -9.839 1.00 74.38 172 LYS A CA 1
ATOM 1356 C C . LYS A 1 172 ? 26.765 9.393 -10.505 1.00 74.38 172 LYS A C 1
ATOM 1358 O O . LYS A 1 172 ? 25.719 9.523 -9.875 1.00 74.38 172 LYS A O 1
ATOM 1363 N N . ASN A 1 173 ? 26.909 9.790 -11.771 1.00 79.69 173 ASN A N 1
ATOM 1364 C CA . ASN A 1 173 ? 25.834 10.436 -12.532 1.00 79.69 173 ASN A CA 1
ATOM 1365 C C . ASN A 1 173 ? 24.600 9.526 -12.655 1.00 79.69 173 ASN A C 1
ATOM 1367 O O . ASN A 1 173 ? 23.485 9.966 -12.393 1.00 79.69 173 ASN A O 1
ATOM 1371 N N . VAL A 1 174 ? 24.799 8.238 -12.957 1.00 79.75 174 VAL A N 1
ATOM 1372 C CA . VAL A 1 174 ? 23.706 7.250 -13.024 1.00 79.75 174 VAL A CA 1
ATOM 1373 C C . VAL A 1 174 ? 22.978 7.138 -11.681 1.00 79.75 174 VAL A C 1
ATOM 1375 O O . VAL A 1 174 ? 21.753 7.233 -11.609 1.00 79.75 174 VAL A O 1
ATOM 1378 N N . LEU A 1 175 ? 23.709 6.999 -10.575 1.00 82.19 175 LEU A N 1
ATOM 1379 C CA . LEU A 1 175 ? 23.092 6.921 -9.248 1.00 82.19 175 LEU A CA 1
ATOM 1380 C C . LEU A 1 175 ? 22.367 8.211 -8.853 1.00 82.19 175 LEU A C 1
ATOM 1382 O O . LEU A 1 175 ? 21.355 8.155 -8.152 1.00 82.19 175 LEU A O 1
ATOM 1386 N N . GLU A 1 176 ? 22.851 9.371 -9.294 1.00 85.81 176 GLU A N 1
ATOM 1387 C CA . GLU A 1 176 ? 22.159 10.648 -9.116 1.00 85.81 176 GLU A CA 1
ATOM 1388 C C . GLU A 1 176 ? 20.840 10.702 -9.899 1.00 85.81 176 GLU A C 1
ATOM 1390 O O . GLU A 1 176 ? 19.833 11.146 -9.336 1.00 85.81 176 GLU A O 1
ATOM 1395 N N . GLU A 1 177 ? 20.795 10.176 -11.128 1.00 87.50 177 GLU A N 1
ATOM 1396 C CA . GLU A 1 177 ? 19.556 10.031 -11.907 1.00 87.50 177 GLU A CA 1
ATOM 1397 C C . GLU A 1 177 ? 18.544 9.119 -11.201 1.00 87.50 177 GLU A C 1
ATOM 1399 O O . GLU A 1 177 ? 17.373 9.488 -11.051 1.00 87.50 177 GLU A O 1
ATOM 1404 N N . TRP A 1 178 ? 18.984 7.971 -10.679 1.00 89.06 178 TRP A N 1
ATOM 1405 C CA . TRP A 1 178 ? 18.132 7.063 -9.902 1.00 89.06 178 TRP A CA 1
ATOM 1406 C C . TRP A 1 178 ? 17.646 7.689 -8.590 1.00 89.06 178 TRP A C 1
ATOM 1408 O O . TRP A 1 178 ? 16.470 7.564 -8.241 1.00 89.06 178 TRP A O 1
ATOM 1418 N N . ARG A 1 179 ? 18.504 8.428 -7.873 1.00 88.88 179 ARG A N 1
ATOM 1419 C CA . ARG A 1 179 ? 18.105 9.193 -6.676 1.00 88.88 179 ARG A CA 1
ATOM 1420 C C . ARG A 1 179 ? 17.098 10.283 -7.019 1.00 88.88 179 ARG A C 1
ATOM 1422 O O . ARG A 1 179 ? 16.181 10.544 -6.238 1.00 88.88 179 ARG A O 1
ATOM 1429 N N . PHE A 1 180 ? 17.262 10.960 -8.152 1.00 92.38 180 PHE A N 1
ATOM 1430 C CA . PHE A 1 180 ? 16.310 11.963 -8.617 1.00 92.38 180 PHE A CA 1
ATOM 1431 C C . PHE A 1 180 ? 14.954 11.335 -8.959 1.00 92.38 180 PHE A C 1
ATOM 1433 O O . PHE A 1 180 ? 13.923 11.846 -8.508 1.00 92.38 180 PHE A O 1
ATOM 1440 N N . LEU A 1 181 ? 14.946 10.207 -9.675 1.00 92.81 181 LEU A N 1
ATOM 1441 C CA . LEU A 1 181 ? 13.728 9.457 -9.973 1.00 92.81 181 LEU A CA 1
ATOM 1442 C C . LEU A 1 181 ? 13.043 8.984 -8.682 1.00 92.81 181 LEU A C 1
ATOM 1444 O O . LEU A 1 181 ? 11.858 9.248 -8.495 1.00 92.81 181 LEU A O 1
ATOM 1448 N N . GLY A 1 182 ? 13.797 8.409 -7.741 1.00 91.38 182 GLY A N 1
ATOM 1449 C CA . GLY A 1 182 ? 13.290 8.005 -6.427 1.00 91.38 182 GLY A CA 1
ATOM 1450 C C . GLY A 1 182 ? 12.647 9.160 -5.659 1.00 91.38 182 GLY A C 1
ATOM 1451 O O . GLY A 1 182 ? 11.504 9.052 -5.227 1.00 91.38 182 GLY A O 1
ATOM 1452 N N . ARG A 1 183 ? 13.312 10.321 -5.574 1.00 92.12 183 ARG A N 1
ATOM 1453 C CA . ARG A 1 183 ? 12.733 11.532 -4.955 1.00 92.12 183 ARG A CA 1
ATOM 1454 C C . ARG A 1 183 ? 11.482 12.040 -5.671 1.00 92.12 183 ARG A C 1
ATOM 1456 O O . ARG A 1 183 ? 10.663 12.719 -5.058 1.00 92.12 183 ARG A O 1
ATOM 1463 N N . THR A 1 184 ? 11.360 11.804 -6.971 1.00 92.81 184 THR A N 1
ATOM 1464 C CA . THR A 1 184 ? 10.189 12.218 -7.757 1.00 92.81 184 THR A CA 1
ATOM 1465 C C . THR A 1 184 ? 9.008 11.288 -7.496 1.00 92.81 184 THR A C 1
ATOM 1467 O O . THR A 1 184 ? 7.912 11.775 -7.226 1.00 92.81 184 THR A O 1
ATOM 1470 N N . ILE A 1 185 ? 9.251 9.976 -7.460 1.00 89.19 185 ILE A N 1
ATOM 1471 C CA . ILE A 1 185 ? 8.259 8.963 -7.082 1.00 89.19 185 ILE A CA 1
ATOM 1472 C C . ILE A 1 185 ? 7.755 9.202 -5.656 1.00 89.19 185 ILE A C 1
ATOM 1474 O O . ILE A 1 185 ? 6.548 9.278 -5.457 1.00 89.19 185 ILE A O 1
ATOM 1478 N N . GLU A 1 186 ? 8.651 9.392 -4.679 1.00 87.81 186 GLU A N 1
ATOM 1479 C CA . GLU A 1 186 ? 8.256 9.631 -3.280 1.00 87.81 186 GLU A CA 1
ATOM 1480 C C . GLU A 1 186 ? 7.443 10.928 -3.132 1.00 87.81 186 GLU A C 1
ATOM 1482 O O . GLU A 1 186 ? 6.439 10.950 -2.429 1.00 87.81 186 GLU A O 1
ATOM 1487 N N . ARG A 1 187 ? 7.803 12.005 -3.850 1.00 89.44 187 ARG A N 1
ATOM 1488 C CA . ARG A 1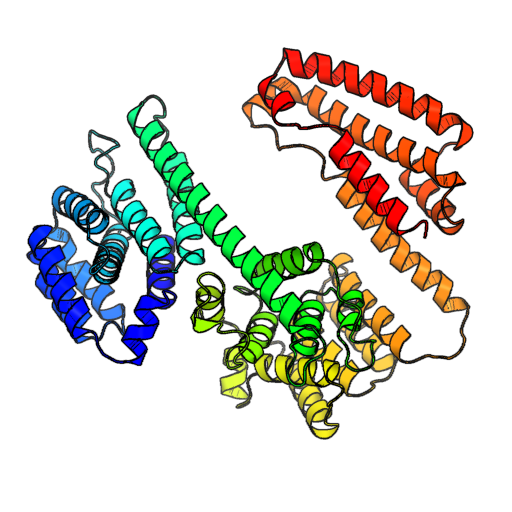 187 ? 7.013 13.252 -3.852 1.00 89.44 187 ARG A CA 1
ATOM 1489 C C . ARG A 1 187 ? 5.611 13.057 -4.426 1.00 89.44 187 ARG A C 1
ATOM 1491 O O . ARG A 1 187 ? 4.655 13.624 -3.896 1.00 89.44 187 ARG A O 1
ATOM 1498 N N . ARG A 1 188 ? 5.480 12.282 -5.506 1.00 87.19 188 ARG A N 1
ATOM 1499 C CA . ARG A 1 188 ? 4.177 11.989 -6.118 1.00 87.19 188 ARG A CA 1
ATOM 1500 C C . ARG A 1 188 ? 3.331 11.090 -5.215 1.00 87.19 188 ARG A C 1
ATOM 1502 O O . ARG A 1 188 ? 2.151 11.370 -5.041 1.00 87.19 188 ARG A O 1
ATOM 1509 N N . LEU A 1 189 ? 3.947 10.087 -4.586 1.00 83.62 189 LEU A N 1
ATOM 1510 C CA . LEU A 1 189 ? 3.308 9.230 -3.586 1.00 83.62 189 LEU A CA 1
ATOM 1511 C C . LEU A 1 189 ? 2.804 10.045 -2.388 1.00 83.62 189 LEU A C 1
ATOM 1513 O O . LEU A 1 189 ? 1.642 9.919 -2.019 1.00 83.62 189 LEU A O 1
ATOM 1517 N N . GLU A 1 190 ? 3.640 10.916 -1.820 1.00 85.88 190 GLU A N 1
ATOM 1518 C CA . GLU A 1 190 ? 3.254 11.767 -0.688 1.00 85.88 190 GLU A CA 1
ATOM 1519 C C . GLU A 1 190 ? 2.111 12.713 -1.069 1.00 85.88 190 GLU A C 1
ATOM 1521 O O . GLU A 1 190 ? 1.162 12.881 -0.312 1.00 85.88 190 GLU A O 1
ATOM 1526 N N . THR A 1 191 ? 2.152 13.285 -2.275 1.00 87.50 191 THR A N 1
ATOM 1527 C CA . THR A 1 191 ? 1.075 14.151 -2.775 1.00 87.50 191 THR A CA 1
ATOM 1528 C C . THR A 1 191 ? -0.235 13.372 -2.921 1.00 87.50 191 THR A C 1
ATOM 1530 O O . THR A 1 191 ? -1.279 13.854 -2.488 1.00 87.50 191 THR A O 1
ATOM 1533 N N . ALA A 1 192 ? -0.187 12.151 -3.464 1.00 83.06 192 ALA A N 1
ATOM 1534 C CA . ALA A 1 192 ? -1.352 11.274 -3.555 1.00 83.06 192 ALA A CA 1
ATOM 1535 C C . ALA A 1 192 ? -1.906 10.924 -2.160 1.00 83.06 192 ALA A C 1
ATOM 1537 O O . ALA A 1 192 ? -3.103 11.055 -1.930 1.00 83.06 192 ALA A O 1
ATOM 1538 N N . ILE A 1 193 ? -1.040 10.565 -1.204 1.00 83.75 193 ILE A N 1
ATOM 1539 C CA . ILE A 1 193 ? -1.415 10.273 0.191 1.00 83.75 193 ILE A CA 1
ATOM 1540 C C . ILE A 1 193 ? -2.052 11.489 0.872 1.00 83.75 193 ILE A C 1
ATOM 1542 O O . ILE A 1 193 ? -3.048 11.345 1.581 1.00 83.75 193 ILE A O 1
ATOM 1546 N N . VAL A 1 194 ? -1.494 12.685 0.675 1.00 86.75 194 VAL A N 1
ATOM 1547 C CA . VAL A 1 194 ? -2.020 13.924 1.261 1.00 86.75 194 VAL A CA 1
ATOM 1548 C C . VAL A 1 194 ? -3.397 14.254 0.697 1.00 86.75 194 VAL A C 1
ATOM 1550 O O . VAL A 1 194 ? -4.302 14.517 1.487 1.00 86.75 194 VAL A O 1
ATOM 1553 N N . ASN A 1 195 ? -3.564 14.196 -0.626 1.00 85.56 195 ASN A N 1
ATOM 1554 C CA . ASN A 1 195 ? -4.851 14.451 -1.276 1.00 85.56 195 ASN A CA 1
ATOM 1555 C C . ASN A 1 195 ? -5.906 13.459 -0.782 1.00 85.56 195 ASN A C 1
ATOM 1557 O O . ASN A 1 195 ? -6.958 13.861 -0.303 1.00 85.56 195 ASN A O 1
ATOM 1561 N N . LEU A 1 196 ? -5.561 12.172 -0.764 1.00 85.12 196 LEU A N 1
ATOM 1562 C CA . LEU A 1 196 ? -6.403 11.108 -0.236 1.00 85.12 196 LEU A CA 1
ATOM 1563 C C . LEU A 1 196 ? -6.805 11.323 1.225 1.00 85.12 196 LEU A C 1
ATOM 1565 O O . LEU A 1 196 ? -7.953 11.104 1.594 1.00 85.12 196 LEU A O 1
ATOM 1569 N N . ALA A 1 197 ? -5.870 11.737 2.077 1.00 88.62 197 ALA A N 1
ATOM 1570 C CA . ALA A 1 197 ? -6.160 12.018 3.477 1.00 88.62 197 ALA A CA 1
ATOM 1571 C C . ALA A 1 197 ? -7.111 13.208 3.644 1.00 88.62 197 ALA A C 1
ATOM 1573 O O . ALA A 1 197 ? -7.984 13.175 4.516 1.00 88.62 197 ALA A O 1
ATOM 1574 N N . ASP A 1 198 ? -6.946 14.247 2.825 1.00 87.38 198 ASP A N 1
ATOM 1575 C CA . ASP A 1 198 ? -7.817 15.416 2.838 1.00 87.38 198 ASP A CA 1
ATOM 1576 C C . ASP A 1 198 ? -9.222 15.060 2.297 1.00 87.38 198 ASP A C 1
ATOM 1578 O O . ASP A 1 198 ? -10.211 15.397 2.956 1.00 87.38 198 ASP A O 1
ATOM 1582 N N . ASP A 1 199 ? -9.321 14.279 1.215 1.00 85.81 199 ASP A N 1
ATOM 1583 C CA . ASP A 1 199 ? -10.581 13.775 0.640 1.00 85.81 199 ASP A CA 1
ATOM 1584 C C . ASP A 1 199 ? -11.330 12.844 1.607 1.00 85.81 199 ASP A C 1
ATOM 1586 O O . ASP A 1 199 ? -12.540 12.980 1.822 1.00 85.81 199 ASP A O 1
ATOM 1590 N N . LEU A 1 200 ? -10.611 11.917 2.249 1.00 87.25 200 LEU A N 1
ATOM 1591 C CA . LEU A 1 200 ? -11.170 10.978 3.223 1.00 87.25 200 LEU A CA 1
ATOM 1592 C C . LEU A 1 200 ? -11.705 11.715 4.455 1.00 87.25 200 LEU A C 1
ATOM 1594 O O . LEU A 1 200 ? -12.783 11.397 4.962 1.00 87.25 200 LEU A O 1
ATOM 1598 N N . ARG A 1 201 ? -10.974 12.734 4.923 1.00 88.12 201 ARG A N 1
ATOM 1599 C CA . ARG A 1 201 ? -11.411 13.580 6.036 1.00 88.12 201 ARG A CA 1
ATOM 1600 C C . ARG A 1 201 ? -12.652 14.383 5.674 1.00 88.12 201 ARG A C 1
ATOM 1602 O O . ARG A 1 201 ? -13.563 14.483 6.494 1.00 88.12 201 ARG A O 1
ATOM 1609 N N . GLU A 1 202 ? -12.679 14.986 4.491 1.00 86.62 202 GLU A N 1
ATOM 1610 C CA . GLU A 1 202 ? -13.821 15.776 4.029 1.00 86.62 202 GLU A CA 1
ATOM 1611 C C . GLU A 1 202 ? -15.071 14.905 3.883 1.00 86.62 202 GLU A C 1
ATOM 1613 O O . GLU A 1 202 ? -16.150 15.272 4.347 1.00 86.62 202 GLU A O 1
ATOM 1618 N N . SER A 1 203 ? -14.894 13.685 3.382 1.00 85.88 203 SER A N 1
ATOM 1619 C CA . SER A 1 203 ? -15.963 12.698 3.250 1.00 85.88 203 SER A CA 1
ATOM 1620 C C . SER A 1 203 ? -16.489 12.153 4.586 1.00 85.88 203 SER A C 1
ATOM 1622 O O . SER A 1 203 ? -17.486 11.436 4.600 1.00 85.88 203 SER A O 1
ATOM 1624 N N . CYS A 1 204 ? -15.858 12.477 5.721 1.00 86.31 204 CYS A N 1
ATOM 1625 C CA . CYS A 1 204 ? -16.362 12.156 7.063 1.00 86.31 204 CYS A CA 1
ATOM 1626 C C . CYS A 1 204 ? -17.284 13.239 7.652 1.00 86.31 204 CYS A C 1
ATOM 1628 O O . CYS A 1 204 ? -17.764 13.083 8.784 1.00 86.31 204 CYS A O 1
ATOM 1630 N N . ARG A 1 205 ? -17.495 14.357 6.946 1.00 83.38 205 ARG A N 1
ATOM 1631 C CA . ARG A 1 205 ? -18.409 15.411 7.400 1.00 83.38 205 ARG A CA 1
ATOM 1632 C C . ARG A 1 205 ? -19.867 14.932 7.394 1.00 83.38 205 ARG A C 1
ATOM 1634 O O . ARG A 1 205 ? -20.199 14.004 6.657 1.00 83.38 205 ARG A O 1
ATOM 1641 N N . PRO A 1 206 ? -20.748 15.552 8.202 1.00 74.56 206 PRO A N 1
ATOM 1642 C CA . PRO A 1 206 ? -22.165 15.204 8.231 1.00 74.56 206 PRO A CA 1
ATOM 1643 C C . PRO A 1 206 ? -22.828 15.456 6.866 1.00 74.56 206 PRO A C 1
ATOM 1645 O O . PRO A 1 206 ? -23.153 16.584 6.508 1.00 74.56 206 PRO A O 1
ATOM 1648 N N . ALA A 1 207 ? -23.018 14.387 6.099 1.00 71.19 207 ALA A N 1
ATOM 1649 C CA . ALA A 1 207 ? -23.795 14.329 4.865 1.00 71.19 207 ALA A CA 1
ATOM 1650 C C . ALA A 1 207 ? -24.575 13.003 4.837 1.00 71.19 207 ALA A C 1
ATOM 1652 O O . ALA A 1 207 ? -24.217 12.068 5.561 1.00 71.19 207 ALA A O 1
ATOM 1653 N N . ALA A 1 208 ? -25.633 12.921 4.017 1.00 60.53 208 ALA A N 1
ATOM 1654 C CA . ALA A 1 208 ? -26.492 11.732 3.920 1.00 60.53 208 ALA A CA 1
ATOM 1655 C C . ALA A 1 208 ? -25.708 10.457 3.547 1.00 60.53 208 ALA A C 1
ATOM 1657 O O . ALA A 1 208 ? -26.016 9.376 4.041 1.00 60.53 208 ALA A O 1
ATOM 1658 N N . GLU A 1 209 ? -24.650 10.600 2.747 1.00 70.19 209 GLU A N 1
ATOM 1659 C CA . GLU A 1 209 ? -23.652 9.563 2.493 1.00 70.19 209 GLU A CA 1
ATOM 1660 C C . GLU A 1 209 ? -22.280 10.088 2.935 1.00 70.19 209 GLU A C 1
ATOM 1662 O O . GLU A 1 209 ? -21.714 10.971 2.294 1.00 70.19 209 GLU A O 1
ATOM 1667 N N . ASN A 1 210 ? -21.758 9.577 4.051 1.00 83.75 210 ASN A N 1
ATOM 1668 C CA . ASN A 1 210 ? -20.423 9.905 4.557 1.00 83.75 210 ASN A CA 1
ATOM 1669 C C . ASN A 1 210 ? -19.642 8.624 4.882 1.00 83.75 210 ASN A C 1
ATOM 1671 O O . ASN A 1 210 ? -20.239 7.564 5.068 1.00 83.75 210 ASN A O 1
ATOM 1675 N N . PHE A 1 211 ? -18.315 8.733 4.961 1.00 87.75 211 PHE A N 1
ATOM 1676 C CA . PHE A 1 211 ? -17.400 7.604 5.178 1.00 87.75 211 PHE A CA 1
ATOM 1677 C C . PHE A 1 211 ? -16.925 7.451 6.617 1.00 87.75 211 PHE A C 1
ATOM 1679 O O . PHE A 1 211 ? -15.872 6.862 6.869 1.00 87.75 211 PHE A O 1
ATOM 1686 N N . ARG A 1 212 ? -17.660 8.000 7.592 1.00 89.25 212 ARG A N 1
ATOM 1687 C CA . ARG A 1 212 ? -17.232 7.901 8.993 1.00 89.25 212 ARG A CA 1
ATOM 1688 C C . ARG A 1 212 ? -17.059 6.443 9.394 1.00 89.25 212 ARG A C 1
ATOM 1690 O O . ARG A 1 212 ? -16.017 6.085 9.930 1.00 89.25 212 ARG A O 1
ATOM 1697 N N . ALA A 1 213 ? -18.035 5.593 9.090 1.00 90.25 213 ALA A N 1
ATOM 1698 C CA . ALA A 1 213 ? -18.002 4.207 9.531 1.00 90.25 213 ALA A CA 1
ATOM 1699 C C . ALA A 1 213 ? -16.818 3.420 8.956 1.00 90.25 213 ALA A C 1
ATOM 1701 O O . ALA A 1 213 ? -16.182 2.642 9.661 1.00 90.25 213 ALA A O 1
ATOM 1702 N N . GLU A 1 214 ? -16.485 3.672 7.699 1.00 91.81 214 GLU A N 1
ATOM 1703 C CA . GLU A 1 214 ? -15.365 3.078 6.988 1.00 91.81 214 GLU A CA 1
ATOM 1704 C C . GLU A 1 214 ? -14.029 3.574 7.542 1.00 91.81 214 GLU A C 1
ATOM 1706 O O . GLU A 1 214 ? -13.125 2.774 7.764 1.00 91.81 214 GLU A O 1
ATOM 1711 N N . VAL A 1 215 ? -13.910 4.862 7.872 1.00 90.50 215 VAL A N 1
ATOM 1712 C CA . VAL A 1 215 ? -12.721 5.387 8.561 1.00 90.50 215 VAL A CA 1
ATOM 1713 C C . VAL A 1 215 ? -12.591 4.805 9.968 1.00 90.50 215 VAL A C 1
ATOM 1715 O O . VAL A 1 215 ? -11.482 4.459 10.383 1.00 90.50 215 VAL A O 1
ATOM 1718 N N . GLY A 1 216 ? -13.703 4.617 10.681 1.00 86.00 216 GLY A N 1
ATOM 1719 C CA . GLY A 1 216 ? -13.745 3.874 11.941 1.00 86.00 216 GLY A CA 1
ATOM 1720 C C . GLY A 1 216 ? -13.224 2.447 11.774 1.00 86.00 216 GLY A C 1
ATOM 1721 O O . GLY A 1 216 ? -12.347 2.023 12.525 1.00 86.00 216 GLY A O 1
ATOM 1722 N N . ALA A 1 217 ? -13.677 1.746 10.734 1.00 88.75 217 ALA A N 1
ATOM 1723 C CA . ALA A 1 217 ? -13.245 0.392 10.406 1.00 88.75 217 ALA A CA 1
ATOM 1724 C C . ALA A 1 217 ? -11.752 0.311 10.029 1.00 88.75 217 ALA A C 1
ATOM 1726 O O . ALA A 1 217 ? -11.049 -0.578 10.511 1.00 88.75 217 ALA A O 1
ATOM 1727 N N . ILE A 1 218 ? -11.231 1.257 9.240 1.00 88.94 218 ILE A N 1
ATOM 1728 C CA . ILE A 1 218 ? -9.795 1.352 8.914 1.00 88.94 218 ILE A CA 1
ATOM 1729 C C . ILE A 1 218 ? -8.986 1.535 10.203 1.00 88.94 218 ILE A C 1
ATOM 1731 O O . ILE A 1 218 ? -8.036 0.800 10.465 1.00 88.94 218 ILE A O 1
ATOM 1735 N N . THR A 1 219 ? -9.401 2.487 11.038 1.00 79.31 219 THR A N 1
ATOM 1736 C CA . THR A 1 219 ? -8.739 2.828 12.305 1.00 79.31 219 THR A CA 1
ATOM 1737 C C . THR A 1 219 ? -8.745 1.632 13.270 1.00 79.31 219 THR A C 1
ATOM 1739 O O . THR A 1 219 ? -7.718 1.308 13.865 1.00 79.31 219 THR A O 1
ATOM 1742 N N . TRP A 1 220 ? -9.868 0.911 13.362 1.00 80.62 220 TRP A N 1
ATOM 1743 C CA . TRP A 1 220 ? -9.998 -0.331 14.128 1.00 80.62 220 TRP A CA 1
ATOM 1744 C C . TRP A 1 220 ? -9.046 -1.423 13.640 1.00 80.62 220 TRP A C 1
ATOM 1746 O O . TRP A 1 220 ? -8.315 -2.011 14.435 1.00 80.62 220 TRP A O 1
ATOM 1756 N N . THR A 1 221 ? -9.033 -1.675 12.330 1.00 78.75 221 THR A N 1
ATOM 1757 C CA . THR A 1 221 ? -8.232 -2.749 11.724 1.00 78.75 221 THR A CA 1
ATOM 1758 C C . THR A 1 221 ? -6.734 -2.505 11.935 1.00 78.75 221 THR A C 1
ATOM 1760 O O . THR A 1 221 ? -5.979 -3.431 12.229 1.00 78.75 221 THR A O 1
ATOM 1763 N N . LEU A 1 222 ? -6.312 -1.237 11.915 1.00 72.38 222 LEU A N 1
ATOM 1764 C CA . LEU A 1 222 ? -4.946 -0.808 12.234 1.00 72.38 222 LEU A CA 1
ATOM 1765 C C . LEU A 1 222 ? -4.601 -0.853 13.737 1.00 72.38 222 LEU A C 1
ATOM 1767 O O . LEU A 1 222 ? -3.490 -0.504 14.122 1.00 72.38 222 LEU A O 1
ATOM 1771 N N . GLY A 1 223 ? -5.529 -1.267 14.605 1.00 65.31 223 GLY A N 1
ATOM 1772 C CA . GLY A 1 223 ? -5.306 -1.373 16.050 1.00 65.31 223 GLY A CA 1
ATOM 1773 C C . GLY A 1 223 ? -5.431 -0.051 16.816 1.00 65.31 223 GLY A C 1
ATOM 1774 O O . GLY A 1 223 ? -5.191 -0.013 18.025 1.00 65.31 223 GLY A O 1
ATOM 1775 N N . LEU A 1 224 ? -5.867 1.029 16.162 1.00 63.00 224 LEU A N 1
ATOM 1776 C CA . LEU A 1 224 ? -6.160 2.329 16.780 1.00 63.00 224 LEU A CA 1
ATOM 1777 C C . LEU A 1 224 ? -7.573 2.320 17.397 1.00 63.00 224 LEU A C 1
ATOM 1779 O O . LEU A 1 224 ? -8.439 3.144 17.106 1.00 63.00 224 LEU A O 1
ATOM 1783 N N . VAL A 1 225 ? -7.842 1.302 18.220 1.00 63.75 225 VAL A N 1
ATOM 1784 C CA . VAL A 1 225 ? -9.181 0.998 18.742 1.00 63.75 225 VAL A CA 1
ATOM 1785 C C . VAL A 1 225 ? -9.816 2.187 19.478 1.00 63.75 225 VAL A C 1
ATOM 1787 O O . VAL A 1 225 ? -10.962 2.500 19.158 1.00 63.75 225 VAL A O 1
ATOM 1790 N N . PRO A 1 226 ? -9.136 2.905 20.393 1.00 55.59 226 PRO A N 1
ATOM 1791 C CA . PRO A 1 226 ? -9.720 4.084 21.035 1.00 55.59 226 PRO A CA 1
ATOM 1792 C C . PRO A 1 226 ? -10.129 5.176 20.036 1.00 55.59 226 PRO A C 1
ATOM 1794 O O . PRO A 1 226 ? -11.241 5.695 20.107 1.00 55.59 226 PRO A O 1
ATOM 1797 N N . GLU A 1 227 ? -9.267 5.490 19.072 1.00 67.31 227 GLU A N 1
ATOM 1798 C CA . GLU A 1 227 ? -9.480 6.539 18.074 1.00 67.31 227 GLU A CA 1
ATOM 1799 C C . GLU A 1 227 ? -10.615 6.189 17.104 1.00 67.31 227 GLU A C 1
ATOM 1801 O O . GLU A 1 227 ? -11.344 7.076 16.656 1.00 67.31 227 GLU A O 1
ATOM 1806 N N . SER A 1 228 ? -10.825 4.897 16.831 1.00 68.50 228 SER A N 1
ATOM 1807 C CA . SER A 1 228 ? -11.906 4.425 15.956 1.00 68.50 228 SER A CA 1
ATOM 1808 C C . SER A 1 228 ? -13.297 4.849 16.450 1.00 68.50 228 SER A C 1
ATOM 1810 O O . SER A 1 228 ? -14.207 5.103 15.662 1.00 68.50 228 SER A O 1
ATOM 1812 N N . THR A 1 229 ? -13.460 5.010 17.765 1.00 69.81 229 THR A N 1
ATOM 1813 C CA . THR A 1 229 ? -14.750 5.264 18.427 1.00 69.81 229 THR A CA 1
ATOM 1814 C C . THR A 1 229 ? -15.334 6.641 18.104 1.00 69.81 229 THR A C 1
ATOM 1816 O O . THR A 1 229 ? -16.555 6.827 18.124 1.00 69.81 229 THR A O 1
ATOM 1819 N N . ILE A 1 230 ? -14.474 7.585 17.709 1.00 73.31 230 ILE A N 1
ATOM 1820 C CA . ILE A 1 230 ? -14.849 8.930 17.254 1.00 73.31 230 ILE A CA 1
ATOM 1821 C C . ILE A 1 230 ? -15.782 8.848 16.038 1.00 73.31 230 ILE A C 1
ATOM 1823 O O . ILE A 1 230 ? -16.654 9.695 15.839 1.00 73.31 230 ILE A O 1
ATOM 1827 N N . PHE A 1 231 ? -15.632 7.796 15.239 1.00 82.69 231 PHE A N 1
ATOM 1828 C CA . PHE A 1 231 ? -16.329 7.627 13.976 1.00 82.69 231 PHE A CA 1
ATOM 1829 C C . PHE A 1 231 ? -17.640 6.841 14.070 1.00 82.69 231 PHE A C 1
ATOM 1831 O O . PHE A 1 231 ? -18.318 6.671 13.058 1.00 82.69 231 PHE A O 1
ATOM 1838 N N . ARG A 1 232 ? -18.029 6.383 15.266 1.00 79.19 232 ARG A N 1
ATOM 1839 C CA . ARG A 1 232 ? -19.316 5.703 15.462 1.00 79.19 232 ARG A CA 1
ATOM 1840 C C . ARG A 1 232 ? -20.485 6.643 15.185 1.00 79.19 232 ARG A C 1
ATOM 1842 O O . ARG A 1 232 ? -20.430 7.823 15.523 1.00 79.19 232 ARG A O 1
ATOM 1849 N N . ALA A 1 233 ? -21.579 6.083 14.672 1.00 75.75 233 ALA A N 1
ATOM 1850 C CA . ALA A 1 233 ? -22.837 6.803 14.465 1.00 75.75 233 ALA A CA 1
ATOM 1851 C C . ALA A 1 233 ? -23.393 7.445 15.754 1.00 75.75 233 ALA A C 1
ATOM 1853 O O . ALA A 1 233 ? -24.044 8.482 15.696 1.00 75.75 233 ALA A O 1
ATOM 1854 N N . SER A 1 234 ? -23.105 6.861 16.922 1.00 65.94 234 SER A N 1
ATOM 1855 C CA . SER A 1 234 ? -23.507 7.386 18.235 1.00 65.94 234 SER A CA 1
ATOM 1856 C C . SER A 1 234 ? -22.712 8.616 18.695 1.00 65.94 234 SER A C 1
ATOM 1858 O O . SER A 1 234 ? -23.074 9.241 19.690 1.00 65.94 234 SER A O 1
ATOM 1860 N N . THR A 1 235 ? -21.605 8.944 18.028 1.00 66.12 235 THR A N 1
ATOM 1861 C CA . THR A 1 235 ? -20.697 10.031 18.413 1.00 66.12 235 THR A CA 1
ATOM 1862 C C . THR A 1 235 ? -21.046 11.309 17.642 1.00 66.12 235 THR A C 1
ATOM 1864 O O . THR A 1 235 ? -21.447 11.247 16.482 1.00 66.12 235 THR A O 1
ATOM 1867 N N . ARG A 1 236 ? -20.891 12.491 18.265 1.00 66.38 236 ARG A N 1
ATOM 1868 C CA . ARG A 1 236 ? -21.187 13.789 17.620 1.00 66.38 236 ARG A CA 1
ATOM 1869 C C . ARG A 1 236 ? -20.447 13.924 16.279 1.00 66.38 236 ARG A C 1
ATOM 1871 O O . ARG A 1 236 ? -19.217 13.948 16.250 1.00 66.38 236 ARG A O 1
ATOM 1878 N N . GLY A 1 237 ? -21.206 14.055 15.188 1.00 66.69 237 GLY A N 1
ATOM 1879 C CA . GLY A 1 237 ? -20.695 14.082 13.810 1.00 66.69 237 GLY A CA 1
ATOM 1880 C C . GLY A 1 237 ? -19.786 15.269 13.470 1.00 66.69 237 GLY A C 1
ATOM 1881 O O . GLY A 1 237 ? -19.006 15.188 12.523 1.00 66.69 237 GLY A O 1
ATOM 1882 N N . ASP A 1 238 ? -19.828 16.337 14.266 1.00 69.38 238 ASP A N 1
ATOM 1883 C CA . ASP A 1 238 ? -19.085 17.578 14.005 1.00 69.38 238 ASP A CA 1
ATOM 1884 C C . ASP A 1 238 ? -17.611 17.500 14.421 1.00 69.38 238 ASP A C 1
ATOM 1886 O O . ASP A 1 238 ? -16.784 18.303 13.986 1.00 69.38 238 ASP A O 1
ATOM 1890 N N . VAL A 1 239 ? -17.258 16.520 15.260 1.00 75.44 239 VAL A N 1
ATOM 1891 C CA . VAL A 1 239 ? -15.884 16.328 15.722 1.00 75.44 239 VAL A CA 1
ATOM 1892 C C . VAL A 1 239 ? -15.172 15.371 14.772 1.00 75.44 239 VAL A C 1
ATOM 1894 O O . VAL A 1 239 ? -15.540 14.200 14.634 1.00 75.44 239 VAL A O 1
ATOM 1897 N N . LEU A 1 240 ? -14.134 15.889 14.115 1.00 80.25 240 LEU A N 1
ATOM 1898 C CA . LEU A 1 240 ? -13.225 15.130 13.264 1.00 80.25 240 LEU A CA 1
ATOM 1899 C C . LEU A 1 240 ? -11.789 15.280 13.770 1.00 80.25 240 LEU A C 1
ATOM 1901 O O . LEU A 1 240 ? -11.386 16.393 14.123 1.00 80.25 240 LEU A O 1
ATOM 1905 N N . PRO A 1 241 ? -10.983 14.204 13.736 1.00 79.38 241 PRO A N 1
ATOM 1906 C CA . PRO A 1 241 ? -9.556 14.305 13.994 1.00 79.38 241 PRO A CA 1
ATOM 1907 C C . PRO A 1 241 ? -8.841 15.296 13.063 1.00 79.38 241 PRO A C 1
ATOM 1909 O O . PRO A 1 241 ? -9.319 15.677 11.985 1.00 79.38 241 PRO A O 1
ATOM 1912 N N . SER A 1 242 ? -7.651 15.720 13.491 1.00 83.50 242 SER A N 1
ATOM 1913 C CA . SER A 1 242 ? -6.824 16.665 12.735 1.00 83.50 242 SER A CA 1
ATOM 1914 C C . SER A 1 242 ? -6.435 16.120 11.351 1.00 83.50 242 SER A C 1
ATOM 1916 O O . SER A 1 242 ? -6.341 14.912 11.144 1.00 83.50 242 SER A O 1
ATOM 1918 N N . ARG A 1 243 ? -6.107 17.007 10.397 1.00 82.88 243 ARG A N 1
ATOM 1919 C CA . ARG A 1 243 ? -5.546 16.594 9.090 1.00 82.88 243 ARG A CA 1
ATOM 1920 C C . ARG A 1 243 ? -4.299 15.717 9.242 1.00 82.88 243 ARG A C 1
ATOM 1922 O O . ARG A 1 243 ? -4.091 14.793 8.465 1.00 82.88 243 ARG A O 1
ATOM 1929 N N . ARG A 1 244 ? -3.485 15.975 10.273 1.00 81.88 244 ARG A N 1
ATOM 1930 C CA . ARG A 1 244 ? -2.296 15.170 10.583 1.00 81.88 244 ARG A CA 1
ATOM 1931 C C . ARG A 1 244 ? -2.658 13.721 10.910 1.00 81.88 244 ARG A C 1
ATOM 1933 O O . ARG A 1 244 ? -1.968 12.831 10.427 1.00 81.88 244 ARG A O 1
ATOM 1940 N N . PHE A 1 245 ? -3.729 13.496 11.676 1.00 83.75 245 PHE A N 1
ATOM 1941 C CA . PHE A 1 245 ? -4.218 12.149 11.975 1.00 83.75 245 PHE A CA 1
ATOM 1942 C C . PHE A 1 245 ? -4.581 11.402 10.690 1.00 83.75 245 PHE A C 1
ATOM 1944 O O . PHE A 1 245 ? -4.079 10.310 10.465 1.00 83.75 245 PHE A O 1
ATOM 1951 N N . PHE A 1 246 ? -5.374 12.016 9.807 1.00 85.50 246 PHE A N 1
ATOM 1952 C CA . PHE A 1 246 ? -5.773 11.382 8.546 1.00 85.50 246 PHE A CA 1
ATOM 1953 C C . PHE A 1 246 ? -4.582 11.078 7.635 1.00 85.50 246 PHE A C 1
ATOM 1955 O O . PHE A 1 246 ? -4.526 10.002 7.052 1.00 85.50 246 PHE A O 1
ATOM 1962 N N . ARG A 1 247 ? -3.587 11.971 7.558 1.00 86.31 247 ARG A N 1
ATOM 1963 C CA . ARG A 1 247 ? -2.352 11.705 6.801 1.00 86.31 247 ARG A CA 1
ATOM 1964 C C . ARG A 1 247 ? -1.595 10.502 7.355 1.00 86.31 247 ARG A C 1
ATOM 1966 O O . ARG A 1 247 ? -1.184 9.644 6.585 1.00 86.31 247 ARG A O 1
ATOM 1973 N N . GLN A 1 248 ? -1.449 10.411 8.678 1.00 84.25 248 GLN A N 1
ATOM 1974 C CA . GLN A 1 248 ? -0.810 9.262 9.327 1.00 84.25 248 GLN A CA 1
ATOM 1975 C C . GLN A 1 248 ? -1.611 7.972 9.126 1.00 84.25 248 GLN A C 1
ATOM 1977 O O . GLN A 1 248 ? -1.018 6.942 8.821 1.00 84.25 248 GLN A O 1
ATOM 1982 N N . LEU A 1 249 ? -2.940 8.040 9.243 1.00 84.50 249 LEU A N 1
ATOM 1983 C CA . LEU A 1 249 ? -3.845 6.915 9.024 1.00 84.50 249 LEU A CA 1
ATOM 1984 C C . LEU A 1 249 ? -3.707 6.373 7.600 1.00 84.50 249 LEU A C 1
ATOM 1986 O O . LEU A 1 249 ? -3.465 5.184 7.412 1.00 84.50 249 LEU A O 1
ATOM 1990 N N . VAL A 1 250 ? -3.810 7.254 6.603 1.00 87.56 250 VAL A N 1
ATOM 1991 C CA . VAL A 1 250 ? -3.694 6.887 5.191 1.00 87.56 250 VAL A CA 1
ATOM 1992 C C . VAL A 1 250 ? -2.303 6.346 4.894 1.00 87.56 250 VAL A C 1
ATOM 1994 O O . VAL A 1 250 ? -2.193 5.252 4.348 1.00 87.56 250 VAL A O 1
ATOM 1997 N N . HIS A 1 251 ? -1.245 7.046 5.305 1.00 83.88 251 HIS A N 1
ATOM 1998 C CA . HIS A 1 251 ? 0.127 6.594 5.091 1.00 83.88 251 HIS A CA 1
ATOM 1999 C C . HIS A 1 251 ? 0.370 5.207 5.703 1.00 83.88 251 HIS A C 1
ATOM 2001 O O . HIS A 1 251 ? 0.914 4.321 5.043 1.00 83.88 251 HIS A O 1
ATOM 2007 N N . HIS A 1 252 ? -0.058 4.995 6.953 1.00 80.81 252 HIS A N 1
ATOM 2008 C CA . HIS A 1 252 ? 0.067 3.700 7.611 1.00 80.81 252 HIS A CA 1
ATOM 2009 C C . HIS A 1 252 ? -0.737 2.630 6.867 1.00 80.81 252 HIS A C 1
ATOM 2011 O O . HIS A 1 252 ? -0.173 1.592 6.531 1.00 80.81 252 HIS A O 1
ATOM 2017 N N . SER A 1 253 ? -1.989 2.922 6.502 1.00 83.81 253 SER A N 1
ATOM 2018 C CA . SER A 1 253 ? -2.839 1.980 5.774 1.00 83.81 253 SER A CA 1
ATOM 2019 C C . SER A 1 253 ? -2.241 1.556 4.431 1.00 83.81 253 SER A C 1
ATOM 2021 O O . SER A 1 253 ? -2.140 0.366 4.162 1.00 83.81 253 SER A O 1
ATOM 2023 N N . VAL A 1 254 ? -1.747 2.498 3.621 1.00 79.31 254 VAL A N 1
ATOM 2024 C CA . VAL A 1 254 ? -1.104 2.211 2.328 1.00 79.31 254 VAL A CA 1
ATOM 2025 C C . VAL A 1 254 ? 0.138 1.339 2.521 1.00 79.31 254 VAL A C 1
ATOM 2027 O O . VAL A 1 254 ? 0.409 0.467 1.699 1.00 79.31 254 VAL A O 1
ATOM 2030 N N . SER A 1 255 ? 0.887 1.547 3.609 1.00 75.69 255 SER A N 1
ATOM 2031 C CA . SER A 1 255 ? 2.123 0.805 3.875 1.00 75.69 255 SER A CA 1
ATOM 2032 C C . SER A 1 255 ? 1.917 -0.661 4.268 1.00 75.69 255 SER A C 1
ATOM 2034 O O . SER A 1 255 ? 2.807 -1.465 4.007 1.00 75.69 255 SER A O 1
ATOM 2036 N N . CYS A 1 256 ? 0.776 -1.017 4.869 1.00 73.12 256 CYS A N 1
ATOM 2037 C CA . CYS A 1 256 ? 0.497 -2.380 5.338 1.00 73.12 256 CYS A CA 1
ATOM 2038 C C . CYS A 1 256 ? -0.575 -3.118 4.524 1.00 73.12 256 CYS A C 1
ATOM 2040 O O . CYS A 1 256 ? -0.649 -4.339 4.601 1.00 73.12 256 CYS A O 1
ATOM 2042 N N . MET A 1 257 ? -1.370 -2.422 3.707 1.00 72.69 257 MET A N 1
ATOM 2043 C CA . MET A 1 257 ? -2.473 -3.020 2.941 1.00 72.69 257 MET A CA 1
ATOM 2044 C C . MET A 1 257 ? -2.026 -4.093 1.940 1.00 72.69 257 MET A C 1
ATOM 2046 O O . MET A 1 257 ? -2.787 -5.011 1.662 1.00 72.69 257 MET A O 1
ATOM 2050 N N . GLY A 1 258 ? -0.786 -4.032 1.445 1.00 67.06 258 GLY A N 1
ATOM 2051 C CA . GLY A 1 258 ? -0.225 -5.101 0.607 1.00 67.06 258 GLY A CA 1
ATOM 2052 C C . GLY A 1 258 ? -0.003 -6.428 1.349 1.00 67.06 258 GLY A C 1
ATOM 2053 O O . GLY A 1 258 ? 0.197 -7.453 0.707 1.00 67.06 258 GLY A O 1
ATOM 2054 N N . THR A 1 259 ? -0.027 -6.413 2.684 1.00 67.62 259 THR A N 1
ATOM 2055 C CA . THR A 1 259 ? 0.207 -7.577 3.555 1.00 67.62 259 THR A CA 1
ATOM 2056 C C . THR A 1 259 ? -0.949 -7.868 4.518 1.00 67.62 259 THR A C 1
ATOM 2058 O O . THR A 1 259 ? -0.902 -8.879 5.210 1.00 67.62 259 THR A O 1
ATOM 2061 N N . ASP A 1 260 ? -1.970 -7.008 4.573 1.00 75.25 260 ASP A N 1
ATOM 2062 C CA . ASP A 1 260 ? -3.109 -7.084 5.497 1.00 75.25 260 ASP A CA 1
ATOM 2063 C C . ASP A 1 260 ? -4.418 -7.173 4.696 1.00 75.25 260 ASP A C 1
ATOM 2065 O O . ASP A 1 260 ? -4.980 -6.162 4.255 1.00 75.25 260 ASP A O 1
ATOM 2069 N N . GLY A 1 261 ? -4.890 -8.405 4.482 1.00 75.81 261 GLY A N 1
ATOM 2070 C CA . GLY A 1 261 ? -6.091 -8.677 3.692 1.00 75.81 261 GLY A CA 1
ATOM 2071 C C . GLY A 1 261 ? -7.360 -8.104 4.315 1.00 75.81 261 GLY A C 1
ATOM 2072 O O . GLY A 1 261 ? -8.215 -7.583 3.600 1.00 75.81 261 GLY A O 1
ATOM 2073 N N . LEU A 1 262 ? -7.481 -8.130 5.646 1.00 82.50 262 LEU A N 1
ATOM 2074 C CA . LEU A 1 262 ? -8.634 -7.549 6.336 1.00 82.50 262 LEU A CA 1
ATOM 2075 C C . LEU A 1 262 ? -8.737 -6.047 6.051 1.00 82.50 262 LEU A C 1
ATOM 2077 O O . LEU A 1 262 ? -9.808 -5.557 5.685 1.00 82.50 262 LEU A O 1
ATOM 2081 N N . LEU A 1 263 ? -7.618 -5.323 6.142 1.00 84.06 263 LEU A N 1
ATOM 2082 C CA . LEU A 1 263 ? -7.565 -3.894 5.844 1.00 84.06 263 LEU A CA 1
ATOM 2083 C C . LEU A 1 263 ? -7.864 -3.591 4.371 1.00 84.06 263 LEU A C 1
ATOM 2085 O O . LEU A 1 263 ? -8.593 -2.640 4.079 1.00 84.06 263 LEU A O 1
ATOM 2089 N N . GLN A 1 264 ? -7.324 -4.386 3.444 1.00 80.06 264 GLN A N 1
ATOM 2090 C CA . GLN A 1 264 ? -7.579 -4.229 2.010 1.00 80.06 264 GLN A CA 1
ATOM 2091 C C . GLN A 1 264 ? -9.079 -4.327 1.696 1.00 80.06 264 GLN A C 1
ATOM 2093 O O . GLN A 1 264 ? -9.608 -3.503 0.947 1.00 80.06 264 GLN A O 1
ATOM 2098 N N . TYR A 1 265 ? -9.788 -5.275 2.318 1.00 85.50 265 TYR A N 1
ATOM 2099 C CA . TYR A 1 265 ? -11.231 -5.437 2.133 1.00 85.50 265 TYR A CA 1
ATOM 2100 C C . TYR A 1 265 ? -12.056 -4.292 2.726 1.00 85.50 265 TYR A C 1
ATOM 2102 O O . TYR A 1 265 ? -13.054 -3.901 2.124 1.00 85.50 265 TYR A O 1
ATOM 2110 N N . VAL A 1 266 ? -11.622 -3.678 3.833 1.00 88.00 266 VAL A N 1
ATOM 2111 C CA . VAL A 1 266 ? -12.264 -2.451 4.341 1.00 88.00 266 VAL A CA 1
ATOM 2112 C C . VAL A 1 266 ? -12.149 -1.311 3.324 1.00 88.00 266 VAL A C 1
ATOM 2114 O O . VAL A 1 266 ? -13.127 -0.610 3.071 1.00 88.00 266 VAL A O 1
ATOM 2117 N N . TRP A 1 267 ? -10.987 -1.147 2.686 1.00 85.88 267 TRP A N 1
ATOM 2118 C CA . TRP A 1 267 ? -10.821 -0.164 1.612 1.00 85.88 267 TRP A CA 1
ATOM 2119 C C . TRP A 1 26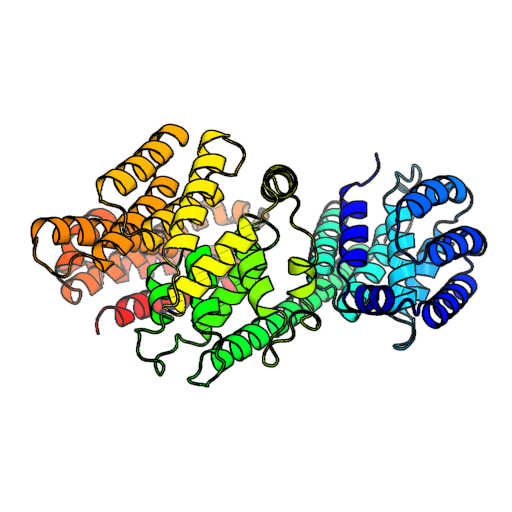7 ? -11.614 -0.518 0.350 1.00 85.88 267 TRP A C 1
ATOM 2121 O O . TRP A 1 267 ? -12.134 0.377 -0.310 1.00 85.88 267 TRP A O 1
ATOM 2131 N N . LEU A 1 268 ? -11.767 -1.798 0.010 1.00 81.44 268 LEU A N 1
ATOM 2132 C CA . LEU A 1 268 ? -12.590 -2.217 -1.129 1.00 81.44 268 LEU A CA 1
ATOM 2133 C C . LEU A 1 268 ? -14.068 -1.839 -0.965 1.00 81.44 268 LEU A C 1
ATOM 2135 O O . LEU A 1 268 ? -14.713 -1.529 -1.963 1.00 81.44 268 LEU A O 1
ATOM 2139 N N . GLU A 1 269 ? -14.601 -1.799 0.254 1.00 83.06 269 GLU A N 1
ATOM 2140 C CA . GLU A 1 269 ? -15.981 -1.349 0.503 1.00 83.06 269 GLU A CA 1
ATOM 2141 C C . GLU A 1 269 ? -16.182 0.156 0.208 1.00 83.06 269 GLU A C 1
ATOM 2143 O O . GLU A 1 269 ? -17.308 0.606 -0.015 1.00 83.06 269 GLU A O 1
ATOM 2148 N N . LEU A 1 270 ? -15.098 0.938 0.120 1.00 76.81 270 LEU A N 1
ATOM 2149 C CA . LEU A 1 270 ? -15.124 2.348 -0.290 1.00 76.81 270 LEU A CA 1
ATOM 2150 C C . LEU A 1 270 ? -15.101 2.545 -1.822 1.00 76.81 270 LEU A C 1
ATOM 2152 O O . LEU A 1 270 ? -15.332 3.658 -2.291 1.00 76.81 270 LEU A O 1
ATOM 2156 N N . LYS A 1 271 ? -14.822 1.500 -2.618 1.00 70.94 271 LYS A N 1
ATOM 2157 C CA . LYS A 1 271 ? -14.407 1.632 -4.033 1.00 70.94 271 LYS A CA 1
ATOM 2158 C C . LYS A 1 271 ? -15.488 2.092 -5.016 1.00 70.94 271 LYS A C 1
ATOM 2160 O O . LYS A 1 271 ? -15.143 2.610 -6.075 1.00 70.94 271 LYS A O 1
ATOM 2165 N N . ASP A 1 272 ? -16.761 1.849 -4.709 1.00 63.53 272 ASP A N 1
ATOM 2166 C CA . ASP A 1 272 ? -17.885 2.055 -5.638 1.00 63.53 272 ASP A CA 1
ATOM 2167 C C . ASP A 1 272 ? -18.721 3.308 -5.279 1.00 63.53 272 ASP A C 1
ATOM 2169 O O . ASP A 1 272 ? -19.857 3.467 -5.727 1.00 63.53 272 ASP A O 1
ATOM 2173 N N . ARG A 1 273 ? -18.175 4.219 -4.461 1.00 66.31 273 ARG A N 1
ATOM 2174 C CA . ARG A 1 273 ? -18.880 5.406 -3.949 1.00 66.31 273 ARG A CA 1
ATOM 2175 C C . ARG A 1 273 ? -18.444 6.681 -4.680 1.00 66.31 273 ARG A C 1
ATOM 2177 O O . ARG A 1 273 ? -17.262 6.907 -4.909 1.00 66.31 273 ARG A O 1
ATOM 2184 N N . ARG A 1 274 ? -19.399 7.563 -5.009 1.00 63.03 274 ARG A N 1
ATOM 2185 C CA . ARG A 1 274 ? -19.176 8.755 -5.863 1.00 63.03 274 ARG A CA 1
ATOM 2186 C C . ARG A 1 274 ? -18.123 9.733 -5.341 1.00 63.03 274 ARG A C 1
ATOM 2188 O O . ARG A 1 274 ? -17.436 10.358 -6.137 1.00 63.03 274 ARG A O 1
ATOM 2195 N N . THR A 1 275 ? -18.016 9.883 -4.026 1.00 62.75 275 THR A N 1
ATOM 2196 C CA . THR A 1 275 ? -17.056 10.780 -3.367 1.00 62.75 275 THR A CA 1
ATOM 2197 C C . THR A 1 275 ? -15.624 10.252 -3.399 1.00 62.75 275 THR A C 1
ATOM 2199 O O . THR A 1 275 ? -14.709 10.996 -3.061 1.00 62.75 275 THR A O 1
ATOM 2202 N N . PHE A 1 276 ? -15.406 8.994 -3.802 1.00 65.62 276 PHE A N 1
ATOM 2203 C CA . PHE A 1 276 ? -14.092 8.374 -3.756 1.00 65.62 276 PHE A CA 1
ATOM 2204 C C . PHE A 1 276 ? -13.885 7.323 -4.858 1.00 65.62 276 PHE A C 1
ATOM 2206 O O . PHE A 1 276 ? -14.278 6.165 -4.726 1.00 65.62 276 PHE A O 1
ATOM 2213 N N . CYS A 1 277 ? -13.214 7.707 -5.951 1.00 68.50 277 CYS A N 1
ATOM 2214 C CA . CYS A 1 277 ? -12.863 6.775 -7.025 1.00 68.50 277 CYS A CA 1
ATOM 2215 C C . CYS A 1 277 ? -11.509 6.104 -6.749 1.00 68.50 277 CYS A C 1
ATOM 2217 O O . CYS A 1 277 ? -10.468 6.529 -7.252 1.00 68.50 277 CYS A O 1
ATOM 2219 N N . ILE A 1 278 ? -11.516 5.009 -5.977 1.00 70.06 278 ILE A N 1
ATOM 2220 C CA . ILE A 1 278 ? -10.298 4.216 -5.703 1.00 70.06 278 ILE A CA 1
ATOM 2221 C C . ILE A 1 278 ? -9.577 3.826 -6.989 1.00 70.06 278 ILE A C 1
ATOM 2223 O O . ILE A 1 278 ? -8.353 3.822 -7.016 1.00 70.06 278 ILE A O 1
ATOM 2227 N N . ARG A 1 279 ? -10.330 3.523 -8.053 1.00 65.75 279 ARG A N 1
ATOM 2228 C CA . ARG A 1 279 ? -9.803 3.051 -9.344 1.00 65.75 279 ARG A CA 1
ATOM 2229 C C . ARG A 1 279 ? -8.935 4.082 -10.064 1.00 65.75 279 ARG A C 1
ATOM 2231 O O . ARG A 1 279 ? -8.106 3.714 -10.891 1.00 65.75 279 ARG A O 1
ATOM 2238 N N . GLU A 1 280 ? -9.120 5.357 -9.748 1.00 67.25 280 GLU A N 1
ATOM 2239 C CA . GLU A 1 280 ? -8.339 6.463 -10.300 1.00 67.25 280 GLU A CA 1
ATOM 2240 C C . GLU A 1 280 ? -7.159 6.847 -9.398 1.00 67.25 280 GLU A C 1
ATOM 2242 O O . GLU A 1 280 ? -6.274 7.587 -9.823 1.00 67.25 280 GLU A O 1
ATOM 2247 N N . HIS A 1 281 ? -7.095 6.314 -8.173 1.00 73.31 281 HIS A N 1
ATOM 2248 C CA . HIS A 1 281 ? -6.060 6.675 -7.216 1.00 73.31 281 HIS A CA 1
ATOM 2249 C C . HIS A 1 281 ? -4.726 5.971 -7.518 1.00 73.31 281 HIS A C 1
ATOM 2251 O O . HIS A 1 281 ? -4.550 4.780 -7.252 1.00 73.31 281 HIS A O 1
ATOM 2257 N N . GLU A 1 282 ? -3.745 6.747 -7.988 1.00 65.81 282 GLU A N 1
ATOM 2258 C CA . GLU A 1 282 ? -2.441 6.297 -8.518 1.00 65.81 282 GLU A CA 1
ATOM 2259 C C . GLU A 1 282 ? -1.590 5.445 -7.553 1.00 65.81 282 GLU A C 1
ATOM 2261 O O . GLU A 1 282 ? -0.651 4.770 -7.969 1.00 65.81 282 GLU A O 1
ATOM 2266 N N . SER A 1 283 ? -1.872 5.491 -6.249 1.00 67.69 283 SER A N 1
ATOM 2267 C CA . SER A 1 283 ? -1.098 4.757 -5.232 1.00 67.69 283 SER A CA 1
ATOM 2268 C C . SER A 1 283 ? -1.898 3.694 -4.486 1.00 67.69 283 SER A C 1
ATOM 2270 O O . SER A 1 283 ? -1.320 2.721 -4.016 1.00 67.69 283 SER A O 1
ATOM 2272 N N . LEU A 1 284 ? -3.222 3.849 -4.397 1.00 68.88 284 LEU A N 1
ATOM 2273 C CA . LEU A 1 284 ? -4.077 2.897 -3.674 1.00 68.88 284 LEU A CA 1
ATOM 2274 C C . LEU A 1 284 ? -4.544 1.792 -4.600 1.00 68.88 284 LEU A C 1
ATOM 2276 O O . LEU A 1 284 ? -4.553 0.631 -4.205 1.00 68.88 284 LEU A O 1
ATOM 2280 N N . PHE A 1 285 ? -4.920 2.149 -5.829 1.00 70.62 285 PHE A N 1
ATOM 2281 C CA . PHE A 1 285 ? -5.440 1.180 -6.774 1.00 70.62 285 PHE A CA 1
ATOM 2282 C C . PHE A 1 285 ? -4.466 0.029 -7.031 1.00 70.62 285 PHE A C 1
ATOM 2284 O O . PHE A 1 285 ? -4.910 -1.113 -6.956 1.00 70.62 285 PHE A O 1
ATOM 2291 N N . PRO A 1 286 ? -3.151 0.267 -7.230 1.00 65.31 286 PRO A N 1
ATOM 2292 C CA . PRO A 1 286 ? -2.200 -0.825 -7.390 1.00 65.31 286 PRO A CA 1
ATOM 2293 C C . PRO A 1 286 ? -2.177 -1.797 -6.204 1.00 65.31 286 PRO A C 1
ATOM 2295 O O . PRO A 1 286 ? -2.146 -3.003 -6.417 1.00 65.31 286 PRO A O 1
ATOM 2298 N N . VAL A 1 287 ? -2.230 -1.270 -4.975 1.00 67.88 287 VAL A N 1
ATOM 2299 C CA . VAL A 1 287 ? -2.163 -2.043 -3.720 1.00 67.88 287 VAL A CA 1
ATOM 2300 C C . VAL A 1 287 ? -3.459 -2.816 -3.465 1.00 67.88 287 VAL A C 1
ATOM 2302 O O . VAL A 1 287 ? -3.441 -3.929 -2.952 1.00 67.88 287 VAL A O 1
ATOM 2305 N N . ILE A 1 288 ? -4.600 -2.247 -3.848 1.00 69.00 288 ILE A N 1
ATOM 2306 C CA . ILE A 1 288 ? -5.912 -2.894 -3.737 1.00 69.00 288 ILE A CA 1
ATOM 2307 C C . ILE A 1 288 ? -6.115 -3.937 -4.846 1.00 69.00 288 ILE A C 1
ATOM 2309 O O . ILE A 1 288 ? -6.772 -4.952 -4.634 1.00 69.00 288 ILE A O 1
ATOM 2313 N N . ASN A 1 289 ? -5.561 -3.696 -6.035 1.00 63.66 289 ASN A N 1
ATOM 2314 C CA . ASN A 1 289 ? -5.720 -4.575 -7.190 1.00 63.66 289 ASN A CA 1
ATOM 2315 C C . ASN A 1 289 ? -4.694 -5.716 -7.234 1.00 63.66 289 ASN A C 1
ATOM 2317 O O . ASN A 1 289 ? -4.937 -6.729 -7.892 1.00 63.66 289 ASN A O 1
ATOM 2321 N N . SER A 1 290 ? -3.561 -5.597 -6.536 1.00 61.41 290 SER A N 1
ATOM 2322 C CA . SER A 1 290 ? -2.738 -6.761 -6.217 1.00 61.41 290 SER A CA 1
ATOM 2323 C C . SER A 1 290 ? -3.546 -7.659 -5.281 1.00 61.41 290 SER A C 1
ATOM 2325 O O . SER A 1 290 ? -3.630 -7.387 -4.083 1.00 61.41 290 SER A O 1
ATOM 2327 N N . ARG A 1 291 ? -4.211 -8.680 -5.844 1.00 53.91 291 ARG A N 1
ATOM 2328 C CA . ARG A 1 291 ? -4.947 -9.686 -5.068 1.00 53.91 291 ARG A CA 1
ATOM 2329 C C . ARG A 1 291 ? -4.038 -10.195 -3.956 1.00 53.91 291 ARG A C 1
ATOM 2331 O O . ARG A 1 291 ? -2.928 -10.645 -4.231 1.00 53.91 291 ARG A O 1
ATOM 2338 N N . TYR A 1 292 ? -4.509 -10.077 -2.722 1.00 56.72 292 TYR A N 1
ATOM 2339 C CA . TYR A 1 292 ? -3.812 -10.587 -1.556 1.00 56.72 292 TYR A CA 1
ATOM 2340 C C . TYR A 1 292 ? -3.759 -12.109 -1.658 1.00 56.72 292 TYR A C 1
ATOM 2342 O O . TYR A 1 292 ? -4.802 -12.749 -1.598 1.00 56.72 292 TYR A O 1
ATOM 2350 N N . ASP A 1 293 ? -2.577 -12.682 -1.882 1.00 53.78 293 ASP A N 1
ATOM 2351 C CA . ASP A 1 293 ? -2.385 -14.133 -1.880 1.00 53.78 293 ASP A CA 1
ATOM 2352 C C . ASP A 1 293 ? -2.337 -14.600 -0.426 1.00 53.78 293 ASP A C 1
ATOM 2354 O O . ASP A 1 293 ? -1.316 -14.485 0.253 1.00 53.78 293 ASP A O 1
ATOM 2358 N N . SER A 1 294 ? -3.491 -15.004 0.099 1.00 61.00 294 SER A N 1
ATOM 2359 C CA . SER A 1 294 ? -3.616 -15.378 1.500 1.00 61.00 294 SER A CA 1
ATOM 2360 C C . SER A 1 294 ? -4.467 -16.596 1.694 1.00 61.00 294 SER A C 1
ATOM 2362 O O . SER A 1 294 ? -5.356 -16.909 0.901 1.00 61.00 294 SER A O 1
ATOM 2364 N N . VAL A 1 295 ? -4.244 -17.224 2.838 1.00 63.78 295 VAL A N 1
ATOM 2365 C CA . VAL A 1 295 ? -4.996 -18.394 3.257 1.00 63.78 295 VAL A CA 1
ATOM 2366 C C . VAL A 1 295 ? -6.500 -18.098 3.400 1.00 63.78 295 VAL A C 1
ATOM 2368 O O . VAL A 1 295 ? -7.320 -19.004 3.273 1.00 63.78 295 VAL A O 1
ATOM 2371 N N . LEU A 1 296 ? -6.903 -16.831 3.560 1.00 64.94 296 LEU A N 1
ATOM 2372 C CA . LEU A 1 296 ? -8.318 -16.448 3.559 1.00 64.94 296 LEU A CA 1
ATOM 2373 C C . LEU A 1 296 ? -8.998 -16.658 2.193 1.00 64.94 296 LEU A C 1
ATOM 2375 O O . LEU A 1 296 ? -10.197 -16.926 2.175 1.00 64.94 296 LEU A O 1
ATOM 2379 N N . ASN A 1 297 ? -8.257 -16.601 1.079 1.00 65.50 297 ASN A N 1
ATOM 2380 C CA . ASN A 1 297 ? -8.793 -16.931 -0.248 1.00 65.50 297 ASN A CA 1
ATOM 2381 C C . ASN A 1 297 ? -9.011 -18.443 -0.393 1.00 65.50 297 ASN A C 1
ATOM 2383 O O . ASN A 1 297 ? -10.013 -18.873 -0.948 1.00 65.50 297 ASN A O 1
ATOM 2387 N N . LEU A 1 298 ? -8.110 -19.261 0.164 1.00 64.12 298 LEU A N 1
ATOM 2388 C CA . LEU A 1 298 ? -8.298 -20.716 0.207 1.00 64.12 298 LEU A CA 1
ATOM 2389 C C . LEU A 1 298 ? -9.552 -21.081 1.021 1.00 64.12 298 LEU A C 1
ATOM 2391 O O . LEU A 1 298 ? -10.296 -21.993 0.673 1.00 64.12 298 LEU A O 1
ATOM 2395 N N . ILE A 1 299 ? -9.818 -20.332 2.095 1.00 66.94 299 ILE A N 1
ATOM 2396 C CA . ILE A 1 299 ? -11.023 -20.499 2.913 1.00 66.94 299 ILE A CA 1
ATOM 2397 C C . ILE A 1 299 ? -12.292 -20.091 2.143 1.00 66.94 299 ILE A C 1
ATOM 2399 O O . ILE A 1 299 ? -13.324 -20.732 2.329 1.00 66.94 299 ILE A O 1
ATOM 2403 N N . GLU A 1 300 ? -12.238 -19.081 1.267 1.00 69.50 300 GLU A N 1
ATOM 2404 C CA . GLU A 1 300 ? -13.364 -18.723 0.389 1.00 69.50 300 GLU A CA 1
ATOM 2405 C C . GLU A 1 300 ? -13.772 -19.905 -0.500 1.00 69.50 300 GLU A C 1
ATOM 2407 O O . GLU A 1 300 ? -14.956 -20.237 -0.564 1.00 69.50 300 GLU A O 1
ATOM 2412 N N . GLU A 1 301 ? -12.803 -20.583 -1.118 1.00 65.88 301 GLU A N 1
ATOM 2413 C CA . GLU A 1 301 ? -13.055 -21.763 -1.957 1.00 65.88 301 GLU A CA 1
ATOM 2414 C C . GLU A 1 301 ? -13.700 -22.914 -1.167 1.00 65.88 301 GLU A C 1
ATOM 2416 O O . GLU A 1 301 ? -14.522 -23.656 -1.705 1.00 65.88 301 GLU A O 1
ATOM 2421 N N . MET A 1 302 ? -13.373 -23.045 0.123 1.00 63.88 302 MET A N 1
ATOM 2422 C CA . MET A 1 302 ? -13.903 -24.097 0.997 1.00 63.88 302 MET A CA 1
ATOM 2423 C C . MET A 1 302 ? -15.269 -23.768 1.617 1.00 63.88 302 MET A C 1
ATOM 2425 O O . MET A 1 302 ? -16.080 -24.672 1.816 1.00 63.88 302 MET A O 1
ATOM 2429 N N . LEU A 1 303 ? -15.515 -22.505 1.978 1.00 66.25 303 LEU A N 1
ATOM 2430 C CA . LEU A 1 303 ? -16.704 -22.079 2.730 1.00 66.25 303 LEU A CA 1
ATOM 2431 C C . LEU A 1 303 ? -17.749 -21.354 1.871 1.00 66.25 303 LEU A C 1
ATOM 2433 O O . LEU A 1 303 ? -18.846 -21.086 2.358 1.00 66.25 303 LEU A O 1
ATOM 2437 N N . GLY A 1 304 ? -17.427 -21.001 0.623 1.00 68.69 304 GLY A N 1
ATOM 2438 C CA . GLY A 1 304 ? -18.304 -20.223 -0.259 1.00 68.69 304 GLY A CA 1
ATOM 2439 C C . GLY A 1 304 ? -18.554 -18.785 0.216 1.00 68.69 304 GLY A C 1
ATOM 2440 O O . GLY A 1 304 ? -19.451 -18.115 -0.296 1.00 68.69 304 GLY A O 1
ATOM 2441 N N . ALA A 1 305 ? -17.791 -18.308 1.203 1.00 71.56 305 ALA A N 1
ATOM 2442 C CA . ALA A 1 305 ? -17.894 -16.971 1.774 1.00 71.56 305 ALA A CA 1
ATOM 2443 C C . ALA A 1 305 ? -16.496 -16.422 2.076 1.00 71.56 305 ALA A C 1
ATOM 2445 O O . ALA A 1 305 ? -15.701 -17.086 2.739 1.00 71.56 305 ALA A O 1
ATOM 2446 N N . HIS A 1 306 ? -16.208 -15.198 1.626 1.00 82.56 306 HIS A N 1
ATOM 2447 C CA . HIS A 1 306 ? -14.897 -14.578 1.808 1.00 82.56 306 HIS A CA 1
ATOM 2448 C C . HIS A 1 306 ? -14.758 -13.971 3.224 1.00 82.56 306 HIS A C 1
ATOM 2450 O O . HIS A 1 306 ? -15.393 -12.946 3.510 1.00 82.56 306 HIS A O 1
ATOM 2456 N N . PRO A 1 307 ? -13.892 -14.501 4.119 1.00 85.81 307 PRO A N 1
ATOM 2457 C CA . PRO A 1 307 ? -13.838 -14.063 5.521 1.00 85.81 307 PRO A CA 1
ATOM 2458 C C . PRO A 1 307 ? -13.459 -12.588 5.695 1.00 85.81 307 PRO A C 1
ATOM 2460 O O . PRO A 1 307 ? -14.058 -11.886 6.509 1.00 85.81 307 PRO A O 1
ATOM 2463 N N . ALA A 1 308 ? -12.507 -12.088 4.896 1.00 85.25 308 ALA A N 1
ATOM 2464 C CA . ALA A 1 308 ? -12.111 -10.676 4.916 1.00 85.25 308 ALA A CA 1
ATOM 2465 C C . ALA A 1 308 ? -13.236 -9.723 4.469 1.00 85.25 308 ALA A C 1
ATOM 2467 O O . ALA A 1 308 ? -13.419 -8.659 5.061 1.00 85.25 308 ALA A O 1
ATOM 2468 N N . GLN A 1 309 ? -14.050 -10.119 3.484 1.00 86.88 309 GLN A N 1
ATOM 2469 C CA . GLN A 1 309 ? -15.221 -9.344 3.077 1.00 86.88 309 GLN A CA 1
ATOM 2470 C C . GLN A 1 309 ? -16.291 -9.332 4.173 1.00 86.88 309 GLN A C 1
ATOM 2472 O O . GLN A 1 309 ? -16.837 -8.279 4.501 1.00 86.88 309 GLN A O 1
ATOM 2477 N N . ALA A 1 310 ? -16.573 -10.493 4.769 1.00 88.81 310 ALA A N 1
ATOM 2478 C CA . ALA A 1 310 ? -17.496 -10.592 5.892 1.00 88.81 310 ALA A CA 1
ATOM 2479 C C . ALA A 1 310 ? -17.018 -9.750 7.087 1.00 88.81 310 ALA A C 1
ATOM 2481 O O . ALA A 1 310 ? -17.832 -9.074 7.715 1.00 88.81 310 ALA A O 1
ATOM 2482 N N . TYR A 1 311 ? -15.708 -9.728 7.359 1.00 89.56 311 TYR A N 1
ATOM 2483 C CA . TYR A 1 311 ? -15.088 -8.871 8.372 1.00 89.56 311 TYR A CA 1
ATOM 2484 C C . TYR A 1 311 ? -15.331 -7.391 8.082 1.00 89.56 311 TYR A C 1
ATOM 2486 O O . TYR A 1 311 ? -15.872 -6.689 8.935 1.00 89.56 311 TYR A O 1
ATOM 2494 N N . ALA A 1 312 ? -15.003 -6.928 6.873 1.00 91.00 312 ALA A N 1
ATOM 2495 C CA . ALA A 1 312 ? -15.180 -5.534 6.481 1.00 91.00 312 ALA A CA 1
ATOM 2496 C C . ALA A 1 312 ? -16.644 -5.083 6.603 1.00 91.00 312 ALA A C 1
ATOM 2498 O O . ALA A 1 312 ? -16.924 -4.065 7.237 1.00 91.00 312 ALA A O 1
ATOM 2499 N N . ARG A 1 313 ? -17.590 -5.871 6.073 1.00 90.75 313 ARG A N 1
ATOM 2500 C CA . ARG A 1 313 ? -19.030 -5.562 6.131 1.00 90.75 313 ARG A CA 1
ATOM 2501 C C . ARG A 1 313 ? -19.549 -5.461 7.559 1.00 90.75 313 ARG A C 1
ATOM 2503 O O . ARG A 1 313 ? -20.184 -4.465 7.901 1.00 90.75 313 ARG A O 1
ATOM 2510 N N . ASN A 1 314 ? -19.245 -6.453 8.394 1.00 89.38 314 ASN A N 1
ATOM 2511 C CA . ASN A 1 314 ? -19.689 -6.471 9.786 1.00 89.38 314 ASN A CA 1
ATOM 2512 C C . ASN A 1 314 ? -19.062 -5.330 10.601 1.00 89.38 314 ASN A C 1
ATOM 2514 O O . ASN A 1 314 ? -19.745 -4.691 11.401 1.00 89.38 314 ASN A O 1
ATOM 2518 N N . LEU A 1 315 ? -17.779 -5.031 10.378 1.00 88.44 315 LEU A N 1
ATOM 2519 C CA . LEU A 1 315 ? -17.086 -3.946 11.069 1.00 88.44 315 LEU A CA 1
ATOM 2520 C C . LEU A 1 315 ? -17.657 -2.575 10.689 1.00 88.44 315 LEU A C 1
ATOM 2522 O O . LEU A 1 315 ? -17.928 -1.746 11.556 1.00 88.44 315 LEU A O 1
ATOM 2526 N N . ILE A 1 316 ? -17.882 -2.337 9.397 1.00 91.06 316 ILE A N 1
ATOM 2527 C CA . ILE A 1 316 ? -18.503 -1.100 8.917 1.00 91.06 316 ILE A CA 1
ATOM 2528 C C . ILE A 1 316 ? -19.943 -0.997 9.444 1.00 91.06 316 ILE A C 1
ATOM 2530 O O . ILE A 1 316 ? -20.333 0.062 9.938 1.00 91.06 316 ILE A O 1
ATOM 2534 N N . GLY A 1 317 ? -20.714 -2.089 9.408 1.00 88.81 317 GLY A N 1
ATOM 2535 C CA . GLY A 1 317 ? -22.055 -2.171 9.999 1.00 88.81 317 GLY A CA 1
ATOM 2536 C C . GLY A 1 317 ? -22.061 -1.788 11.481 1.00 88.81 317 GLY A C 1
ATOM 2537 O O . GLY A 1 317 ? -22.845 -0.933 11.899 1.00 88.81 317 GLY A O 1
ATOM 2538 N N . PHE A 1 318 ? -21.100 -2.299 12.257 1.00 84.75 318 PHE A N 1
ATOM 2539 C CA . PHE A 1 318 ? -20.901 -1.920 13.658 1.00 84.75 318 PHE A CA 1
ATOM 2540 C C . PHE A 1 318 ? -20.704 -0.412 13.847 1.00 84.75 318 PHE A C 1
ATOM 2542 O O . PHE A 1 318 ? -21.374 0.197 14.687 1.00 84.75 318 PHE A O 1
ATOM 2549 N N . PHE A 1 319 ? -19.839 0.228 13.053 1.00 86.19 319 PHE A N 1
ATOM 2550 C CA . PHE A 1 319 ? -19.632 1.676 13.154 1.00 86.19 319 PHE A CA 1
ATOM 2551 C C . PHE A 1 319 ? -20.840 2.496 12.685 1.00 86.19 319 PHE A C 1
ATOM 2553 O O . PHE A 1 319 ? -21.085 3.575 13.234 1.00 86.19 319 PHE A O 1
ATOM 2560 N N . ARG A 1 320 ? -21.634 1.976 11.741 1.00 88.12 320 ARG A N 1
ATOM 2561 C CA . ARG A 1 320 ? -22.921 2.568 11.335 1.00 88.12 320 ARG A CA 1
ATOM 2562 C C . ARG A 1 320 ? -24.027 2.386 12.379 1.00 88.12 320 ARG A C 1
ATOM 2564 O O . ARG A 1 320 ? -25.060 3.035 12.267 1.00 88.12 320 ARG A O 1
ATOM 2571 N N . GLY A 1 321 ? -23.833 1.522 13.378 1.00 83.19 321 GLY A N 1
ATOM 2572 C CA . GLY A 1 321 ? -24.899 1.115 14.297 1.00 83.19 321 GLY A CA 1
ATOM 2573 C C . GLY A 1 321 ? -25.944 0.205 13.639 1.00 83.19 321 GLY A C 1
ATOM 2574 O O . GLY A 1 321 ? -27.067 0.114 14.122 1.00 83.19 321 GLY A O 1
ATOM 2575 N N . GLN A 1 322 ? -25.582 -0.444 12.532 1.00 86.06 322 GLN A N 1
ATOM 2576 C CA . GLN A 1 322 ? -26.413 -1.359 11.755 1.00 86.06 322 GLN A CA 1
ATOM 2577 C C . GLN A 1 322 ? -25.820 -2.763 11.888 1.00 86.06 322 GLN A C 1
ATOM 2579 O O . GLN A 1 322 ? -25.002 -3.178 11.072 1.00 86.06 322 GLN A O 1
ATOM 2584 N N . ILE A 1 323 ? -26.179 -3.458 12.966 1.00 80.81 323 ILE A N 1
ATOM 2585 C CA . ILE A 1 323 ? -25.724 -4.826 13.231 1.00 80.81 323 ILE A CA 1
ATOM 2586 C C . ILE A 1 323 ? -26.944 -5.733 13.188 1.00 80.81 323 ILE A C 1
ATOM 2588 O O . ILE A 1 323 ? -27.852 -5.569 14.003 1.00 80.81 323 ILE A O 1
ATOM 2592 N N . ASP A 1 324 ? -26.955 -6.692 12.265 1.00 83.75 324 ASP A N 1
ATOM 2593 C CA . ASP A 1 324 ? -27.937 -7.772 12.276 1.00 83.75 324 ASP A CA 1
ATOM 2594 C C . ASP A 1 324 ? -27.469 -8.877 13.251 1.00 83.75 324 ASP A C 1
ATOM 2596 O O . ASP A 1 324 ? -26.397 -9.460 13.055 1.00 83.75 324 ASP A O 1
ATOM 2600 N N . PRO A 1 325 ? -28.241 -9.205 14.306 1.00 82.00 325 PRO A N 1
ATOM 2601 C CA . PRO A 1 325 ? -27.904 -10.278 15.245 1.00 82.00 325 PRO A CA 1
ATOM 2602 C C . PRO A 1 325 ? -27.780 -11.672 14.611 1.00 82.00 325 PRO A C 1
ATOM 2604 O O . PRO A 1 325 ? -27.158 -12.566 15.195 1.00 82.00 325 PRO A O 1
ATOM 2607 N N . VAL A 1 326 ? -28.419 -11.912 13.464 1.00 85.81 326 VAL A N 1
ATOM 2608 C CA . VAL A 1 326 ? -28.293 -13.164 12.706 1.00 85.81 326 VAL A CA 1
ATOM 2609 C C . VAL A 1 326 ? -26.944 -13.197 11.993 1.00 85.81 326 VAL A C 1
ATOM 2611 O O . VAL A 1 326 ? -26.195 -14.160 12.170 1.00 85.81 326 VAL A O 1
ATOM 2614 N N . GLU A 1 327 ? -26.587 -12.125 11.282 1.00 85.62 327 GLU A N 1
ATOM 2615 C CA . GLU A 1 327 ? -25.282 -12.005 10.618 1.00 85.62 327 GLU A CA 1
ATOM 2616 C C . GLU A 1 327 ? -24.127 -12.034 11.625 1.00 85.62 327 GLU A C 1
ATOM 2618 O O . GLU A 1 327 ? -23.142 -12.732 11.401 1.00 85.62 327 GLU A O 1
ATOM 2623 N N . ALA A 1 328 ? -24.269 -11.373 12.778 1.00 82.12 328 ALA A N 1
ATOM 2624 C CA . ALA A 1 328 ? -23.276 -11.380 13.851 1.00 82.12 328 ALA A CA 1
ATOM 2625 C C . ALA A 1 328 ? -22.993 -12.792 14.398 1.00 82.12 328 ALA A C 1
ATOM 2627 O O . ALA A 1 328 ? -21.845 -13.136 14.695 1.00 82.12 328 ALA A O 1
ATOM 2628 N N . ARG A 1 329 ? -24.033 -13.629 14.524 1.00 83.62 329 ARG A N 1
ATOM 2629 C CA . ARG A 1 329 ? -23.890 -15.029 14.955 1.00 83.62 329 ARG A CA 1
ATOM 2630 C C . ARG A 1 329 ? -23.223 -15.883 13.884 1.00 83.62 329 ARG A C 1
ATOM 2632 O O . ARG A 1 329 ? -22.253 -16.565 14.202 1.00 83.62 329 ARG A O 1
ATOM 2639 N N . ALA A 1 330 ? -23.671 -15.782 12.633 1.00 86.69 330 ALA A N 1
ATOM 2640 C CA . ALA A 1 330 ? -23.048 -16.485 11.510 1.00 86.69 330 ALA A CA 1
ATOM 2641 C C . ALA A 1 330 ? -21.567 -16.092 11.347 1.00 86.69 330 ALA A C 1
ATOM 2643 O O . ALA A 1 330 ? -20.695 -16.941 11.162 1.00 86.69 330 ALA A O 1
ATOM 2644 N N . PHE A 1 331 ? -21.259 -14.804 11.511 1.00 88.38 331 PHE A N 1
ATOM 2645 C CA . PHE A 1 331 ? -19.899 -14.277 11.505 1.00 88.38 331 PHE A CA 1
ATOM 2646 C C . PHE A 1 331 ? -19.038 -14.889 12.618 1.00 88.38 331 PHE A C 1
ATOM 2648 O O . PHE A 1 331 ? -17.898 -15.292 12.377 1.00 88.38 331 PHE A O 1
ATOM 2655 N N . ARG A 1 332 ? -19.580 -15.004 13.837 1.00 84.62 332 ARG A N 1
ATOM 2656 C CA . ARG A 1 332 ? -18.894 -15.659 14.958 1.00 84.62 332 ARG A CA 1
ATOM 2657 C C . ARG A 1 332 ? -18.626 -17.135 14.689 1.00 84.62 332 ARG A C 1
ATOM 2659 O O . ARG A 1 332 ? -17.517 -17.597 14.945 1.00 84.62 332 ARG A O 1
ATOM 2666 N N . GLU A 1 333 ? -19.610 -17.868 14.181 1.00 86.00 333 GLU A N 1
ATOM 2667 C CA . GLU A 1 333 ? -19.459 -19.287 13.842 1.00 86.00 333 GLU A CA 1
ATOM 2668 C C . GLU A 1 333 ? -18.370 -19.501 12.788 1.00 86.00 333 GLU A C 1
ATOM 2670 O O . GLU A 1 333 ? -17.518 -20.373 12.961 1.00 86.00 333 GLU A O 1
ATOM 2675 N N . MET A 1 334 ? -18.330 -18.647 11.761 1.00 87.44 334 MET A N 1
ATOM 2676 C CA . MET A 1 334 ? -17.291 -18.665 10.734 1.00 87.44 334 MET A CA 1
ATOM 2677 C C . MET A 1 334 ? -15.889 -18.493 11.341 1.00 87.44 334 MET A C 1
ATOM 2679 O O . MET A 1 334 ? -15.021 -19.336 11.120 1.00 87.44 334 MET A O 1
ATOM 2683 N N . TRP A 1 335 ? -15.655 -17.454 12.149 1.00 82.19 335 TRP A N 1
ATOM 2684 C CA . TRP A 1 335 ? -14.327 -17.204 12.733 1.00 82.19 335 TRP A CA 1
ATOM 2685 C C . TRP A 1 335 ? -13.917 -18.231 13.794 1.00 82.19 335 TRP A C 1
ATOM 2687 O O . TRP A 1 335 ? -12.737 -18.568 13.893 1.00 82.19 335 TRP A O 1
ATOM 2697 N N . LEU A 1 336 ? -14.871 -18.794 14.543 1.00 79.38 336 LEU A N 1
ATOM 2698 C CA . LEU A 1 336 ? -14.606 -19.942 15.415 1.00 79.38 336 LEU A CA 1
ATOM 2699 C C . LEU A 1 336 ? -14.219 -21.185 14.603 1.00 79.38 336 LEU A C 1
ATOM 2701 O O . LEU A 1 336 ? -13.311 -21.911 15.006 1.00 79.38 336 LEU A O 1
ATOM 2705 N N . GLY A 1 337 ? -14.878 -21.425 13.467 1.00 77.88 337 GLY A N 1
ATOM 2706 C CA . GLY A 1 337 ? -14.540 -22.503 12.537 1.00 77.88 337 GLY A CA 1
ATOM 2707 C C . GLY A 1 337 ? -13.128 -22.356 11.970 1.00 77.88 337 GLY A C 1
ATOM 2708 O O . GLY A 1 337 ? -12.336 -23.292 12.058 1.00 77.88 337 GLY A O 1
ATOM 2709 N N . ILE A 1 338 ? -12.784 -21.157 11.488 1.00 77.12 338 ILE A N 1
ATOM 2710 C CA . ILE A 1 338 ? -11.438 -20.816 11.000 1.00 77.12 338 ILE A CA 1
ATOM 2711 C C . ILE A 1 338 ? -10.387 -21.052 12.094 1.00 77.12 338 ILE A C 1
ATOM 2713 O O . ILE A 1 338 ? -9.360 -21.685 11.842 1.00 77.12 338 ILE A O 1
ATOM 2717 N N . GLY A 1 339 ? -10.662 -20.605 13.324 1.00 70.25 339 GLY A N 1
ATOM 2718 C CA . GLY A 1 339 ? -9.763 -20.803 14.461 1.00 70.25 339 GLY A CA 1
ATOM 2719 C C . GLY A 1 339 ? -9.558 -22.271 14.835 1.00 70.25 339 GLY A C 1
ATOM 2720 O O . GLY A 1 339 ? -8.439 -22.672 15.140 1.00 70.25 339 GLY A O 1
ATOM 2721 N N . ARG A 1 340 ? -10.611 -23.097 14.776 1.00 72.62 340 ARG A N 1
ATOM 2722 C CA . ARG A 1 340 ? -10.517 -24.549 15.031 1.00 72.62 340 ARG A CA 1
ATOM 2723 C C . ARG A 1 340 ? -9.736 -25.286 13.953 1.00 72.62 340 ARG A C 1
ATOM 2725 O O . ARG A 1 340 ? -9.056 -26.256 14.264 1.00 72.62 340 ARG A O 1
ATOM 2732 N N . ALA A 1 341 ? -9.856 -24.842 12.707 1.00 69.31 341 ALA A N 1
ATOM 2733 C CA . ALA A 1 341 ? -9.143 -25.439 11.592 1.00 69.31 341 ALA A CA 1
ATOM 2734 C C . ALA A 1 341 ? -7.644 -25.067 11.593 1.00 69.31 341 ALA A C 1
ATOM 2736 O O . ALA A 1 341 ? -6.852 -25.763 10.967 1.00 69.31 341 ALA A O 1
ATOM 2737 N N . GLY A 1 342 ? -7.248 -24.000 12.305 1.00 66.62 342 GLY A N 1
ATOM 2738 C CA . GLY A 1 342 ? -5.846 -23.583 12.435 1.00 66.62 342 GLY A CA 1
ATOM 2739 C C . GLY A 1 342 ? -5.243 -23.051 11.132 1.00 66.62 342 GLY A C 1
ATOM 2740 O O . GLY A 1 342 ? -4.052 -23.220 10.899 1.00 66.62 342 GLY A O 1
ATOM 2741 N N . VAL A 1 343 ? -6.077 -22.470 10.264 1.00 64.69 343 VAL A N 1
ATOM 2742 C CA . VAL A 1 343 ? -5.714 -22.162 8.867 1.00 64.69 343 VAL A CA 1
ATOM 2743 C C . VAL A 1 343 ? -5.386 -20.675 8.670 1.00 64.69 343 VAL A C 1
ATOM 2745 O O . VAL A 1 343 ? -4.629 -20.334 7.774 1.00 64.69 343 VAL A O 1
ATOM 2748 N N . ALA A 1 344 ? -5.903 -19.770 9.507 1.00 62.19 344 ALA A N 1
ATOM 2749 C CA . ALA A 1 344 ? -5.634 -18.332 9.387 1.00 62.19 344 ALA A CA 1
ATOM 2750 C C . ALA A 1 344 ? -4.411 -17.875 10.197 1.00 62.19 344 ALA A C 1
ATOM 2752 O O . ALA A 1 344 ? -4.087 -18.468 11.227 1.00 62.19 344 ALA A O 1
ATOM 2753 N N . ASP A 1 345 ? -3.797 -16.769 9.758 1.00 65.19 345 ASP A N 1
ATOM 2754 C CA . ASP A 1 345 ? -2.806 -16.034 10.548 1.00 65.19 345 ASP A CA 1
ATOM 2755 C C . ASP A 1 345 ? -3.400 -15.617 11.906 1.00 65.19 345 ASP A C 1
ATOM 2757 O O . ASP A 1 345 ? -4.576 -15.250 12.016 1.00 65.19 345 ASP A O 1
ATOM 2761 N N . GLU A 1 346 ? -2.588 -15.689 12.960 1.00 63.97 346 GLU A N 1
ATOM 2762 C CA . GLU A 1 346 ? -3.025 -15.461 14.339 1.00 63.97 346 GLU A CA 1
ATOM 2763 C C . GLU A 1 346 ? -3.520 -14.024 14.568 1.00 63.97 346 GLU A C 1
ATOM 2765 O O . GLU A 1 346 ? -4.437 -13.805 15.369 1.00 63.97 346 GLU A O 1
ATOM 2770 N N . VAL A 1 347 ? -2.964 -13.043 13.848 1.00 65.69 347 VAL A N 1
ATOM 2771 C CA . VAL A 1 347 ? -3.381 -11.636 13.922 1.00 65.69 347 VAL A CA 1
ATOM 2772 C C . VAL A 1 347 ? -4.776 -11.468 13.326 1.00 65.69 347 VAL A C 1
ATOM 2774 O O . VAL A 1 347 ? -5.644 -10.842 13.945 1.00 65.69 347 VAL A O 1
ATOM 2777 N N . ASP A 1 348 ? -5.021 -12.067 12.164 1.00 67.81 348 ASP A N 1
ATOM 2778 C CA . ASP A 1 348 ? -6.318 -12.012 11.489 1.00 67.81 348 ASP A CA 1
ATOM 2779 C C . ASP A 1 348 ? -7.393 -12.752 12.283 1.00 67.81 348 ASP A C 1
ATOM 2781 O O . ASP A 1 348 ? -8.484 -12.216 12.503 1.00 67.81 348 ASP A O 1
ATOM 2785 N N . LEU A 1 349 ? -7.063 -13.940 12.799 1.00 67.56 349 LEU A N 1
ATOM 2786 C CA . LEU A 1 349 ? -7.946 -14.710 13.672 1.00 67.56 349 LEU A CA 1
ATOM 2787 C C . LEU A 1 349 ? -8.323 -13.915 14.927 1.00 67.56 349 LEU A C 1
ATOM 2789 O O . LEU A 1 349 ? -9.497 -13.844 15.294 1.00 67.56 349 LEU A O 1
ATOM 2793 N N . SER A 1 350 ? -7.343 -13.272 15.562 1.00 66.25 350 SER A N 1
ATOM 2794 C CA . SER A 1 350 ? -7.551 -12.446 16.753 1.00 66.25 350 SER A CA 1
ATOM 2795 C C . SER A 1 350 ? -8.481 -11.265 16.477 1.00 66.25 350 SER A C 1
ATOM 2797 O O . SER A 1 350 ? -9.397 -11.001 17.259 1.00 66.25 350 SER A O 1
ATOM 2799 N N . ARG A 1 351 ? -8.290 -10.569 15.350 1.00 71.25 351 ARG A N 1
ATOM 2800 C CA . ARG A 1 351 ? -9.140 -9.444 14.931 1.00 71.25 351 ARG A CA 1
ATOM 2801 C C . ARG A 1 351 ? -10.562 -9.896 14.611 1.00 71.25 351 ARG A C 1
ATOM 2803 O O . ARG A 1 351 ? -11.512 -9.249 15.057 1.00 71.25 351 ARG A O 1
ATOM 2810 N N . GLY A 1 352 ? -10.713 -10.987 13.861 1.00 70.50 352 GLY A N 1
ATOM 2811 C CA . GLY A 1 352 ? -12.008 -11.553 13.488 1.00 70.50 352 GLY A CA 1
ATOM 2812 C C . GLY A 1 352 ? -12.805 -12.030 14.699 1.00 70.50 352 GLY A C 1
ATOM 2813 O O . GLY A 1 352 ? -13.967 -11.655 14.870 1.00 70.50 352 GLY A O 1
ATOM 2814 N N . LEU A 1 353 ? -12.161 -12.769 15.604 1.00 68.69 353 LEU A N 1
ATOM 2815 C CA . LEU A 1 353 ? -12.792 -13.219 16.839 1.00 68.69 353 LEU A CA 1
ATOM 2816 C C . LEU A 1 353 ? -13.134 -12.053 17.771 1.00 68.69 353 LEU A C 1
ATOM 2818 O O . LEU A 1 353 ? -14.253 -12.017 18.278 1.00 68.69 353 LEU A O 1
ATOM 2822 N N . ALA A 1 354 ? -12.244 -11.073 17.955 1.00 66.75 354 ALA A N 1
ATOM 2823 C CA . ALA A 1 354 ? -12.536 -9.902 18.783 1.00 66.75 354 ALA A CA 1
ATOM 2824 C C . ALA A 1 354 ? -13.744 -9.108 18.257 1.00 66.75 354 ALA A C 1
ATOM 2826 O O . ALA A 1 354 ? -14.618 -8.724 19.035 1.00 66.75 354 ALA A O 1
ATOM 2827 N N . LEU A 1 355 ? -13.844 -8.923 16.936 1.00 76.50 355 LEU A N 1
ATOM 2828 C CA . LEU A 1 355 ? -15.033 -8.335 16.322 1.00 76.50 355 LEU A CA 1
ATOM 2829 C C . LEU A 1 355 ? -16.273 -9.216 16.548 1.00 76.50 355 LEU A C 1
ATOM 2831 O O . LEU A 1 355 ? -17.333 -8.708 16.891 1.00 76.50 355 LEU A O 1
ATOM 2835 N N . SER A 1 356 ? -16.161 -10.539 16.427 1.00 75.75 356 SER A N 1
ATOM 2836 C CA . SER A 1 356 ? -17.305 -11.433 16.641 1.00 75.75 356 SER A CA 1
ATOM 2837 C C . SER A 1 356 ? -17.849 -11.388 18.076 1.00 75.75 356 SER A C 1
ATOM 2839 O O . SER A 1 356 ? -19.063 -11.419 18.287 1.00 75.75 356 SER A O 1
ATOM 2841 N N . LEU A 1 357 ? -16.964 -11.263 19.070 1.00 68.94 357 LEU A N 1
ATOM 2842 C CA . LEU A 1 357 ? -17.339 -11.126 20.477 1.00 68.94 357 LEU A CA 1
ATOM 2843 C C . LEU A 1 357 ? -18.038 -9.788 20.729 1.00 68.94 357 LEU A C 1
ATOM 2845 O O . LEU A 1 357 ? -19.033 -9.743 21.450 1.00 68.94 357 LEU A O 1
ATOM 2849 N N . LEU A 1 358 ? -17.563 -8.725 20.074 1.00 68.38 358 LEU A N 1
ATOM 2850 C CA . LEU A 1 358 ? -18.197 -7.408 20.088 1.00 68.38 358 LEU A CA 1
ATOM 2851 C C . LEU A 1 358 ? -19.611 -7.423 19.519 1.00 68.38 358 LEU A C 1
ATOM 2853 O O . LEU A 1 358 ? -20.532 -6.920 20.151 1.00 68.38 358 LEU A O 1
ATOM 2857 N N . LEU A 1 359 ? -19.789 -8.005 18.335 1.00 72.62 359 LEU A N 1
ATOM 2858 C CA . LEU A 1 359 ? -21.084 -8.028 17.654 1.00 72.62 359 LEU A CA 1
ATOM 2859 C C . LEU A 1 359 ? -22.118 -8.895 18.382 1.00 72.62 359 LEU A C 1
ATOM 2861 O O . LEU A 1 359 ? -23.316 -8.662 18.251 1.00 72.62 359 LEU A O 1
ATOM 2865 N N . THR A 1 360 ? -21.665 -9.904 19.133 1.00 72.31 360 THR A N 1
ATOM 2866 C CA . THR A 1 360 ? -22.544 -10.851 19.838 1.00 72.31 360 THR A CA 1
ATOM 2867 C C . THR A 1 360 ? -22.749 -10.531 21.318 1.00 72.31 360 THR A C 1
ATOM 2869 O O . THR A 1 360 ? -23.412 -11.311 21.999 1.00 72.31 360 THR A O 1
ATOM 2872 N N . ASN A 1 361 ? -22.221 -9.404 21.817 1.00 68.56 361 ASN A N 1
ATOM 2873 C CA . ASN A 1 361 ? -22.242 -9.038 23.241 1.00 68.56 361 ASN A CA 1
ATOM 2874 C C . ASN A 1 361 ? -21.773 -10.195 24.143 1.00 68.56 361 ASN A C 1
ATOM 2876 O O . ASN A 1 361 ? -22.418 -10.516 25.140 1.00 68.56 361 ASN A O 1
ATOM 2880 N N . ALA A 1 362 ? -20.695 -10.875 23.747 1.00 60.56 362 ALA A N 1
ATOM 2881 C CA . ALA A 1 362 ? -20.197 -12.030 24.481 1.00 60.56 362 ALA A CA 1
ATOM 2882 C C . ALA A 1 362 ? -19.703 -11.640 25.888 1.00 60.56 362 ALA A C 1
ATOM 2884 O O . ALA A 1 362 ? -19.200 -10.534 26.093 1.00 60.56 362 ALA A O 1
ATOM 2885 N N . ASP A 1 363 ? -19.843 -12.565 26.836 1.00 57.53 363 ASP A N 1
ATOM 2886 C CA . ASP A 1 363 ? -19.456 -12.384 28.234 1.00 57.53 363 ASP A CA 1
ATOM 2887 C C . ASP A 1 363 ? -17.931 -12.298 28.451 1.00 57.53 363 ASP A C 1
ATOM 2889 O O . ASP A 1 363 ? -17.110 -12.585 27.571 1.00 57.53 363 ASP A O 1
ATOM 2893 N N . ASP A 1 364 ? -17.548 -11.883 29.661 1.00 49.19 364 ASP A N 1
ATOM 2894 C CA . ASP A 1 364 ? -16.150 -11.713 30.073 1.00 49.19 364 ASP A CA 1
ATOM 2895 C C . ASP A 1 364 ? -15.330 -13.013 29.978 1.00 49.19 364 ASP A C 1
ATOM 2897 O O . ASP A 1 364 ? -14.115 -12.962 29.740 1.00 49.19 364 ASP A O 1
ATOM 2901 N N . ASP A 1 365 ? -15.987 -14.169 30.110 1.00 50.00 365 ASP A N 1
ATOM 2902 C CA . ASP A 1 365 ? -15.380 -15.498 30.022 1.00 50.00 365 ASP A CA 1
ATOM 2903 C C . ASP A 1 365 ? -14.970 -15.837 28.584 1.00 50.00 365 ASP A C 1
ATOM 2905 O O . ASP A 1 365 ? -13.860 -16.330 28.352 1.00 50.00 365 ASP A O 1
ATOM 2909 N N . ALA A 1 366 ? -15.795 -15.497 27.591 1.00 55.84 366 ALA A N 1
ATOM 2910 C CA . ALA A 1 366 ? -15.441 -15.652 26.183 1.00 55.84 366 ALA A CA 1
ATOM 2911 C C . ALA A 1 366 ? -14.238 -14.772 25.791 1.00 55.84 366 ALA A C 1
ATOM 2913 O O . ALA A 1 366 ? -13.326 -15.228 25.089 1.00 55.84 366 ALA A O 1
ATOM 2914 N N . TRP A 1 367 ? -14.177 -13.538 26.303 1.00 53.84 367 TRP A N 1
ATOM 2915 C CA . TRP A 1 367 ? -13.018 -12.654 26.134 1.00 53.84 367 TRP A CA 1
ATOM 2916 C C . TRP A 1 367 ? -11.769 -13.186 26.837 1.00 53.84 367 TRP A C 1
ATOM 2918 O O . TRP A 1 367 ? -10.663 -13.110 26.296 1.00 53.84 367 TRP A O 1
ATOM 2928 N N . LEU A 1 368 ? -11.921 -13.735 28.045 1.00 50.31 368 LEU A N 1
ATOM 2929 C CA . LEU A 1 368 ? -10.823 -14.362 28.775 1.00 50.31 368 LEU A CA 1
ATOM 2930 C C . LEU A 1 368 ? -10.277 -15.582 28.020 1.00 50.31 368 LEU A C 1
ATOM 2932 O O . LEU A 1 368 ? -9.056 -15.714 27.896 1.00 50.31 368 LEU A O 1
ATOM 2936 N N . SER A 1 369 ? -11.151 -16.417 27.453 1.00 56.19 369 SER A N 1
ATOM 2937 C CA . SER A 1 369 ? -10.767 -17.574 26.639 1.00 56.19 369 SER A CA 1
ATOM 2938 C C . SER A 1 369 ? -9.942 -17.162 25.417 1.00 56.19 369 SER A C 1
ATOM 2940 O O . SER A 1 369 ? -8.890 -17.751 25.177 1.00 56.19 369 SER A O 1
ATOM 2942 N N . LEU A 1 370 ? -10.348 -16.103 24.706 1.00 55.31 370 LEU A N 1
ATOM 2943 C CA . LEU A 1 370 ? -9.596 -15.550 23.573 1.00 55.31 370 LEU A CA 1
ATOM 2944 C C . LEU A 1 370 ? -8.186 -15.100 23.989 1.00 55.31 370 LEU A C 1
ATOM 2946 O O . LEU A 1 370 ? -7.189 -15.490 23.382 1.00 55.31 370 LEU A O 1
ATOM 2950 N N . THR A 1 371 ? -8.095 -14.314 25.067 1.00 51.31 371 THR A N 1
ATOM 2951 C CA . THR A 1 371 ? -6.801 -13.834 25.580 1.00 51.31 371 THR A CA 1
ATOM 2952 C C . THR A 1 371 ? -5.910 -14.971 26.080 1.00 51.31 371 THR A C 1
ATOM 2954 O O . THR A 1 371 ? -4.696 -14.916 25.923 1.00 51.31 371 THR A O 1
ATOM 2957 N N . THR A 1 372 ? -6.499 -16.027 26.645 1.00 51.69 372 THR A N 1
ATOM 2958 C CA . THR A 1 372 ? -5.763 -17.199 27.140 1.00 51.69 372 THR A CA 1
ATOM 2959 C C . THR A 1 372 ? -5.269 -18.077 25.991 1.00 51.69 372 THR A C 1
ATOM 2961 O O . THR A 1 372 ? -4.153 -18.589 26.053 1.00 51.69 372 THR A O 1
ATOM 2964 N N . GLN A 1 373 ? -6.068 -18.239 24.934 1.00 55.03 373 GLN A N 1
ATOM 2965 C CA . GLN A 1 373 ? -5.695 -18.992 23.738 1.00 55.03 373 GLN A CA 1
ATOM 2966 C C . GLN A 1 373 ? -4.522 -18.322 23.012 1.00 55.03 373 GLN A C 1
ATOM 2968 O O . GLN A 1 373 ? -3.512 -18.981 22.772 1.00 55.03 373 GLN A O 1
ATOM 2973 N N . SER A 1 374 ? -4.592 -17.005 22.802 1.00 47.91 374 SER A N 1
ATOM 2974 C CA . SER A 1 374 ? -3.475 -16.228 22.250 1.00 47.91 374 SER A CA 1
ATOM 2975 C C . SER A 1 374 ? -2.224 -16.279 23.148 1.00 47.91 374 SER A C 1
ATOM 2977 O O . SER A 1 374 ? -1.123 -16.546 22.669 1.00 47.91 374 SER A O 1
ATOM 2979 N N . ALA A 1 375 ? -2.369 -16.150 24.475 1.00 46.19 375 ALA A N 1
ATOM 2980 C CA . ALA A 1 375 ? -1.237 -16.237 25.404 1.00 46.19 375 ALA A CA 1
ATOM 2981 C C . ALA A 1 375 ? -0.510 -17.594 25.371 1.00 46.19 375 ALA A C 1
ATOM 2983 O O . ALA A 1 375 ? 0.711 -17.639 25.537 1.00 46.19 375 ALA A O 1
ATOM 2984 N N . ARG A 1 376 ? -1.251 -18.692 25.159 1.00 52.00 376 ARG A N 1
ATOM 2985 C CA . ARG A 1 376 ? -0.703 -20.054 25.053 1.00 52.00 376 ARG A CA 1
ATOM 2986 C C . ARG A 1 376 ? -0.010 -20.309 23.717 1.00 52.00 376 ARG A C 1
ATOM 2988 O O . ARG A 1 376 ? 0.977 -21.035 23.700 1.00 52.00 376 ARG A O 1
ATOM 2995 N N . GLN A 1 377 ? -0.507 -19.725 22.630 1.00 46.69 377 GLN A N 1
ATOM 2996 C CA . GLN A 1 377 ? 0.050 -19.921 21.289 1.00 46.69 377 GLN A CA 1
ATOM 2997 C C . GLN A 1 377 ? 1.336 -19.104 21.065 1.00 46.69 377 GLN A C 1
ATOM 2999 O O . GLN A 1 377 ? 2.289 -19.624 20.496 1.00 46.69 377 GLN A O 1
ATOM 3004 N N . HIS A 1 378 ? 1.447 -17.896 21.633 1.00 43.41 378 HIS A N 1
ATOM 3005 C CA . HIS A 1 378 ? 2.617 -17.017 21.439 1.00 43.41 378 HIS A CA 1
ATOM 3006 C C . HIS A 1 378 ? 3.763 -17.192 22.457 1.00 43.41 378 HIS A C 1
ATOM 3008 O O . HIS A 1 378 ? 4.582 -16.285 22.630 1.00 43.41 378 HIS A O 1
ATOM 3014 N N . GLY A 1 379 ? 3.818 -18.304 23.198 1.00 42.81 379 GLY A N 1
ATOM 3015 C CA . GLY A 1 379 ? 4.937 -18.605 24.108 1.00 42.81 379 GLY A CA 1
ATOM 3016 C C . GLY A 1 379 ? 5.232 -17.531 25.171 1.00 42.81 379 GLY A C 1
ATOM 3017 O O . GLY A 1 379 ? 6.361 -17.430 25.642 1.00 42.81 379 GLY A O 1
ATOM 3018 N N . GLY A 1 380 ? 4.245 -16.703 25.536 1.00 39.81 380 GLY A N 1
ATOM 3019 C CA . GLY A 1 380 ? 4.425 -15.621 26.507 1.00 39.81 380 GLY A CA 1
ATOM 3020 C C . GLY A 1 380 ? 5.070 -14.335 25.974 1.00 39.81 380 GLY A C 1
ATOM 3021 O O . GLY A 1 380 ? 5.463 -13.502 26.788 1.00 39.81 380 GLY A O 1
ATOM 3022 N N . GLN A 1 381 ? 5.153 -14.115 24.654 1.00 37.00 381 GLN A N 1
ATOM 3023 C CA . GLN A 1 381 ? 5.601 -12.823 24.113 1.00 37.00 381 GLN A CA 1
ATOM 3024 C C . GLN A 1 381 ? 4.628 -11.691 24.543 1.00 37.00 381 GLN A C 1
ATOM 3026 O O . GLN A 1 381 ? 3.429 -11.741 24.235 1.00 37.00 381 GLN A O 1
ATOM 3031 N N . PRO A 1 382 ? 5.094 -10.683 25.310 1.00 36.69 382 PRO A N 1
ATOM 3032 C CA . PRO A 1 382 ? 4.218 -9.737 26.007 1.00 36.69 382 PRO A CA 1
ATOM 3033 C C . PRO A 1 382 ? 3.606 -8.658 25.102 1.00 36.69 382 PRO A C 1
ATOM 3035 O O . PRO A 1 382 ? 2.534 -8.150 25.422 1.00 36.69 382 PRO A O 1
ATOM 3038 N N . GLU A 1 383 ? 4.228 -8.327 23.967 1.00 36.12 383 GLU A N 1
ATOM 3039 C CA . GLU A 1 383 ? 3.799 -7.220 23.095 1.00 36.12 383 GLU A CA 1
ATOM 3040 C C . GLU A 1 383 ? 2.535 -7.538 22.274 1.00 36.12 383 GLU A C 1
ATOM 3042 O O . GLU A 1 383 ? 1.663 -6.684 22.123 1.00 36.12 383 GLU A O 1
ATOM 3047 N N . GLN A 1 384 ? 2.363 -8.781 21.814 1.00 38.38 384 GLN A N 1
ATOM 3048 C CA . GLN A 1 384 ? 1.165 -9.206 21.070 1.00 38.38 384 GLN A CA 1
ATOM 3049 C C . GLN A 1 384 ? -0.021 -9.503 22.005 1.00 38.38 384 GLN A C 1
ATOM 3051 O O . GLN A 1 384 ? -1.159 -9.119 21.720 1.00 38.38 384 GLN A O 1
ATOM 3056 N N . ASN A 1 385 ? 0.255 -10.046 23.199 1.00 40.66 385 ASN A N 1
ATOM 3057 C CA . ASN A 1 385 ? -0.719 -10.149 24.293 1.00 40.66 385 ASN A CA 1
ATOM 3058 C C . ASN A 1 385 ? -1.234 -8.777 24.759 1.00 40.66 385 ASN A C 1
ATOM 3060 O O . ASN A 1 385 ? -2.366 -8.665 25.238 1.00 40.66 385 ASN A O 1
ATOM 3064 N N . LEU A 1 386 ? -0.419 -7.726 24.626 1.00 39.38 386 LEU A N 1
ATOM 3065 C CA . LEU A 1 386 ? -0.789 -6.367 25.004 1.00 39.38 386 LEU A CA 1
ATOM 3066 C C . LEU A 1 386 ? -1.909 -5.823 24.108 1.00 39.38 386 LEU A C 1
ATOM 3068 O O . LEU A 1 386 ? -2.856 -5.252 24.635 1.00 39.38 386 LEU A O 1
ATOM 3072 N N . ASN A 1 387 ? -1.871 -6.060 22.794 1.00 39.97 387 ASN A N 1
ATOM 3073 C CA . ASN A 1 387 ? -2.905 -5.585 21.864 1.00 39.97 387 ASN A CA 1
ATOM 3074 C C . ASN A 1 387 ? -4.271 -6.246 22.108 1.00 39.97 387 ASN A C 1
ATOM 3076 O O . ASN A 1 387 ? -5.296 -5.565 22.100 1.00 39.97 387 ASN A O 1
ATOM 3080 N N . LEU A 1 388 ? -4.296 -7.545 22.422 1.00 41.09 388 LEU A N 1
ATOM 3081 C CA . LEU A 1 388 ? -5.521 -8.266 22.788 1.00 41.09 388 LEU A CA 1
ATOM 3082 C C . LEU A 1 388 ? -6.054 -7.880 24.175 1.00 41.09 388 LEU A C 1
ATOM 3084 O O . LEU A 1 388 ? -7.264 -7.756 24.358 1.00 41.09 388 LEU A O 1
ATOM 3088 N N . ARG A 1 389 ? -5.168 -7.617 25.145 1.00 42.53 389 ARG A N 1
ATOM 3089 C CA . ARG A 1 389 ? -5.551 -7.037 26.444 1.00 42.53 389 ARG A CA 1
ATOM 3090 C C . ARG A 1 389 ? -6.069 -5.604 26.299 1.00 42.53 389 ARG A C 1
ATOM 3092 O O . ARG A 1 389 ? -7.027 -5.248 26.972 1.00 42.53 389 ARG A O 1
ATOM 3099 N N . ILE A 1 390 ? -5.495 -4.802 25.401 1.00 42.91 390 ILE A N 1
ATOM 3100 C CA . ILE A 1 390 ? -5.977 -3.458 25.048 1.00 42.91 390 ILE A CA 1
ATOM 3101 C C . ILE A 1 390 ? -7.371 -3.542 24.419 1.00 42.91 390 ILE A C 1
ATOM 3103 O O . ILE A 1 390 ? -8.242 -2.773 24.814 1.00 42.91 390 ILE A O 1
ATOM 3107 N N . LEU A 1 391 ? -7.604 -4.487 23.503 1.00 41.69 391 LEU A N 1
ATOM 3108 C CA . LEU A 1 391 ? -8.922 -4.765 22.927 1.00 41.69 391 LEU A CA 1
ATOM 3109 C C . LEU A 1 391 ? -9.932 -5.163 24.009 1.00 41.69 391 LEU A C 1
ATOM 3111 O O . LEU A 1 391 ? -10.973 -4.525 24.115 1.00 41.69 391 LEU A O 1
ATOM 3115 N N . LYS A 1 392 ? -9.595 -6.116 24.886 1.00 40.56 392 LYS A N 1
ATOM 3116 C CA . LYS A 1 392 ? -10.450 -6.518 26.016 1.00 40.56 392 LYS A CA 1
ATOM 3117 C C . LYS A 1 392 ? -10.794 -5.337 26.935 1.00 40.56 392 LYS A C 1
ATOM 3119 O O . LYS A 1 392 ? -11.956 -5.149 27.272 1.00 40.56 392 LYS A O 1
ATOM 3124 N N . THR A 1 393 ? -9.816 -4.513 27.308 1.00 39.47 393 THR A N 1
ATOM 3125 C CA . THR A 1 393 ? -10.012 -3.366 28.213 1.00 39.47 393 THR A CA 1
ATOM 3126 C C . THR A 1 393 ? -10.768 -2.210 27.554 1.00 39.47 393 THR A C 1
ATOM 3128 O O . THR A 1 393 ? -11.601 -1.568 28.194 1.00 39.47 393 THR A O 1
ATOM 3131 N N . ALA A 1 394 ? -10.508 -1.935 26.272 1.00 41.81 394 ALA A N 1
ATOM 3132 C CA . ALA A 1 394 ? -11.238 -0.923 25.518 1.00 41.81 394 ALA A CA 1
ATOM 3133 C C . ALA A 1 394 ? -12.708 -1.325 25.352 1.00 41.81 394 ALA A C 1
ATOM 3135 O O . ALA A 1 394 ? -13.578 -0.486 25.546 1.00 41.81 394 ALA A O 1
ATOM 3136 N N . VAL A 1 395 ? -12.978 -2.604 25.070 1.00 38.31 395 VAL A N 1
ATOM 3137 C CA . VAL A 1 395 ? -14.325 -3.160 24.879 1.00 38.31 395 VAL A CA 1
ATOM 3138 C C . VAL A 1 395 ? -15.087 -3.348 26.199 1.00 38.31 395 VAL A C 1
ATOM 3140 O O . VAL A 1 395 ? -16.268 -3.026 26.262 1.00 38.31 395 VAL A O 1
ATOM 3143 N N . SER A 1 396 ? -14.425 -3.763 27.282 1.00 38.31 396 SER A N 1
ATOM 3144 C CA . SER A 1 396 ? -15.011 -3.847 28.634 1.00 38.31 396 SER A CA 1
ATOM 3145 C C . SER A 1 396 ? -15.535 -2.485 29.119 1.00 38.31 396 SER A C 1
ATOM 3147 O O . SER A 1 396 ? -16.657 -2.386 29.617 1.00 38.31 396 SER A O 1
ATOM 3149 N N . ARG A 1 397 ? -14.792 -1.400 28.850 1.00 39.00 397 ARG A N 1
ATOM 3150 C CA . ARG A 1 397 ? -15.237 -0.019 29.113 1.00 39.00 397 ARG A CA 1
ATOM 3151 C C . ARG A 1 397 ? -16.483 0.401 28.323 1.00 39.00 397 ARG A C 1
ATOM 3153 O O . ARG A 1 397 ? -17.139 1.355 28.728 1.00 39.00 397 ARG A O 1
ATOM 3160 N N . PHE A 1 398 ? -16.810 -0.276 27.218 1.00 39.47 398 PHE A N 1
ATOM 3161 C CA . PHE A 1 398 ? -17.991 0.034 26.404 1.00 39.47 398 PHE A CA 1
ATOM 3162 C C . PHE A 1 398 ? -19.303 -0.535 26.964 1.00 39.47 398 PHE A C 1
ATOM 3164 O O . PHE A 1 398 ? -20.355 -0.025 26.581 1.00 39.47 398 PHE A O 1
ATOM 3171 N N . TYR A 1 399 ? -19.268 -1.534 27.859 1.00 34.59 399 TYR A N 1
ATOM 3172 C CA . TYR A 1 399 ? -20.483 -2.209 28.354 1.00 34.59 399 TYR A CA 1
ATOM 3173 C C . TYR A 1 399 ? -20.839 -1.915 29.813 1.00 34.59 399 TYR A C 1
ATOM 3175 O O . TYR A 1 399 ? -22.018 -1.961 30.162 1.00 34.59 399 TYR A O 1
ATOM 3183 N N . THR A 1 400 ? -19.884 -1.562 30.674 1.00 37.62 400 THR A N 1
ATOM 3184 C CA . THR A 1 400 ? -20.185 -1.329 32.094 1.00 37.62 400 THR A CA 1
ATOM 3185 C C . THR A 1 400 ? -20.279 0.158 32.406 1.00 37.62 400 THR A C 1
ATOM 3187 O O . THR A 1 400 ? -19.296 0.798 32.776 1.00 37.62 400 THR A O 1
ATOM 3190 N N . ASN A 1 401 ? -21.495 0.697 32.321 1.00 38.16 401 ASN A N 1
ATOM 3191 C CA . ASN A 1 401 ? -21.824 2.013 32.870 1.00 38.16 401 ASN A CA 1
ATOM 3192 C C . ASN A 1 401 ? -22.027 1.985 34.403 1.00 38.16 401 ASN A C 1
ATOM 3194 O O . ASN A 1 401 ? -22.528 2.950 34.970 1.00 38.16 401 ASN A O 1
ATOM 3198 N N . GLU A 1 402 ? -21.632 0.916 35.108 1.00 38.22 402 GLU A N 1
ATOM 3199 C CA . GLU A 1 402 ? -21.764 0.838 36.564 1.00 38.22 402 GLU A CA 1
ATOM 3200 C C . GLU A 1 402 ? -20.530 0.244 37.262 1.00 38.22 402 GLU A C 1
ATOM 3202 O O . GLU A 1 402 ? -20.197 -0.928 37.133 1.00 38.22 402 GLU A O 1
ATOM 3207 N N . ARG A 1 403 ? -19.896 1.114 38.060 1.00 42.22 403 ARG A N 1
ATOM 3208 C CA . ARG A 1 403 ? -19.280 0.857 39.373 1.00 42.22 403 ARG A CA 1
ATOM 3209 C C . ARG A 1 403 ? -18.430 -0.414 39.522 1.00 42.22 403 ARG A C 1
ATOM 3211 O O . ARG A 1 403 ? -18.920 -1.424 40.014 1.00 42.22 403 ARG A O 1
ATOM 3218 N N . ARG A 1 404 ? -17.106 -0.269 39.386 1.00 38.50 404 ARG A N 1
ATOM 3219 C CA . ARG A 1 404 ? -16.131 -0.889 40.308 1.00 38.50 404 ARG A CA 1
ATOM 3220 C C . ARG A 1 404 ? -14.809 -0.115 40.309 1.00 38.50 404 ARG A C 1
ATOM 3222 O O . ARG A 1 404 ? -14.110 -0.013 39.312 1.00 38.50 404 ARG A O 1
ATOM 3229 N N . ILE A 1 405 ? -14.492 0.461 41.468 1.00 37.81 405 ILE A N 1
ATOM 3230 C CA . ILE A 1 405 ? -13.336 1.345 41.710 1.00 37.81 405 ILE A CA 1
ATOM 3231 C C . ILE A 1 405 ? -11.998 0.571 41.664 1.00 37.81 405 ILE A C 1
ATOM 3233 O O . ILE A 1 405 ? -10.954 1.172 41.434 1.00 37.81 405 ILE A O 1
ATOM 3237 N N . GLY A 1 406 ? -12.022 -0.762 41.797 1.00 37.84 406 GLY A N 1
ATOM 3238 C CA . GLY A 1 406 ? -10.826 -1.613 41.713 1.00 37.84 406 GLY A CA 1
ATOM 3239 C C . GLY A 1 406 ? -10.198 -1.690 40.316 1.00 37.84 406 GLY A C 1
ATOM 3240 O O . GLY A 1 406 ? -8.976 -1.708 40.204 1.00 37.84 406 GLY A O 1
ATOM 3241 N N . ASP A 1 407 ? -11.006 -1.639 39.253 1.00 40.72 407 ASP A N 1
ATOM 3242 C CA . ASP A 1 407 ? -10.522 -1.770 37.870 1.00 40.72 407 ASP A CA 1
ATOM 3243 C C . ASP A 1 407 ? -9.903 -0.469 37.339 1.00 40.72 407 ASP A C 1
ATOM 3245 O O . ASP A 1 407 ? -9.059 -0.487 36.445 1.00 40.72 407 ASP A O 1
ATOM 3249 N N . VAL A 1 408 ? -10.248 0.683 37.922 1.00 36.47 408 VAL A N 1
ATOM 3250 C CA . VAL A 1 408 ? -9.710 1.988 37.508 1.00 36.47 408 VAL A CA 1
ATOM 3251 C C . VAL A 1 408 ? -8.199 2.058 37.728 1.00 36.47 408 VAL A C 1
ATOM 3253 O O . VAL A 1 408 ? -7.489 2.531 36.846 1.00 36.47 408 VAL A O 1
ATOM 3256 N N . ALA A 1 409 ? -7.690 1.531 38.845 1.00 39.19 409 ALA A N 1
ATOM 3257 C CA . ALA A 1 409 ? -6.258 1.530 39.146 1.00 39.19 409 ALA A CA 1
ATOM 3258 C C . ALA A 1 409 ? -5.461 0.651 38.168 1.00 39.19 409 ALA A C 1
ATOM 3260 O O . ALA A 1 409 ? -4.419 1.066 37.670 1.00 39.19 409 ALA A O 1
ATOM 3261 N N . THR A 1 410 ? -5.980 -0.531 37.826 1.00 40.81 410 THR A N 1
ATOM 3262 C CA . THR A 1 410 ? -5.346 -1.446 36.863 1.00 40.81 410 THR A CA 1
ATOM 3263 C C . THR A 1 410 ? -5.410 -0.909 35.433 1.00 40.81 410 THR A C 1
ATOM 3265 O O . THR A 1 410 ? -4.473 -1.091 34.657 1.00 40.81 410 THR A O 1
ATOM 3268 N N . ILE A 1 411 ? -6.491 -0.210 35.073 1.00 38.78 411 ILE A N 1
ATOM 3269 C CA . ILE A 1 411 ? -6.624 0.410 33.754 1.00 38.78 411 ILE A CA 1
ATOM 3270 C C . ILE A 1 411 ? -5.757 1.672 33.632 1.00 38.78 411 ILE A C 1
ATOM 3272 O O . ILE A 1 411 ? -5.196 1.909 32.561 1.00 38.78 411 ILE A O 1
ATOM 3276 N N . ILE A 1 412 ? -5.620 2.460 34.702 1.00 43.41 412 ILE A N 1
ATOM 3277 C CA . ILE A 1 412 ? -4.640 3.550 34.767 1.00 43.41 412 ILE A CA 1
ATOM 3278 C C . ILE A 1 412 ? -3.236 2.954 34.622 1.00 43.41 412 ILE A C 1
ATOM 3280 O O . ILE A 1 412 ? -2.546 3.343 33.693 1.00 43.41 412 ILE A O 1
ATOM 3284 N N . ASP A 1 413 ? -2.860 1.920 35.381 1.00 43.09 413 ASP A N 1
ATOM 3285 C CA . ASP A 1 413 ? -1.534 1.278 35.275 1.00 43.09 413 ASP A CA 1
ATOM 3286 C C . ASP A 1 413 ? -1.226 0.754 33.853 1.00 43.09 413 ASP A C 1
ATOM 3288 O O . ASP A 1 413 ? -0.122 0.916 33.342 1.00 43.09 413 ASP A O 1
ATOM 3292 N N . LEU A 1 414 ? -2.206 0.177 33.148 1.00 42.28 414 LEU A N 1
ATOM 3293 C CA . LEU A 1 414 ? -2.042 -0.301 31.765 1.00 42.28 414 LEU A CA 1
ATOM 3294 C C . LEU A 1 414 ? -1.959 0.828 30.723 1.00 42.28 414 LEU A C 1
ATOM 3296 O O . LEU A 1 414 ? -1.160 0.736 29.785 1.00 42.28 414 LEU A O 1
ATOM 3300 N N . LEU A 1 415 ? -2.762 1.888 30.869 1.00 40.88 415 LEU A N 1
ATOM 3301 C CA . LEU A 1 415 ? -2.653 3.091 30.036 1.00 40.88 415 LEU A CA 1
ATOM 3302 C C . LEU A 1 415 ? -1.326 3.808 30.289 1.00 40.88 415 LEU A C 1
ATOM 3304 O O . LEU A 1 415 ? -0.690 4.252 29.335 1.00 40.88 415 LEU A O 1
ATOM 3308 N N . GLU A 1 416 ? -0.874 3.846 31.538 1.00 46.59 416 GLU A N 1
ATOM 3309 C CA . GLU A 1 416 ? 0.392 4.444 31.938 1.00 46.59 416 GLU A CA 1
ATOM 3310 C C . GLU A 1 416 ? 1.595 3.616 31.490 1.00 46.59 416 GLU A C 1
ATOM 3312 O O . GLU A 1 416 ? 2.569 4.194 31.027 1.00 46.59 416 GLU A O 1
ATOM 3317 N N . ARG A 1 417 ? 1.526 2.279 31.464 1.00 43.38 417 ARG A N 1
ATOM 3318 C CA . ARG A 1 417 ? 2.559 1.443 30.818 1.00 43.38 417 ARG A CA 1
ATOM 3319 C C . ARG A 1 417 ? 2.647 1.700 29.316 1.00 43.38 417 ARG A C 1
ATOM 3321 O O . ARG A 1 417 ? 3.742 1.774 28.770 1.00 43.38 417 ARG A O 1
ATOM 3328 N N . ARG A 1 418 ? 1.510 1.889 28.635 1.00 39.78 418 ARG A N 1
ATOM 3329 C CA . ARG A 1 418 ? 1.487 2.265 27.209 1.00 39.78 418 ARG A CA 1
ATOM 3330 C C . ARG A 1 418 ? 2.043 3.677 26.989 1.00 39.78 418 ARG A C 1
ATOM 3332 O O . ARG A 1 418 ? 2.769 3.889 26.022 1.00 39.78 418 ARG A O 1
ATOM 3339 N N . ARG A 1 419 ? 1.742 4.626 27.882 1.00 45.09 419 ARG A N 1
ATOM 3340 C CA . ARG A 1 419 ? 2.268 6.003 27.856 1.00 45.09 419 ARG A CA 1
ATOM 3341 C C . ARG A 1 419 ? 3.761 6.043 28.166 1.00 45.09 419 ARG A C 1
ATOM 3343 O O . ARG A 1 419 ? 4.483 6.714 27.443 1.00 45.09 419 ARG A O 1
ATOM 3350 N N . ALA A 1 420 ? 4.229 5.276 29.147 1.00 41.75 420 ALA A N 1
ATOM 3351 C CA . ALA A 1 420 ? 5.635 5.116 29.505 1.00 41.75 420 ALA A CA 1
ATOM 3352 C C . ALA A 1 420 ? 6.434 4.430 28.389 1.00 41.75 420 ALA A C 1
ATOM 3354 O O . ALA A 1 420 ? 7.534 4.872 28.091 1.00 41.75 420 ALA A O 1
ATOM 3355 N N . ASN A 1 421 ? 5.867 3.428 27.707 1.00 41.62 421 ASN A N 1
ATOM 3356 C CA . ASN A 1 421 ? 6.497 2.785 26.548 1.00 41.62 421 ASN A CA 1
ATOM 3357 C C . ASN A 1 421 ? 6.502 3.686 25.308 1.00 41.62 421 ASN A C 1
ATOM 3359 O O . ASN A 1 421 ? 7.471 3.686 24.558 1.00 41.62 421 ASN A O 1
ATOM 3363 N N . ALA A 1 422 ? 5.452 4.484 25.091 1.00 39.28 422 ALA A N 1
ATOM 3364 C CA . ALA A 1 422 ? 5.446 5.496 24.041 1.00 39.28 422 ALA A CA 1
ATOM 3365 C C . ALA A 1 422 ? 6.470 6.596 24.351 1.00 39.28 422 ALA A C 1
ATOM 3367 O O . ALA A 1 422 ? 7.260 6.940 23.482 1.00 39.28 422 ALA A O 1
ATOM 3368 N N . LEU A 1 423 ? 6.516 7.100 25.588 1.00 40.16 423 LEU A N 1
ATOM 3369 C CA . LEU A 1 423 ? 7.559 8.007 26.066 1.00 40.16 423 LEU A CA 1
ATOM 3370 C C . LEU A 1 423 ? 8.943 7.381 25.864 1.00 40.16 423 LEU A C 1
ATOM 3372 O O . LEU A 1 423 ? 9.758 8.020 25.225 1.00 40.16 423 LEU A O 1
ATOM 3376 N N . ALA A 1 424 ? 9.185 6.129 26.260 1.00 38.12 424 ALA A N 1
ATOM 3377 C CA . ALA A 1 424 ? 10.440 5.405 26.025 1.00 38.12 424 ALA A CA 1
ATOM 3378 C C . ALA A 1 424 ? 10.801 5.286 24.531 1.00 38.12 424 ALA A C 1
ATOM 3380 O O . ALA A 1 424 ? 11.932 5.554 24.145 1.00 38.12 424 ALA A O 1
ATOM 3381 N N . TYR A 1 425 ? 9.827 5.000 23.666 1.00 36.34 425 TYR A N 1
ATOM 3382 C CA . TYR A 1 425 ? 9.993 4.988 22.210 1.00 36.34 425 TYR A CA 1
ATOM 3383 C C . TYR A 1 425 ? 10.343 6.378 21.642 1.00 36.34 425 TYR A C 1
ATOM 3385 O O . TYR A 1 425 ? 11.214 6.512 20.784 1.00 36.34 425 TYR A O 1
ATOM 3393 N N . TRP A 1 426 ? 9.722 7.445 22.153 1.00 37.38 426 TRP A N 1
ATOM 3394 C CA . TRP A 1 426 ? 10.052 8.830 21.790 1.00 37.38 426 TRP A CA 1
ATOM 3395 C C . TRP A 1 426 ? 11.386 9.297 22.399 1.00 37.38 426 TRP A C 1
ATOM 3397 O O . TRP A 1 426 ? 12.063 10.152 21.821 1.00 37.38 426 TRP A O 1
ATOM 3407 N N . LEU A 1 427 ? 11.792 8.711 23.530 1.00 39.34 427 LEU A N 1
ATOM 3408 C CA . LEU A 1 427 ? 13.112 8.860 24.140 1.00 39.34 427 LEU A CA 1
ATOM 3409 C C . LEU A 1 427 ? 14.204 8.153 23.308 1.00 39.34 427 LEU A C 1
ATOM 3411 O O . LEU A 1 427 ? 15.333 8.640 23.321 1.00 39.34 427 LEU A O 1
ATOM 3415 N N . ASP A 1 428 ? 13.859 7.130 22.516 1.00 36.66 428 ASP A N 1
ATOM 3416 C CA . ASP A 1 428 ? 14.773 6.388 21.625 1.00 36.66 428 ASP A CA 1
ATOM 3417 C C . ASP A 1 428 ? 14.890 6.969 20.203 1.00 36.66 428 ASP A C 1
ATOM 3419 O O . ASP A 1 428 ? 15.956 6.915 19.581 1.00 36.66 428 ASP A O 1
ATOM 3423 N N . ILE A 1 429 ? 13.836 7.591 19.663 1.00 40.56 429 ILE A N 1
ATOM 3424 C CA . ILE A 1 429 ? 13.928 8.274 18.363 1.00 40.56 429 ILE A CA 1
ATOM 3425 C C . ILE A 1 429 ? 14.599 9.634 18.570 1.00 40.56 429 ILE A C 1
ATOM 3427 O O . ILE A 1 429 ? 13.997 10.595 19.063 1.00 40.56 429 ILE A O 1
ATOM 3431 N N . GLY A 1 430 ? 15.881 9.737 18.219 1.00 47.75 430 GLY A N 1
ATOM 3432 C CA . GLY A 1 430 ? 16.626 10.952 18.559 1.00 47.75 430 GLY A CA 1
ATOM 3433 C C . GLY A 1 430 ? 17.781 11.384 17.672 1.00 47.75 430 GLY A C 1
ATOM 3434 O O . GLY A 1 430 ? 18.329 12.452 17.944 1.00 47.75 430 GLY A O 1
ATOM 3435 N N . SER A 1 431 ? 18.170 10.637 16.634 1.00 50.00 431 SER A N 1
ATOM 3436 C CA . SER A 1 431 ? 19.297 11.050 15.780 1.00 50.00 431 SER A CA 1
ATOM 3437 C C . SER A 1 431 ? 19.222 10.444 14.380 1.00 50.00 431 SER A C 1
ATOM 3439 O O . SER A 1 431 ? 18.791 9.298 14.255 1.00 50.00 431 SER A O 1
ATOM 3441 N N . PRO A 1 432 ? 19.683 11.143 13.325 1.00 51.69 432 PRO A N 1
ATOM 3442 C CA . PRO A 1 432 ? 19.974 10.483 12.057 1.00 51.69 432 PRO A CA 1
ATOM 3443 C C . PRO A 1 432 ? 20.994 9.362 12.295 1.00 51.69 432 PRO A C 1
ATOM 3445 O O . PRO A 1 432 ? 21.945 9.548 13.053 1.00 51.69 432 PRO A O 1
ATOM 3448 N N . HIS A 1 433 ? 20.811 8.201 11.662 1.00 61.00 433 HIS A N 1
ATOM 3449 C CA . HIS A 1 433 ? 21.788 7.122 11.782 1.00 61.00 433 HIS A CA 1
ATOM 3450 C C . HIS A 1 433 ? 23.141 7.590 11.213 1.00 61.00 433 HIS A C 1
ATOM 3452 O O . HIS A 1 433 ? 23.189 8.008 10.051 1.00 61.00 433 HIS A O 1
ATOM 3458 N N . PRO A 1 434 ? 24.233 7.547 12.001 1.00 64.75 434 PRO A N 1
ATOM 3459 C CA . PRO A 1 434 ? 25.560 7.861 11.490 1.00 64.75 434 PRO A CA 1
ATOM 3460 C C . PRO A 1 434 ? 25.936 6.829 10.425 1.00 64.75 434 PRO A C 1
ATOM 3462 O O . PRO A 1 434 ? 25.640 5.639 10.577 1.00 64.75 434 PRO A O 1
ATOM 3465 N N . THR A 1 435 ? 26.588 7.279 9.355 1.00 76.00 435 THR A N 1
ATOM 3466 C CA . THR A 1 435 ? 27.225 6.381 8.379 1.00 76.00 435 THR A CA 1
ATOM 3467 C C . THR A 1 435 ? 28.305 5.543 9.065 1.00 76.00 435 THR A C 1
ATOM 3469 O O . THR A 1 435 ? 28.746 5.866 10.165 1.00 76.00 435 THR A O 1
ATOM 3472 N N . GLU A 1 436 ? 28.753 4.460 8.437 1.00 75.81 436 GLU A N 1
ATOM 3473 C CA . GLU A 1 436 ? 29.768 3.572 9.020 1.00 75.81 436 GLU A CA 1
ATOM 3474 C C . GLU A 1 436 ? 31.103 4.298 9.284 1.00 75.81 436 GLU A C 1
ATOM 3476 O O . GLU A 1 436 ? 31.707 4.134 10.343 1.00 75.81 436 GLU A O 1
ATOM 3481 N N . GLU A 1 437 ? 31.494 5.208 8.387 1.00 74.94 437 GLU A N 1
ATOM 3482 C CA . GLU A 1 437 ? 32.665 6.082 8.545 1.00 74.94 437 GLU A CA 1
ATOM 3483 C C . GLU A 1 437 ? 32.493 7.078 9.707 1.00 74.94 437 GLU A C 1
ATOM 3485 O O . GLU A 1 437 ? 33.395 7.256 10.527 1.00 74.94 437 GLU A O 1
ATOM 3490 N N . GLU A 1 438 ? 31.314 7.693 9.835 1.00 76.50 438 GLU A N 1
ATOM 3491 C CA . GLU A 1 438 ? 30.990 8.580 10.960 1.00 76.50 438 GLU A CA 1
ATOM 3492 C C . GLU A 1 438 ? 30.912 7.810 12.279 1.00 76.50 438 GLU A C 1
ATOM 3494 O O . GLU A 1 438 ? 31.379 8.306 13.297 1.00 76.50 438 GLU A O 1
ATOM 3499 N N . ARG A 1 439 ? 30.383 6.583 12.277 1.00 80.31 439 ARG A N 1
ATOM 3500 C CA . ARG A 1 439 ? 30.327 5.715 13.457 1.00 80.31 439 ARG A CA 1
ATOM 3501 C C . ARG A 1 439 ? 31.730 5.312 13.906 1.00 80.31 439 ARG A C 1
ATOM 3503 O O . ARG A 1 439 ? 32.009 5.358 15.099 1.00 80.31 439 ARG A O 1
ATOM 3510 N N . SER A 1 440 ? 32.629 5.011 12.969 1.00 78.62 440 SER A N 1
ATOM 3511 C CA . SER A 1 440 ? 34.034 4.728 13.279 1.00 78.62 440 SER A CA 1
ATOM 3512 C C . SER A 1 440 ? 34.778 5.952 13.826 1.00 78.62 440 SER A C 1
ATOM 3514 O O . SER A 1 440 ? 35.643 5.793 14.682 1.00 78.62 440 SER A O 1
ATOM 3516 N N . ARG A 1 441 ? 34.465 7.166 13.350 1.00 79.56 441 ARG A N 1
ATOM 3517 C CA . ARG A 1 441 ? 35.103 8.414 13.817 1.00 79.56 441 ARG A CA 1
ATOM 3518 C C . ARG A 1 441 ? 34.529 8.941 15.128 1.00 79.56 441 ARG A C 1
ATOM 3520 O O . ARG A 1 441 ? 35.257 9.525 15.924 1.00 79.56 441 ARG A O 1
ATOM 3527 N N . LEU A 1 442 ? 33.226 8.776 15.334 1.00 79.81 442 LEU A N 1
ATOM 3528 C CA . LEU A 1 442 ? 32.488 9.384 16.437 1.00 79.81 442 LEU A CA 1
ATOM 3529 C C . LEU A 1 442 ? 32.132 8.399 17.553 1.00 79.81 442 LEU A C 1
ATOM 3531 O O . LEU A 1 442 ? 31.601 8.864 18.549 1.00 79.81 442 LEU A O 1
ATOM 3535 N N . GLY A 1 443 ? 32.387 7.092 17.411 1.00 81.94 443 GLY A N 1
ATOM 3536 C CA . GLY A 1 443 ? 31.871 6.002 18.263 1.00 81.94 443 GLY A CA 1
ATOM 3537 C C . GLY A 1 443 ? 31.552 6.380 19.714 1.00 81.94 443 GLY A C 1
ATOM 3538 O O . GLY A 1 443 ? 30.388 6.524 20.072 1.00 81.94 443 GLY A O 1
ATOM 3539 N N . VAL A 1 444 ? 32.577 6.659 20.524 1.00 84.06 444 VAL A N 1
ATOM 3540 C CA . VAL A 1 444 ? 32.409 7.006 21.951 1.00 84.06 444 VAL A CA 1
ATOM 3541 C C . VAL A 1 444 ? 31.606 8.298 22.164 1.00 84.06 444 VAL A C 1
ATOM 3543 O O . VAL A 1 444 ? 30.873 8.427 23.142 1.00 84.06 444 VAL A O 1
ATOM 3546 N N . LEU A 1 445 ? 31.726 9.274 21.260 1.00 83.06 445 LEU A N 1
ATOM 3547 C CA . LEU A 1 445 ? 30.956 10.517 21.315 1.00 83.06 445 LEU A CA 1
ATOM 3548 C C . LEU A 1 445 ? 29.478 10.285 20.983 1.00 83.06 445 LEU A C 1
ATOM 3550 O O . LEU A 1 445 ? 28.641 10.919 21.610 1.00 83.06 445 LEU A O 1
ATOM 3554 N N . LEU A 1 446 ? 29.152 9.373 20.058 1.00 78.75 446 LEU A N 1
ATOM 3555 C CA . LEU A 1 446 ? 27.768 8.998 19.739 1.00 78.75 446 LEU A CA 1
ATOM 3556 C C . LEU A 1 446 ? 27.091 8.303 20.918 1.00 78.75 446 LEU A C 1
ATOM 3558 O O . LEU A 1 446 ? 25.970 8.667 21.265 1.00 78.75 446 LEU A O 1
ATOM 3562 N N . ASP A 1 447 ? 27.783 7.358 21.557 1.00 80.62 447 ASP A N 1
ATOM 3563 C CA . ASP A 1 447 ? 27.263 6.647 22.729 1.00 80.62 447 ASP A CA 1
ATOM 3564 C C . ASP A 1 447 ? 27.051 7.614 23.899 1.00 80.62 447 ASP A C 1
ATOM 3566 O O . ASP A 1 447 ? 26.002 7.622 24.550 1.00 80.62 447 ASP A O 1
ATOM 3570 N N . ARG A 1 448 ? 28.025 8.505 24.125 1.00 81.25 448 ARG A N 1
ATOM 3571 C CA . ARG A 1 448 ? 27.945 9.530 25.169 1.00 81.25 448 ARG A CA 1
ATOM 3572 C C . ARG A 1 448 ? 26.845 10.548 24.895 1.00 81.25 448 ARG A C 1
ATOM 3574 O O . ARG A 1 448 ? 26.169 10.982 25.821 1.00 81.25 448 ARG A O 1
ATOM 3581 N N . GLU A 1 449 ? 26.656 10.936 23.642 1.00 81.06 449 GLU A N 1
ATOM 3582 C CA . GLU A 1 449 ? 25.585 11.840 23.245 1.00 81.06 449 GLU A CA 1
ATOM 3583 C C . GLU A 1 449 ? 24.207 11.190 23.395 1.00 81.06 449 GLU A C 1
ATOM 3585 O O . GLU A 1 449 ? 23.304 11.828 23.926 1.00 81.06 449 GLU A O 1
ATOM 3590 N N . ALA A 1 450 ? 24.037 9.934 22.968 1.00 74.00 450 ALA A N 1
ATOM 3591 C CA . ALA A 1 450 ? 22.794 9.188 23.154 1.00 74.00 450 ALA A CA 1
ATOM 3592 C C . ALA A 1 450 ? 22.433 9.103 24.642 1.00 74.00 450 ALA A C 1
ATOM 3594 O O . ALA A 1 450 ? 21.319 9.448 25.031 1.00 74.00 450 ALA A O 1
ATOM 3595 N N . HIS A 1 451 ? 23.414 8.770 25.483 1.00 79.12 451 HIS A N 1
ATOM 3596 C CA . HIS A 1 451 ? 23.248 8.747 26.931 1.00 79.12 451 HIS A CA 1
ATOM 3597 C C . HIS A 1 451 ? 22.851 10.120 27.505 1.00 79.12 451 HIS A C 1
ATOM 3599 O O . HIS A 1 451 ? 21.877 10.219 28.250 1.00 79.12 451 HIS A O 1
ATOM 3605 N N . LEU A 1 452 ? 23.549 11.197 27.123 1.00 74.94 452 LEU A N 1
ATOM 3606 C CA . LEU A 1 452 ? 23.250 12.557 27.588 1.00 74.94 452 LEU A CA 1
ATOM 3607 C C . LEU A 1 452 ? 21.884 13.065 27.114 1.00 74.94 452 LEU A C 1
ATOM 3609 O O . LEU A 1 452 ? 21.213 13.772 27.859 1.00 74.94 452 LEU A O 1
ATOM 3613 N N . VAL A 1 453 ? 21.446 12.705 25.906 1.00 71.62 453 VAL A N 1
ATOM 3614 C CA . VAL A 1 453 ? 20.103 13.035 25.405 1.00 71.62 453 VAL A CA 1
ATOM 3615 C C . VAL A 1 453 ? 19.030 12.328 26.231 1.00 71.62 453 VAL A C 1
ATOM 3617 O O . VAL A 1 453 ? 18.036 12.960 26.589 1.00 71.62 453 VAL A O 1
ATOM 3620 N N . THR A 1 454 ? 19.234 11.058 26.583 1.00 70.94 454 THR A N 1
ATOM 3621 C CA . THR A 1 454 ? 18.331 10.322 27.478 1.00 70.94 454 THR A CA 1
ATOM 3622 C C . THR A 1 454 ? 18.259 10.979 28.859 1.00 70.94 454 THR A C 1
ATOM 3624 O O . THR A 1 454 ? 17.161 11.243 29.347 1.00 70.94 454 THR A O 1
ATOM 3627 N N . LEU A 1 455 ? 19.405 11.341 29.451 1.00 75.31 455 LEU A N 1
ATOM 3628 C CA . LEU A 1 455 ? 19.467 12.051 30.738 1.00 75.31 455 LEU A CA 1
ATOM 3629 C C . LEU A 1 455 ? 18.792 13.430 30.687 1.00 75.31 455 LEU A C 1
ATOM 3631 O O . LEU A 1 455 ? 18.041 13.795 31.591 1.00 75.31 455 LEU A O 1
ATOM 3635 N N . LEU A 1 456 ? 19.018 14.198 29.621 1.00 71.38 456 LEU A N 1
ATOM 3636 C CA . LEU A 1 456 ? 18.434 15.527 29.434 1.00 71.38 456 LEU A CA 1
ATOM 3637 C C . LEU A 1 456 ? 16.908 15.468 29.278 1.00 71.38 456 LEU A C 1
ATOM 3639 O O . LEU A 1 456 ? 16.190 16.289 29.840 1.00 71.38 456 LEU A O 1
ATOM 3643 N N . ARG A 1 457 ? 16.393 14.472 28.551 1.00 68.38 457 ARG A N 1
ATOM 3644 C CA . ARG A 1 457 ? 14.948 14.246 28.408 1.00 68.38 457 ARG A CA 1
ATOM 3645 C C . ARG A 1 457 ? 14.314 13.752 29.716 1.00 68.38 457 ARG A C 1
ATOM 3647 O O . ARG A 1 457 ? 13.233 14.219 30.064 1.00 68.38 457 ARG A O 1
ATOM 3654 N N . GLY A 1 458 ? 14.993 12.869 30.452 1.00 69.81 458 GLY A N 1
ATOM 3655 C CA . GLY A 1 458 ? 14.556 12.407 31.774 1.00 69.81 458 GLY A CA 1
ATOM 3656 C C . GLY A 1 458 ? 14.482 13.544 32.796 1.00 69.81 458 GLY A C 1
ATOM 3657 O O . GLY A 1 458 ? 13.444 13.755 33.414 1.00 69.81 458 GLY A O 1
ATOM 3658 N N . THR A 1 459 ? 15.538 14.352 32.900 1.00 70.25 459 THR A N 1
ATOM 3659 C CA . THR A 1 459 ? 15.568 15.526 33.794 1.00 70.25 459 THR A CA 1
ATOM 3660 C C . THR A 1 459 ? 14.561 16.603 33.402 1.00 70.25 459 THR A C 1
ATOM 3662 O O . THR A 1 459 ? 13.953 17.215 34.275 1.00 70.25 459 THR A O 1
ATOM 3665 N N . TYR A 1 460 ? 14.303 16.804 32.107 1.00 70.94 460 TYR A N 1
ATOM 3666 C CA . TYR A 1 460 ? 13.229 17.692 31.658 1.00 70.94 460 TYR A CA 1
ATOM 3667 C C . TYR A 1 460 ? 11.842 17.189 32.081 1.00 70.94 460 TYR A C 1
ATOM 3669 O O . TYR A 1 460 ? 11.008 17.968 32.534 1.00 70.94 460 TYR A O 1
ATOM 3677 N N . PHE A 1 461 ? 11.593 15.881 31.981 1.00 67.31 461 PHE A N 1
ATOM 3678 C CA . PHE A 1 461 ? 10.354 15.276 32.467 1.00 67.31 461 PHE A CA 1
ATOM 3679 C C . PHE A 1 461 ? 10.205 15.423 33.991 1.00 67.31 461 PHE A C 1
ATOM 3681 O O . PHE A 1 461 ? 9.141 15.810 34.468 1.00 67.31 461 PHE A O 1
ATOM 3688 N N . GLU A 1 462 ? 11.275 15.204 34.759 1.00 70.75 462 GLU A N 1
ATOM 3689 C CA . GLU A 1 462 ? 11.288 15.439 36.210 1.00 70.75 462 GLU A CA 1
ATOM 3690 C C . GLU A 1 462 ? 10.991 16.901 36.581 1.00 70.75 462 GLU A C 1
ATOM 3692 O O . GLU A 1 462 ? 10.290 17.148 37.560 1.00 70.75 462 GLU A O 1
ATOM 3697 N N . MET A 1 463 ? 11.490 17.874 35.805 1.00 69.75 463 MET A N 1
ATOM 3698 C CA . MET A 1 463 ? 11.174 19.297 36.004 1.00 69.75 463 MET A CA 1
ATOM 3699 C C . MET A 1 463 ? 9.679 19.588 35.840 1.00 69.75 463 MET A C 1
ATOM 3701 O O . MET A 1 463 ? 9.156 20.483 36.502 1.00 69.75 463 MET A O 1
ATOM 3705 N N . LEU A 1 464 ? 9.003 18.850 34.958 1.00 65.62 464 LEU A N 1
ATOM 3706 C CA . LEU A 1 464 ? 7.573 18.993 34.695 1.00 65.62 464 LEU A CA 1
ATOM 3707 C C . LEU A 1 464 ? 6.714 18.167 35.660 1.00 65.62 464 LEU A C 1
ATOM 3709 O O . LEU A 1 464 ? 5.543 18.477 35.842 1.00 65.62 464 LEU A O 1
ATOM 3713 N N . LEU A 1 465 ? 7.278 17.158 36.331 1.00 64.19 465 LEU A N 1
ATOM 3714 C CA . LEU A 1 465 ? 6.560 16.272 37.253 1.00 64.19 465 LEU A CA 1
ATOM 3715 C C . LEU A 1 465 ? 5.673 17.008 38.283 1.00 64.19 465 LEU A C 1
ATOM 3717 O O . LEU A 1 465 ? 4.529 16.587 38.462 1.00 64.19 465 LEU A O 1
ATOM 3721 N N . PRO A 1 466 ? 6.107 18.123 38.914 1.00 66.94 466 PRO A N 1
ATOM 3722 C CA . PRO A 1 466 ? 5.276 18.860 39.870 1.00 66.94 466 PRO A CA 1
ATOM 3723 C C . PRO A 1 466 ? 4.041 19.529 39.254 1.00 66.94 466 PRO A C 1
ATOM 3725 O O . PRO A 1 466 ? 3.097 19.834 39.978 1.00 66.94 466 PRO A O 1
ATOM 3728 N N . THR A 1 467 ? 4.051 19.789 37.944 1.00 61.16 467 THR A N 1
ATOM 3729 C CA . THR A 1 467 ? 2.931 20.400 37.207 1.00 61.16 467 THR A CA 1
ATOM 3730 C C . THR A 1 467 ? 2.042 19.363 36.525 1.00 61.16 467 THR A C 1
ATOM 3732 O O . THR A 1 467 ? 1.025 19.720 35.936 1.00 61.16 467 THR A O 1
ATOM 3735 N N . LEU A 1 468 ? 2.428 18.087 36.570 1.00 55.97 468 LEU A N 1
ATOM 3736 C CA . LEU A 1 468 ? 1.682 16.983 35.980 1.00 55.97 468 LEU A CA 1
ATOM 3737 C C . LEU A 1 468 ? 0.732 16.357 37.018 1.00 55.97 468 LEU A C 1
ATOM 3739 O O . LEU A 1 468 ? 1.005 16.415 38.219 1.00 55.97 468 LEU A O 1
ATOM 3743 N N . PRO A 1 469 ? -0.374 15.730 36.578 1.00 52.22 469 PRO A N 1
ATOM 3744 C CA . PRO A 1 469 ? -1.278 15.008 37.469 1.00 52.22 469 PRO A CA 1
ATOM 3745 C C . PRO A 1 469 ? -0.562 13.970 38.352 1.00 52.22 469 PRO A C 1
ATOM 3747 O O . PRO A 1 469 ? 0.367 13.297 37.906 1.00 52.22 469 PRO A O 1
ATOM 3750 N N . GLU A 1 470 ? -1.045 13.785 39.584 1.00 50.94 470 GLU A N 1
ATOM 3751 C CA . GLU A 1 470 ? -0.404 12.983 40.647 1.00 50.94 470 GLU A CA 1
ATOM 3752 C C . GLU A 1 470 ? -0.060 11.537 40.229 1.00 50.94 470 GLU A C 1
ATOM 3754 O O . GLU A 1 470 ? 0.939 10.973 40.666 1.00 50.94 470 GLU A O 1
ATOM 3759 N N . HIS A 1 471 ? -0.812 10.941 39.299 1.00 49.22 471 HIS A N 1
ATOM 3760 C CA . HIS A 1 471 ? -0.547 9.585 38.801 1.00 49.22 471 HIS A CA 1
ATOM 3761 C C . HIS A 1 471 ? 0.740 9.457 37.959 1.00 49.22 471 HIS A C 1
ATOM 3763 O O . HIS A 1 471 ? 1.287 8.359 37.862 1.00 49.22 471 HIS A O 1
ATOM 3769 N N . TYR A 1 472 ? 1.288 10.552 37.415 1.00 49.03 472 TYR A N 1
ATOM 3770 C CA . TYR A 1 472 ? 2.600 10.546 36.746 1.00 49.03 472 TYR A CA 1
ATOM 3771 C C . TYR A 1 472 ? 3.769 10.422 37.730 1.00 49.03 472 TYR A C 1
ATOM 3773 O O . TYR A 1 472 ? 4.867 10.031 37.330 1.00 49.03 472 TYR A O 1
ATOM 3781 N N . TRP A 1 473 ? 3.551 10.702 39.018 1.00 53.00 473 TRP A N 1
ATOM 3782 C CA . TRP A 1 473 ? 4.604 10.659 40.031 1.00 53.00 473 TRP A CA 1
ATOM 3783 C C . TRP A 1 473 ? 5.094 9.231 40.286 1.00 53.00 473 TRP A C 1
ATOM 3785 O O . TRP A 1 473 ? 6.295 9.014 40.436 1.00 53.00 473 TRP A O 1
ATOM 3795 N N . TYR A 1 474 ? 4.186 8.251 40.262 1.00 48.91 474 TYR A N 1
ATOM 3796 C CA . TYR A 1 474 ? 4.506 6.838 40.490 1.00 48.91 474 TYR A CA 1
ATOM 3797 C C . TYR A 1 474 ? 5.371 6.245 39.362 1.00 48.91 474 TYR A C 1
ATOM 3799 O O . TYR A 1 474 ? 6.344 5.532 39.609 1.00 48.91 474 TYR A O 1
ATOM 3807 N N . HIS A 1 475 ? 5.069 6.598 38.109 1.00 45.22 475 HIS A N 1
ATOM 3808 C CA . HIS A 1 475 ? 5.794 6.097 36.935 1.00 45.22 475 HIS A CA 1
ATOM 3809 C C . HIS A 1 475 ? 7.060 6.903 36.619 1.00 45.22 475 HIS A C 1
ATOM 3811 O O . HIS A 1 475 ? 8.059 6.330 36.179 1.00 45.22 475 HIS A O 1
ATOM 3817 N N . GLY A 1 476 ? 7.064 8.207 36.914 1.00 45.34 476 GLY A N 1
ATOM 3818 C CA . GLY A 1 476 ? 8.242 9.062 36.779 1.00 45.34 476 GLY A CA 1
ATOM 3819 C C . GLY A 1 476 ? 9.406 8.619 37.660 1.00 45.34 476 GLY A C 1
ATOM 3820 O O . GLY A 1 476 ? 10.547 8.634 37.211 1.00 45.34 476 GLY A O 1
ATOM 3821 N N . GLN A 1 477 ? 9.124 8.115 38.865 1.00 49.31 477 GLN A N 1
ATOM 3822 C CA . GLN A 1 477 ? 10.148 7.582 39.773 1.00 49.31 477 GLN A CA 1
ATOM 3823 C C . GLN A 1 477 ? 10.860 6.335 39.223 1.00 49.31 477 GLN A C 1
ATOM 3825 O O . GLN A 1 477 ? 12.044 6.143 39.490 1.00 49.31 477 GLN A O 1
ATOM 3830 N N . SER A 1 478 ? 10.171 5.517 38.418 1.00 44.19 478 SER A N 1
ATOM 3831 C CA . SER A 1 478 ? 10.737 4.292 37.833 1.00 44.19 478 SER A CA 1
ATOM 3832 C C . SER A 1 478 ? 11.572 4.561 36.574 1.00 44.19 478 SER A C 1
ATOM 3834 O O . SER A 1 478 ? 12.570 3.884 36.348 1.00 44.19 478 SER A O 1
ATOM 3836 N N . ALA A 1 479 ? 11.193 5.556 35.764 1.00 43.75 479 ALA A N 1
ATOM 3837 C CA . ALA A 1 479 ? 11.917 5.928 34.543 1.00 43.75 479 ALA A CA 1
ATOM 3838 C C . ALA A 1 479 ? 13.157 6.807 34.807 1.00 43.75 479 ALA A C 1
ATOM 3840 O O . ALA A 1 479 ? 14.071 6.850 33.988 1.00 43.75 479 ALA A O 1
ATOM 3841 N N . ALA A 1 480 ? 13.189 7.503 35.946 1.00 42.47 480 ALA A N 1
ATOM 3842 C CA . ALA A 1 480 ? 14.208 8.492 36.281 1.00 42.47 480 ALA A CA 1
ATOM 3843 C C . ALA A 1 480 ? 15.384 7.965 37.129 1.00 42.47 480 ALA A C 1
ATOM 3845 O O . ALA A 1 480 ? 16.351 8.689 37.344 1.00 42.47 480 ALA A O 1
ATOM 3846 N N . GLY A 1 481 ? 15.315 6.739 37.663 1.00 47.00 481 GLY A N 1
ATOM 3847 C CA . GLY A 1 481 ? 16.346 6.218 38.578 1.00 47.00 481 GLY A CA 1
ATOM 3848 C C . GLY A 1 481 ? 16.470 6.980 39.912 1.00 47.00 481 GLY A C 1
ATOM 3849 O O . GLY A 1 481 ? 17.411 6.731 40.661 1.00 47.00 481 GLY A O 1
ATOM 3850 N N . GLY A 1 482 ? 15.510 7.867 40.215 1.00 51.50 482 GLY A N 1
ATOM 3851 C CA . GLY A 1 482 ? 15.519 8.819 41.333 1.00 51.50 482 GLY A CA 1
ATOM 3852 C C . GLY A 1 482 ? 16.495 9.976 41.095 1.00 51.50 482 GLY A C 1
ATOM 3853 O O . GLY A 1 482 ? 17.684 9.734 40.876 1.00 51.50 482 GLY A O 1
ATOM 3854 N N . PRO A 1 483 ? 16.037 11.244 41.170 1.00 53.78 483 PRO A N 1
ATOM 3855 C CA . PRO A 1 483 ? 15.965 11.941 42.462 1.00 53.78 483 PRO A CA 1
ATOM 3856 C C . PRO A 1 483 ? 14.922 13.098 42.526 1.00 53.78 483 PRO A C 1
ATOM 3858 O O . PRO A 1 483 ? 14.056 13.252 41.671 1.00 53.78 483 PRO A O 1
ATOM 3861 N N . ASP A 1 484 ? 14.999 13.900 43.594 1.00 63.38 484 ASP A N 1
ATOM 3862 C CA . ASP A 1 484 ? 14.132 15.036 43.948 1.00 63.38 484 ASP A CA 1
ATOM 3863 C C . ASP A 1 484 ? 13.907 16.044 42.785 1.00 63.38 484 ASP A C 1
ATOM 3865 O O . ASP A 1 484 ? 14.890 16.631 42.299 1.00 63.38 484 ASP A O 1
ATOM 3869 N N . PRO A 1 485 ? 12.642 16.328 42.386 1.00 63.50 485 PRO A N 1
ATOM 3870 C CA . PRO A 1 485 ? 12.284 17.351 41.394 1.00 63.50 485 PRO A CA 1
ATOM 3871 C C . PRO A 1 485 ? 12.917 18.725 41.654 1.00 63.50 485 PRO A C 1
ATOM 3873 O O . PRO A 1 485 ? 13.188 19.475 40.716 1.00 63.50 485 PRO A O 1
ATOM 3876 N N . ARG A 1 486 ? 13.237 19.050 42.916 1.00 65.50 486 ARG A N 1
ATOM 3877 C CA . ARG A 1 486 ? 13.905 20.307 43.303 1.00 65.50 486 ARG A CA 1
ATOM 3878 C C . ARG A 1 486 ? 15.308 20.463 42.710 1.00 65.50 486 ARG A C 1
ATOM 3880 O O . ARG A 1 486 ? 15.799 21.581 42.600 1.00 65.50 486 ARG A O 1
ATOM 3887 N N . THR A 1 487 ? 15.949 19.364 42.309 1.00 75.25 487 THR A N 1
ATOM 3888 C CA . THR A 1 487 ? 17.298 19.357 41.707 1.00 75.25 487 THR A CA 1
ATOM 3889 C C . THR A 1 487 ? 17.286 19.169 40.189 1.00 75.25 487 THR A C 1
ATOM 3891 O O . THR A 1 487 ? 18.327 19.317 39.545 1.00 75.25 487 THR A O 1
ATOM 3894 N N . ALA A 1 488 ? 16.125 18.846 39.607 1.00 74.06 488 ALA A N 1
ATOM 3895 C CA . ALA A 1 488 ? 15.985 18.506 38.192 1.00 74.06 488 ALA A CA 1
ATOM 3896 C C . ALA A 1 488 ? 16.385 19.669 37.275 1.00 74.06 488 ALA A C 1
ATOM 3898 O O . ALA A 1 488 ? 17.071 19.459 36.279 1.00 74.06 488 ALA A O 1
ATOM 3899 N N . SER A 1 489 ? 16.063 20.910 37.660 1.00 74.56 489 SER A N 1
ATOM 3900 C CA . SER A 1 489 ? 16.453 22.098 36.891 1.00 74.56 489 SER A CA 1
ATOM 3901 C C . SER A 1 489 ? 17.971 22.284 36.815 1.00 74.56 489 SER A C 1
ATOM 3903 O O . SER A 1 489 ? 18.485 22.649 35.760 1.00 74.56 489 SER A O 1
ATOM 3905 N N . SER A 1 490 ? 18.701 22.019 37.902 1.00 79.75 490 SER A N 1
ATOM 3906 C CA . SER A 1 490 ? 20.165 22.130 37.921 1.00 79.75 490 SER A CA 1
ATOM 3907 C C . SER A 1 490 ? 20.819 21.024 37.090 1.00 79.75 490 SER A C 1
ATOM 3909 O O . SER A 1 490 ? 21.706 21.310 36.288 1.00 79.75 490 SER A O 1
ATOM 3911 N N . ARG A 1 491 ? 20.329 19.780 37.205 1.00 81.38 491 ARG A N 1
ATOM 3912 C CA . ARG A 1 491 ? 20.820 18.645 36.404 1.00 81.38 491 ARG A CA 1
ATOM 3913 C C . ARG A 1 491 ? 20.502 18.795 34.919 1.00 81.38 491 ARG A C 1
ATOM 3915 O O . ARG A 1 491 ? 21.345 18.491 34.086 1.00 81.38 491 ARG A O 1
ATOM 3922 N N . TYR A 1 492 ? 19.334 19.333 34.570 1.00 80.19 492 TYR A N 1
ATOM 3923 C CA . TYR A 1 492 ? 18.991 19.650 33.183 1.00 80.19 492 TYR A CA 1
ATOM 3924 C C . TYR A 1 492 ? 19.986 20.646 32.571 1.00 80.19 492 TYR A C 1
ATOM 3926 O O . TYR A 1 492 ? 20.476 20.434 31.462 1.00 80.19 492 TYR A O 1
ATOM 3934 N N . VAL A 1 493 ? 20.338 21.709 33.305 1.00 80.94 493 VAL A N 1
ATOM 3935 C CA . VAL A 1 493 ? 21.347 22.690 32.867 1.00 80.94 493 VAL A CA 1
ATOM 3936 C C . VAL A 1 493 ? 22.724 22.039 32.708 1.00 80.94 493 VAL A C 1
ATOM 3938 O O . VAL A 1 493 ? 23.400 22.286 31.708 1.00 80.94 493 VAL A O 1
ATOM 3941 N N . GLU A 1 494 ? 23.120 21.175 33.642 1.00 83.94 494 GLU A N 1
ATOM 3942 C CA . GLU A 1 494 ? 24.389 20.442 33.595 1.00 83.94 494 GLU A CA 1
ATOM 3943 C C . GLU A 1 494 ? 24.460 19.478 32.400 1.00 83.94 494 GLU A C 1
ATOM 3945 O O . GLU A 1 494 ? 25.381 19.565 31.587 1.00 83.94 494 GLU A O 1
ATOM 3950 N N . HIS A 1 495 ? 23.446 18.630 32.210 1.00 82.75 495 HIS A N 1
ATOM 3951 C CA . HIS A 1 495 ? 23.369 17.714 31.070 1.00 82.75 495 HIS A CA 1
ATOM 3952 C C . HIS A 1 495 ? 23.322 18.462 29.737 1.00 82.75 495 HIS A C 1
ATOM 3954 O O . HIS A 1 495 ? 23.901 18.002 28.752 1.00 82.75 495 HIS A O 1
ATOM 3960 N N . ARG A 1 496 ? 22.692 19.643 29.692 1.00 80.25 496 ARG A N 1
ATOM 3961 C CA . ARG A 1 496 ? 22.660 20.486 28.490 1.00 80.25 496 ARG A CA 1
ATOM 3962 C C . ARG A 1 496 ? 24.036 21.059 28.169 1.00 80.25 496 ARG A C 1
ATOM 3964 O O . ARG A 1 496 ? 24.431 21.097 27.000 1.00 80.25 496 ARG A O 1
ATOM 3971 N N . ALA A 1 497 ? 24.780 21.477 29.190 1.00 82.69 497 ALA A N 1
ATOM 3972 C CA . ALA A 1 497 ? 26.156 21.932 29.033 1.00 82.69 497 ALA A CA 1
ATOM 3973 C C . ALA A 1 497 ? 27.074 20.784 28.574 1.00 82.69 497 ALA A C 1
ATOM 3975 O O . ALA A 1 497 ? 27.869 20.962 27.650 1.00 82.69 497 ALA A O 1
ATOM 3976 N N . ASP A 1 498 ? 26.925 19.587 29.141 1.00 84.12 498 ASP A N 1
ATOM 3977 C CA . ASP A 1 498 ? 27.673 18.388 28.743 1.00 84.12 498 ASP A CA 1
ATOM 3978 C C . ASP A 1 498 ? 27.380 17.953 27.314 1.00 84.12 498 ASP A C 1
ATOM 3980 O O . ASP A 1 498 ? 28.305 17.687 26.541 1.00 84.12 498 ASP A O 1
ATOM 3984 N N . LEU A 1 499 ? 26.104 17.944 26.935 1.00 81.19 499 LEU A N 1
ATOM 3985 C CA . LEU A 1 499 ? 25.672 17.635 25.580 1.00 81.19 499 LEU A CA 1
ATOM 3986 C C . LEU A 1 499 ? 26.253 18.641 24.579 1.00 81.19 499 LEU A C 1
ATOM 3988 O O . LEU A 1 499 ? 26.766 18.249 23.530 1.00 81.19 499 LEU A O 1
ATOM 3992 N N . SER A 1 500 ? 26.262 19.928 24.935 1.00 81.50 500 SER A N 1
ATOM 3993 C CA . SER A 1 500 ? 26.880 20.986 24.127 1.00 81.50 500 SER A CA 1
ATOM 3994 C C . SER A 1 500 ? 28.388 20.770 23.952 1.00 81.50 500 SER A C 1
ATOM 3996 O O . SER A 1 500 ? 28.911 20.952 22.850 1.00 81.50 500 SER A O 1
ATOM 3998 N N . ARG A 1 501 ? 29.094 20.317 25.000 1.00 87.38 501 ARG A N 1
ATOM 3999 C CA . ARG A 1 501 ? 30.527 19.979 24.933 1.00 87.38 501 ARG A CA 1
ATOM 4000 C C . ARG A 1 501 ? 30.794 18.777 24.024 1.00 87.38 501 ARG A C 1
ATOM 4002 O O . ARG A 1 501 ? 31.668 18.859 23.159 1.00 87.38 501 ARG A O 1
ATOM 4009 N N . VAL A 1 502 ? 30.026 17.694 24.168 1.00 84.38 502 VAL A N 1
ATOM 4010 C CA . VAL A 1 502 ? 30.142 16.496 23.314 1.00 84.38 502 VAL A CA 1
ATOM 4011 C C . VAL A 1 502 ? 29.879 16.851 21.854 1.00 84.38 502 VAL A C 1
ATOM 4013 O O . VAL A 1 502 ? 30.655 16.479 20.979 1.00 84.38 502 VAL A O 1
ATOM 4016 N N . ARG A 1 503 ? 28.861 17.665 21.578 1.00 79.25 503 ARG A N 1
ATOM 4017 C CA . ARG A 1 503 ? 28.549 18.127 20.219 1.00 79.25 503 ARG A CA 1
ATOM 4018 C C . ARG A 1 503 ? 29.589 19.068 19.642 1.00 79.25 503 ARG A C 1
ATOM 4020 O O . ARG A 1 503 ? 29.850 19.003 18.444 1.00 79.25 503 ARG A O 1
ATOM 4027 N N . GLY A 1 504 ? 30.207 19.907 20.470 1.00 84.75 504 GLY A N 1
ATOM 4028 C CA . GLY A 1 504 ? 31.376 20.693 20.080 1.00 84.75 504 GLY A CA 1
ATOM 4029 C C . GLY A 1 504 ? 32.509 19.793 19.585 1.00 84.75 504 GLY A C 1
ATOM 4030 O O . GLY A 1 504 ? 33.041 20.019 18.500 1.00 84.75 504 GLY A O 1
ATOM 4031 N N . ALA A 1 505 ? 32.801 18.712 20.315 1.00 84.44 505 ALA A N 1
ATOM 4032 C CA . ALA A 1 505 ? 33.791 17.718 19.902 1.00 84.44 505 ALA A CA 1
ATOM 4033 C C . ALA A 1 505 ? 33.374 16.959 18.626 1.00 84.44 505 ALA A C 1
ATOM 4035 O O . ALA A 1 505 ? 34.185 16.781 17.718 1.00 84.44 505 ALA A O 1
ATOM 4036 N N . MET A 1 506 ? 32.099 16.573 18.502 1.00 83.88 506 MET A N 1
ATOM 4037 C CA . MET A 1 506 ? 31.578 15.899 17.306 1.00 83.88 506 MET A CA 1
ATOM 4038 C C . MET A 1 506 ? 31.578 16.799 16.072 1.00 83.88 506 MET A C 1
ATOM 4040 O O . MET A 1 506 ? 31.837 16.319 14.976 1.00 83.88 506 MET A O 1
ATOM 4044 N N . ARG A 1 507 ? 31.324 18.103 16.224 1.00 83.25 507 ARG A N 1
ATOM 4045 C CA . ARG A 1 507 ? 31.360 19.072 15.120 1.00 83.25 507 ARG A CA 1
ATOM 4046 C C . ARG A 1 507 ? 32.767 19.201 14.537 1.00 83.25 507 ARG A C 1
ATOM 4048 O O . ARG A 1 507 ? 32.894 19.326 13.323 1.00 83.25 507 ARG A O 1
ATOM 4055 N N . SER A 1 508 ? 33.795 19.112 15.380 1.00 80.44 508 SER A N 1
ATOM 4056 C CA . SER A 1 508 ? 35.198 19.082 14.951 1.00 80.44 508 SER A CA 1
ATOM 4057 C C . SER A 1 508 ? 35.577 17.778 14.235 1.00 80.44 508 SER A C 1
ATOM 4059 O O . SER A 1 508 ? 36.450 17.797 13.375 1.00 80.44 508 SER A O 1
ATOM 4061 N N . ALA A 1 509 ? 34.919 16.658 14.559 1.00 77.12 509 ALA A N 1
ATOM 4062 C CA . ALA A 1 509 ? 35.216 15.337 13.995 1.00 77.12 509 ALA A CA 1
ATOM 4063 C C . ALA A 1 509 ? 34.346 14.949 12.775 1.00 77.12 509 ALA A C 1
ATOM 4065 O O . ALA A 1 509 ? 34.788 14.183 11.921 1.00 77.12 509 ALA A O 1
ATOM 4066 N N . ALA A 1 510 ? 33.112 15.456 12.688 1.00 79.31 510 ALA A N 1
ATOM 4067 C CA . ALA A 1 510 ? 32.139 15.164 11.633 1.00 79.31 510 ALA A CA 1
ATOM 4068 C C . ALA A 1 510 ? 31.070 16.274 11.536 1.00 79.31 510 ALA A C 1
ATOM 4070 O O . ALA A 1 510 ? 29.919 16.122 11.960 1.00 79.31 510 ALA A O 1
ATOM 4071 N N . SER A 1 511 ? 31.446 17.418 10.964 1.00 77.31 511 SER A N 1
ATOM 4072 C CA . SER A 1 511 ? 30.573 18.594 10.835 1.00 77.31 511 SER A CA 1
ATOM 4073 C C . SER A 1 511 ? 29.281 18.313 10.053 1.00 77.31 511 SER A C 1
ATOM 4075 O O . SER A 1 511 ? 28.211 18.762 10.461 1.00 77.31 511 SER A O 1
ATOM 4077 N N . SER A 1 512 ? 29.350 17.501 8.995 1.00 73.56 512 SER A N 1
ATOM 4078 C CA . SER A 1 512 ? 28.207 17.089 8.164 1.00 73.56 512 SER A CA 1
ATOM 4079 C C . SER A 1 512 ? 27.150 16.285 8.931 1.00 73.56 512 SER A C 1
ATOM 4081 O O . SER A 1 512 ? 25.953 16.458 8.694 1.00 73.56 512 SER A O 1
ATOM 4083 N N . TYR A 1 513 ? 27.563 15.425 9.868 1.00 75.19 513 TYR A N 1
ATOM 4084 C CA . TYR A 1 513 ? 26.655 14.683 10.746 1.00 75.19 513 TYR A CA 1
ATOM 4085 C C . TYR A 1 513 ? 25.868 15.636 11.651 1.00 75.19 513 TYR A C 1
ATOM 4087 O O . TYR A 1 513 ? 24.642 15.551 11.732 1.00 75.19 513 TYR A O 1
ATOM 4095 N N . ILE A 1 514 ? 26.562 16.599 12.265 1.00 73.88 514 ILE A N 1
ATOM 4096 C CA . ILE A 1 514 ? 25.946 17.604 13.138 1.00 73.88 514 ILE A CA 1
ATOM 4097 C C . ILE A 1 514 ? 24.999 18.523 12.358 1.00 73.88 514 ILE A C 1
ATOM 4099 O O . ILE A 1 514 ? 23.931 18.846 12.862 1.00 73.88 514 ILE A O 1
ATOM 4103 N N . THR A 1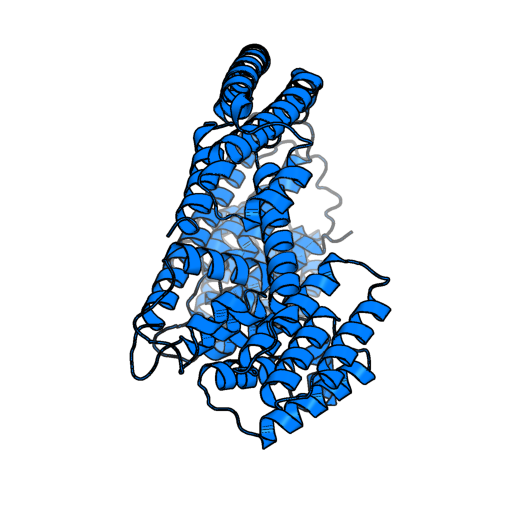 515 ? 25.318 18.886 11.114 1.00 70.06 515 THR A N 1
ATOM 4104 C CA . THR A 1 515 ? 24.408 19.667 10.257 1.00 70.06 515 THR A CA 1
ATOM 4105 C C . THR A 1 515 ? 23.144 18.889 9.874 1.00 70.06 515 THR A C 1
ATOM 4107 O O . THR A 1 515 ? 22.069 19.478 9.794 1.00 70.06 515 THR A O 1
ATOM 4110 N N . ARG A 1 516 ? 23.236 17.565 9.661 1.00 67.00 516 ARG A N 1
ATOM 4111 C CA . ARG A 1 516 ? 22.064 16.703 9.393 1.00 67.00 516 ARG A CA 1
ATOM 4112 C C . ARG A 1 516 ? 21.207 16.465 10.634 1.00 67.00 516 ARG A C 1
ATOM 4114 O O . ARG A 1 516 ? 20.011 16.201 10.523 1.00 67.00 516 ARG A O 1
ATOM 4121 N N . ARG A 1 517 ? 21.810 16.553 11.814 1.00 65.38 517 ARG A N 1
ATOM 4122 C CA . ARG A 1 517 ? 21.145 16.432 13.107 1.00 65.38 517 ARG A CA 1
ATOM 4123 C C . ARG A 1 517 ? 20.502 17.766 13.497 1.00 65.38 517 ARG A C 1
ATOM 4125 O O . ARG A 1 517 ? 21.001 18.483 14.356 1.00 65.38 517 ARG A O 1
ATOM 4132 N N . ALA A 1 518 ? 19.405 18.108 12.827 1.00 55.28 518 ALA A N 1
ATOM 4133 C CA . ALA A 1 518 ? 18.647 19.323 13.106 1.00 55.28 518 ALA A CA 1
ATOM 4134 C C . ALA A 1 518 ? 18.054 19.326 14.537 1.00 55.28 518 ALA A C 1
ATOM 4136 O O . ALA A 1 518 ? 17.379 18.377 14.929 1.00 55.28 518 ALA A O 1
ATOM 4137 N N . ASP A 1 519 ? 18.351 20.409 15.264 1.00 54.69 519 ASP A N 1
ATOM 4138 C CA . ASP A 1 519 ? 17.893 20.925 16.570 1.00 54.69 519 ASP A CA 1
ATOM 4139 C C . ASP A 1 519 ? 17.271 20.009 17.649 1.00 54.69 519 ASP A C 1
ATOM 4141 O O . ASP A 1 519 ? 16.229 19.374 17.475 1.00 54.69 519 ASP A O 1
ATOM 4145 N N . GLU A 1 520 ? 17.836 20.137 18.864 1.00 51.41 520 GLU A N 1
ATOM 4146 C CA . GLU A 1 520 ? 17.319 19.671 20.173 1.00 51.41 520 GLU A CA 1
ATOM 4147 C C . GLU A 1 520 ? 15.837 19.994 20.379 1.00 51.41 520 GLU A C 1
ATOM 4149 O O . GLU A 1 520 ? 15.072 19.196 20.930 1.00 51.41 520 GLU A O 1
ATOM 4154 N N . ASP A 1 521 ? 15.426 21.150 19.865 1.00 51.59 521 ASP A N 1
ATOM 4155 C CA . ASP A 1 521 ? 14.079 21.665 19.996 1.00 51.59 521 ASP A CA 1
ATOM 4156 C C . ASP A 1 521 ? 13.046 20.794 19.285 1.00 51.59 521 ASP A C 1
ATOM 4158 O O . ASP A 1 521 ? 11.868 20.902 19.588 1.00 51.59 521 ASP A O 1
ATOM 4162 N N . VAL A 1 522 ? 13.394 19.941 18.317 1.00 52.25 522 VAL A N 1
ATOM 4163 C CA . VAL A 1 522 ? 12.374 19.104 17.658 1.00 52.25 522 VAL A CA 1
ATOM 4164 C C . VAL A 1 522 ? 11.859 18.025 18.610 1.00 52.25 522 VAL A C 1
ATOM 4166 O O . VAL A 1 522 ? 10.648 17.910 18.781 1.00 52.25 522 VAL A O 1
ATOM 4169 N N . GLY A 1 523 ? 12.756 17.293 19.276 1.00 55.06 523 GLY A N 1
ATOM 4170 C CA . GLY A 1 523 ? 12.375 16.264 20.248 1.00 55.06 523 GLY A CA 1
ATOM 4171 C C . GLY A 1 523 ? 11.751 16.859 21.511 1.00 55.06 523 GLY A C 1
ATOM 4172 O O . GLY A 1 523 ? 10.722 16.373 21.971 1.00 55.06 523 GLY A O 1
ATOM 4173 N N . LEU A 1 524 ? 12.311 17.962 22.022 1.00 53.88 524 LEU A N 1
ATOM 4174 C CA . LEU A 1 524 ? 11.758 18.664 23.184 1.00 53.88 524 LEU A CA 1
ATOM 4175 C C . LEU A 1 524 ? 10.416 19.340 22.869 1.00 53.88 524 LEU A C 1
ATOM 4177 O O . LEU A 1 524 ? 9.488 19.186 23.647 1.00 53.88 524 LEU A O 1
ATOM 4181 N N . ARG A 1 525 ? 10.233 19.998 21.711 1.00 55.22 525 ARG A N 1
ATOM 4182 C CA . ARG A 1 525 ? 8.914 20.542 21.313 1.00 55.22 525 ARG A CA 1
ATOM 4183 C C . ARG A 1 525 ? 7.885 19.442 21.074 1.00 55.22 525 ARG A C 1
ATOM 4185 O O . ARG A 1 525 ? 6.701 19.678 21.283 1.00 55.22 525 ARG A O 1
ATOM 4192 N N . GLN A 1 526 ? 8.298 18.266 20.603 1.00 53.25 526 GLN A N 1
ATOM 4193 C CA . GLN A 1 526 ? 7.400 17.119 20.449 1.00 53.25 526 GLN A CA 1
ATOM 4194 C C . GLN A 1 526 ? 6.990 16.541 21.805 1.00 53.25 526 GLN A C 1
ATOM 4196 O O . GLN A 1 526 ? 5.808 16.266 21.989 1.00 53.25 526 GLN A O 1
ATOM 4201 N N . LEU A 1 527 ? 7.928 16.441 22.752 1.00 52.94 527 LEU A N 1
ATOM 4202 C CA . LEU A 1 527 ? 7.657 16.063 24.138 1.00 52.94 527 LEU A CA 1
ATOM 4203 C C . LEU A 1 527 ? 6.742 17.087 24.827 1.00 52.94 527 LEU A C 1
ATOM 4205 O O . LEU A 1 527 ? 5.720 16.701 25.374 1.00 52.94 527 LEU A O 1
ATOM 4209 N N . VAL A 1 528 ? 7.044 18.385 24.725 1.00 55.22 528 VAL A N 1
ATOM 4210 C CA . VAL A 1 528 ? 6.212 19.477 25.262 1.00 55.22 528 VAL A CA 1
ATOM 4211 C C . VAL A 1 528 ? 4.816 19.447 24.653 1.00 55.22 528 VAL A C 1
ATOM 4213 O O . VAL A 1 528 ? 3.848 19.443 25.391 1.00 55.22 528 VAL A O 1
ATOM 4216 N N . ARG A 1 529 ? 4.676 19.311 23.327 1.00 52.22 529 ARG A N 1
ATOM 4217 C CA . ARG A 1 529 ? 3.354 19.161 22.690 1.00 52.22 529 ARG A CA 1
ATOM 4218 C C . ARG A 1 529 ? 2.606 17.920 23.162 1.00 52.22 529 ARG A C 1
ATOM 4220 O O . ARG A 1 529 ? 1.387 17.969 23.260 1.00 52.22 529 ARG A O 1
ATOM 4227 N N . ALA A 1 530 ? 3.304 16.808 23.392 1.00 50.12 530 ALA A N 1
ATOM 4228 C CA . ALA A 1 530 ? 2.689 15.610 23.948 1.00 50.12 530 ALA A CA 1
ATOM 4229 C C . ALA A 1 530 ? 2.168 15.883 25.362 1.00 50.12 530 ALA A C 1
ATOM 4231 O O . ALA A 1 530 ? 1.015 15.589 25.636 1.00 50.12 530 ALA A O 1
ATOM 4232 N N . LEU A 1 531 ? 2.972 16.522 26.212 1.00 48.88 531 LEU A N 1
ATOM 4233 C CA . LEU A 1 531 ? 2.603 16.861 27.586 1.00 48.88 531 LEU A CA 1
ATOM 4234 C C . LEU A 1 531 ? 1.507 17.945 27.664 1.00 48.88 531 LEU A C 1
ATOM 4236 O O . LEU A 1 531 ? 0.589 17.812 28.467 1.00 48.88 531 LEU A O 1
ATOM 4240 N N . ASP A 1 532 ? 1.521 18.951 26.786 1.00 51.22 532 ASP A N 1
ATOM 4241 C CA . ASP A 1 532 ? 0.497 20.005 26.698 1.00 51.22 532 ASP A CA 1
ATOM 4242 C C . ASP A 1 532 ? -0.876 19.452 26.289 1.00 51.22 532 ASP A C 1
ATOM 4244 O O . ASP A 1 532 ? -1.896 19.907 26.796 1.00 51.22 532 ASP A O 1
ATOM 4248 N N . MET A 1 533 ? -0.926 18.424 25.429 1.00 45.53 533 MET A N 1
ATOM 4249 C CA . MET A 1 533 ? -2.171 17.701 25.104 1.00 45.53 533 MET A CA 1
ATOM 4250 C C . MET A 1 533 ? -2.768 16.946 26.307 1.00 45.53 533 MET A C 1
ATOM 4252 O O . MET A 1 533 ? -3.841 16.356 26.180 1.00 45.53 533 MET A O 1
ATOM 4256 N N . HIS A 1 534 ? -2.064 16.903 27.440 1.00 44.44 534 HIS A N 1
ATOM 4257 C CA . HIS A 1 534 ? -2.449 16.163 28.641 1.00 44.44 534 HIS A CA 1
ATOM 4258 C C . HIS A 1 534 ? -2.679 17.060 29.872 1.00 44.44 534 HIS A C 1
ATOM 4260 O O . HIS A 1 534 ? -3.208 16.568 30.867 1.00 44.44 534 HIS A O 1
ATOM 4266 N N . ALA A 1 535 ? -2.300 18.345 29.818 1.00 40.84 535 ALA A N 1
ATOM 4267 C CA . ALA A 1 535 ? -2.510 19.332 30.887 1.00 40.84 535 ALA A CA 1
ATOM 4268 C C . ALA A 1 535 ? -3.882 20.048 30.812 1.00 40.84 535 ALA A C 1
ATOM 4270 O O . ALA A 1 535 ? -4.269 20.728 31.763 1.00 40.84 535 ALA A O 1
ATOM 4271 N N . SER A 1 536 ? -4.601 19.900 29.693 1.00 36.38 536 SER A N 1
ATOM 4272 C CA . SER A 1 536 ? -5.987 20.347 29.448 1.00 36.38 536 SER A CA 1
ATOM 4273 C C . SER A 1 536 ? -6.966 19.186 29.520 1.00 36.38 536 SER A C 1
ATOM 4275 O O . SER A 1 536 ? -8.086 19.390 30.035 1.00 36.38 536 SER A O 1
#

Sequence (536 aa):
MRDERLVSLAMSMFASAPAVLRIRATGNWGAEADHLRELVETARLESLVHTLDAFIAADFRDAAPLNSMLDDEREHLSIIALIHAGDVALAAPPQRKLAAFILSVVLLLFLAKPFRRIVGGPRPHYHPWDRIPYACAKLAMEIGAIGPARELVRYIYRVLDSYRPWDRAEIKNVLEEWRFLGRTIERRLETAIVNLADDLRESCRPAAENFRAEVGAITWTLGLVPESTIFRASTRGDVLPSRRFFRQLVHHSVSCMGTDGLLQYVWLELKDRRTFCIREHESLFPVINSRYDSVLNLIEEMLGAHPAQAYARNLIGFFRGQIDPVEARAFREMWLGIGRAGVADEVDLSRGLALSLLLTNADDDAWLSLTTQSARQHGGQPEQNLNLRILKTAVSRFYTNERRIGDVATIIDLLERRRANALAYWLDIGSPHPTEEERSRLGVLLDREAHLVTLLRGTYFEMLLPTLPEHYWYHGQSAAGGPDPRTASSRYVEHRADLSRVRGAMRSAASSYITRRADEDVGLRQLVRALDMHAS

Secondary structure (DSSP, 8-state):
---HHHHHHHHHHHHH-HHHHHHHHHT--HHHHHHHHHHHHHTT-HHHHHHHHHHHHTTT--SHHHHHHHHHGGGT--HHHHHHHHHHHHT--GGGHHHHHHHHHHHHHHHTS--TT-TT-S-TTS-HHHHHHHHHHHHHHHTT-HHHHHHHHHHHHHHHTT-S-TT-HHHHHHHHHHHHHHHHHHHHHHHHHHHHHHHHHHTTSSSSS--HHHHHHHHHHTT-HHHHGGGSTTS-TT----HHHHHHHHHHHHHHTTT-HHHHHHHHTTTTBTTB-GGG-TTHHHHHHS----HHHHHHHHHSS-HHHHHHHHHHHHHHT---HHHHHHHHHHHHHHHHHT-S-HHHHHHHHHHHHHHTT--HHHHHHHHHHHHHHTTT-HHHHHHHHHHHHHHHHHH--S--HHHHHHHHHHHHHHHHHHHHHHHH--SPPPPHHHHHHHHHHHHHHHHHHHHHHHHHHHHHGGGS-THHHHHHHHHS----HHHHHHHHHHHHHHHHHHHHHHHHH-HHHHHHS--HHHHHHHHHHHHHHHH-